Protein AF-0000000067840355 (afdb_homodimer)

Radius of gyration: 23.89 Å; Cα contacts (8 Å, |Δi|>4): 878; chains: 2; bounding box: 64×88×55 Å

Foldseek 3Di:
DDPPDDDDDPPPPPPPLQCQLCVLVVLCVVVVHDLCRLCVQLVHDSVVSVCSNRSVFFAQPSSLLSSQVSSPHASLVRFDPPFDDDPVPPQNFDDPSRWTWHAHPPGKIWTWGGHDDDDQKTKIKIKAAAPDKSPFWDADAFKKKKAWQAAWKWKDWANDIDIDGHGDMDMDGRRTTMMMHGNGHGMTIMTMMTGRRRD/DDPPDDDPDDPPLPPPLQCQLCVLVVLCVVVVHDLCRLCVQLVHDSVVSVCSNRSVFFAQPSSLLSSQVSSPHASLVRQDPPFDDDPVPAQNFDDPSRWTWHAHPPGKIWTWGGHDDDDQKTKIKIKAAAPDKSPFWDADAWKKKKAWQAAWKWKDWANDIDIDGHGDMDMDGRRTTMMMHGNGHGMTIMTMMTGRRRD

Solvent-accessible surface area (backbone atoms only — not comparable to full-atom values): 20788 Å² total; per-residue (Å²): 136,83,79,76,82,74,79,78,80,72,76,74,78,65,73,75,81,69,51,49,16,48,49,51,45,52,50,38,52,74,71,69,46,50,63,61,54,51,13,61,64,30,75,49,50,45,67,59,52,50,37,28,38,68,51,73,52,52,47,45,59,52,53,44,49,29,45,22,53,60,69,72,46,36,51,59,72,55,39,51,74,80,57,78,70,55,78,89,31,61,78,30,43,29,50,58,90,52,50,34,48,42,69,30,41,83,67,28,35,39,25,47,31,39,55,78,87,84,52,62,59,35,37,30,47,34,38,30,36,53,68,30,60,43,74,58,66,44,62,45,72,44,35,36,34,36,37,28,73,34,44,32,37,36,41,35,48,64,93,41,76,46,82,40,44,54,54,19,18,29,32,48,58,27,63,43,41,30,35,40,33,12,80,38,89,48,55,17,31,32,46,34,37,32,34,49,57,60,73,136,82,78,76,82,76,76,81,78,74,72,77,77,64,73,77,81,68,52,47,15,48,48,50,44,52,51,38,52,74,70,70,46,50,64,62,54,50,14,60,65,32,74,49,50,44,66,60,51,50,37,27,39,67,50,72,50,51,46,47,60,53,54,44,50,28,44,22,53,61,70,74,48,38,49,58,73,54,39,51,73,80,57,80,70,57,76,89,31,61,75,30,44,28,48,57,92,51,51,32,49,42,68,31,41,83,66,26,34,41,25,47,34,38,52,79,85,85,49,60,60,35,36,30,45,33,38,30,36,52,67,31,58,44,74,59,65,44,62,43,72,44,35,36,35,35,36,28,73,34,42,31,37,37,41,34,49,66,92,43,77,45,82,42,44,53,54,19,20,30,34,48,57,28,63,42,40,30,36,42,32,12,81,38,89,46,55,16,32,30,46,34,35,31,35,50,56,62,74

Sequence (398 aa):
MSQPPQPPASEPGGAAPQFLGTRIRGLRKRRGMTLAELAAHSELTAGYISQLERNLSYPSIPALFNIARSLGVTIQWFFASEATTAPEDQGYVVRRNSRLSVHYEDGIVDQLLTPQPNRQLEMLHSRFPPGTYSQQSYSHDGEEAGYLLSGTFELWVGERYFQLSEGDSFSFSSQEPHRYGNPGEVDAVVIWVITPPTFMSQPPQPPASEPGGAAPQFLGTRIRGLRKRRGMTLAELAAHSELTAGYISQLERNLSYPSIPALFNIARSLGVTIQWFFASEATTAPEDQGYVVRRNSRLSVHYEDGIVDQLLTPQPNRQLEMLHSRFPPGTYSQQSYSHDGEEAGYLLSGTFELWVGERYFQLSEGDSFSFSSQEPHRYGNPGEVDAVVIWVITPPTF

Secondary structure (DSSP, 8-state):
-----------TT---GGGHHHHHHHHHHHTT--HHHHHHHTTS-HHHHHHHHTTSSPPPHHHHHHHHHHTT--GGGGS-TT----GGGTTTEE-GGG--EEE-GGG-EEEE-S-SSS-S-EEEEEEE-TT-B--S-B--SSEEEEEEEESEEEEEETTEEEEEETT-EEEEETTS-EEEE--SSS-EEEEEEEES---/---PPPPP---TT---GGGHHHHHHHHHHHTT--HHHHHHHHTS-HHHHHHHHTTSSPPPHHHHHHHHHHTT--GGGGS-TT----GGGTTTEE-GGG--EEE-GGG-EEEE-S-SSS-S-EEEEEEE-TT-B--S-B--SSEEEEEEEESEEEEEETTEEEEEETT-EEEEETTS-EEEE--SSS-EEEEEEEES---

pLDDT: mean 88.17, std 17.14, range [30.42, 98.88]

Nearest PDB structures (foldseek):
  5fq0-assembly1_A  TM=8.922E-01  e=3.929E-08  Halomonas sp.
  6o2d-assembly1_B  TM=9.179E-01  e=2.632E-07  Schizosaccharomyces pombe
  2dct-assembly1_A  TM=8.473E-01  e=4.696E-08  Thermus thermophilus HB8
  7x85-assembly2_C  TM=8.274E-01  e=5.612E-08  Gallus gallus
  7zvm-assembly1_A-2  TM=7.715E-01  e=2.965E-07  Thermococcus barophilus

Structure (mmCIF, N/CA/C/O backbone):
data_AF-0000000067840355-model_v1
#
loop_
_entity.id
_entity.type
_entity.pdbx_description
1 polymer 'Transcriptional regulator, Cro/CI family'
#
loop_
_atom_site.group_PDB
_atom_site.id
_atom_site.type_symbol
_atom_site.label_atom_id
_atom_site.label_alt_id
_atom_site.label_comp_id
_atom_site.label_asym_id
_atom_site.label_entity_id
_atom_site.label_seq_id
_atom_site.pdbx_PDB_ins_code
_atom_site.Cartn_x
_atom_site.Cartn_y
_atom_site.Cartn_z
_atom_site.occupancy
_atom_site.B_iso_or_equiv
_atom_site.auth_seq_id
_atom_site.auth_comp_id
_atom_site.auth_asym_id
_atom_site.auth_atom_id
_atom_site.pdbx_PDB_model_num
ATOM 1 N N . MET A 1 1 ? 45.594 -21.812 -30.688 1 31.19 1 MET A N 1
ATOM 2 C CA . MET A 1 1 ? 44.594 -22.672 -30.094 1 31.19 1 MET A CA 1
ATOM 3 C C . MET A 1 1 ? 43.625 -21.875 -29.234 1 31.19 1 MET A C 1
ATOM 5 O O . MET A 1 1 ? 44 -21.359 -28.188 1 31.19 1 MET A O 1
ATOM 9 N N . SER A 1 2 ? 42.656 -21.062 -29.781 1 36.5 2 SER A N 1
ATOM 10 C CA . SER A 1 2 ? 41.812 -19.969 -29.328 1 36.5 2 SER A CA 1
ATOM 11 C C . SER A 1 2 ? 40.781 -20.438 -28.297 1 36.5 2 SER A C 1
ATOM 13 O O . SER A 1 2 ? 40.031 -21.406 -28.547 1 36.5 2 SER A O 1
ATOM 15 N N . GLN A 1 3 ? 41.125 -20.203 -26.922 1 40.56 3 GLN A N 1
ATOM 16 C CA . GLN A 1 3 ? 40.312 -20.672 -25.781 1 40.56 3 GLN A CA 1
ATOM 17 C C . GLN A 1 3 ? 38.844 -20.266 -25.938 1 40.56 3 GLN A C 1
ATOM 19 O O . GLN A 1 3 ? 38.562 -19.109 -26.281 1 40.56 3 GLN A O 1
ATOM 24 N N . PRO A 1 4 ? 37.906 -21.219 -26.109 1 46.41 4 PRO A N 1
ATOM 25 C CA . PRO A 1 4 ? 36.5 -20.922 -26.328 1 46.41 4 PRO A CA 1
ATOM 26 C C . PRO A 1 4 ? 35.906 -20.031 -25.234 1 46.41 4 PRO A C 1
ATOM 28 O O . PRO A 1 4 ? 36.406 -20.031 -24.109 1 46.41 4 PRO A O 1
ATOM 31 N N . PRO A 1 5 ? 35.188 -18.938 -25.531 1 40.06 5 PRO A N 1
ATOM 32 C CA . PRO A 1 5 ? 34.688 -17.938 -24.609 1 40.06 5 PRO A CA 1
ATOM 33 C C . PRO A 1 5 ? 33.844 -18.547 -23.484 1 40.06 5 PRO A C 1
ATOM 35 O O . PRO A 1 5 ? 33.188 -19.578 -23.688 1 40.06 5 PRO A O 1
ATOM 38 N N . GLN A 1 6 ? 34.281 -18.453 -22.188 1 39.03 6 GLN A N 1
ATOM 39 C CA . GLN A 1 6 ? 33.625 -18.953 -20.984 1 39.03 6 GLN A CA 1
ATOM 40 C C . GLN A 1 6 ? 32.188 -18.438 -20.875 1 39.03 6 GLN A C 1
ATOM 42 O O . GLN A 1 6 ? 31.922 -17.297 -21.234 1 39.03 6 GLN A O 1
ATOM 47 N N . PRO A 1 7 ? 31.203 -19.375 -20.828 1 39.72 7 PRO A N 1
ATOM 48 C CA . PRO A 1 7 ? 29.812 -18.938 -20.781 1 39.72 7 PRO A CA 1
ATOM 49 C C . PRO A 1 7 ? 29.562 -17.875 -19.703 1 39.72 7 PRO A C 1
ATOM 51 O O . PRO A 1 7 ? 30.297 -17.828 -18.703 1 39.72 7 PRO A O 1
ATOM 54 N N . PRO A 1 8 ? 28.984 -16.734 -19.984 1 31.3 8 PRO A N 1
ATOM 55 C CA . PRO A 1 8 ? 28.766 -15.609 -19.078 1 31.3 8 PRO A CA 1
ATOM 56 C C . PRO A 1 8 ? 28.25 -16.047 -17.703 1 31.3 8 PRO A C 1
ATOM 58 O O . PRO A 1 8 ? 27.656 -17.109 -17.578 1 31.3 8 PRO A O 1
ATOM 61 N N . ALA A 1 9 ? 28.781 -15.453 -16.656 1 35.91 9 ALA A N 1
ATOM 62 C CA . ALA A 1 9 ? 28.516 -15.508 -15.211 1 35.91 9 ALA A CA 1
ATOM 63 C C . ALA A 1 9 ? 27.031 -15.461 -14.922 1 35.91 9 ALA A C 1
ATOM 65 O O . ALA A 1 9 ? 26.328 -14.523 -15.328 1 35.91 9 ALA A O 1
ATOM 66 N N . SER A 1 10 ? 26.219 -16.562 -14.875 1 34.31 10 SER A N 1
ATOM 67 C CA . SER A 1 10 ? 24.859 -16.625 -14.344 1 34.31 10 SER A CA 1
ATOM 68 C C . SER A 1 10 ? 24.719 -15.742 -13.102 1 34.31 10 SER A C 1
ATOM 70 O O . SER A 1 10 ? 25.531 -15.812 -12.188 1 34.31 10 SER A O 1
ATOM 72 N N . GLU A 1 11 ? 24.203 -14.57 -13.219 1 34.91 11 GLU A N 1
ATOM 73 C CA . GLU A 1 11 ? 24.047 -13.742 -12.031 1 34.91 11 GLU A CA 1
ATOM 74 C C . GLU A 1 11 ? 23.484 -14.547 -10.867 1 34.91 11 GLU A C 1
ATOM 76 O O . GLU A 1 11 ? 22.516 -15.297 -11.039 1 34.91 11 GLU A O 1
ATOM 81 N N . PRO A 1 12 ? 24.219 -14.875 -9.828 1 37.44 12 PRO A N 1
ATOM 82 C CA . PRO A 1 12 ? 23.984 -15.734 -8.672 1 37.44 12 PRO A CA 1
ATOM 83 C C . PRO A 1 12 ? 22.594 -15.523 -8.055 1 37.44 12 PRO A C 1
ATOM 85 O O . PRO A 1 12 ? 22.109 -16.375 -7.301 1 37.44 12 PRO A O 1
ATOM 88 N N . GLY A 1 13 ? 22.328 -14.312 -7.848 1 37.97 13 GLY A N 1
ATOM 89 C CA . GLY A 1 13 ? 21.375 -14.172 -6.766 1 37.97 13 GLY A CA 1
ATOM 90 C C . GLY A 1 13 ? 20.016 -14.781 -7.082 1 37.97 13 GLY A C 1
ATOM 91 O O . GLY A 1 13 ? 19.016 -14.453 -6.445 1 37.97 13 GLY A O 1
ATOM 92 N N . GLY A 1 14 ? 19.75 -15.172 -8.32 1 39.78 14 GLY A N 1
ATOM 93 C CA . GLY A 1 14 ? 18.406 -15.648 -8.594 1 39.78 14 GLY A CA 1
ATOM 94 C C . GLY A 1 14 ? 17.984 -16.797 -7.691 1 39.78 14 GLY A C 1
ATOM 95 O O . GLY A 1 14 ? 18.531 -17.891 -7.777 1 39.78 14 GLY A O 1
ATOM 96 N N . ALA A 1 15 ? 17.703 -16.547 -6.457 1 43.62 15 ALA A N 1
ATOM 97 C CA . ALA A 1 15 ? 17.094 -17.594 -5.641 1 43.62 15 ALA A CA 1
ATOM 98 C C . ALA A 1 15 ? 16.234 -18.516 -6.492 1 43.62 15 ALA A C 1
ATOM 100 O O . ALA A 1 15 ? 15.469 -18.062 -7.344 1 43.62 15 ALA A O 1
ATOM 101 N N . ALA A 1 16 ? 16.438 -19.781 -6.703 1 46.5 16 ALA A N 1
ATOM 102 C CA . ALA A 1 16 ? 15.883 -20.891 -7.48 1 46.5 16 ALA A CA 1
ATOM 103 C C . ALA A 1 16 ? 14.359 -20.922 -7.371 1 46.5 16 ALA A C 1
ATOM 105 O O . ALA A 1 16 ? 13.82 -21.016 -6.266 1 46.5 16 ALA A O 1
ATOM 106 N N . PRO A 1 17 ? 13.453 -20.344 -8.234 1 51.31 17 PRO A N 1
ATOM 107 C CA . PRO A 1 17 ? 12 -20.469 -8.438 1 51.31 17 PRO A CA 1
ATOM 108 C C . PRO A 1 17 ? 11.461 -21.828 -7.988 1 51.31 17 PRO A C 1
ATOM 110 O O . PRO A 1 17 ? 10.25 -21.969 -7.789 1 51.31 17 PRO A O 1
ATOM 113 N N . GLN A 1 18 ? 12.328 -22.828 -7.82 1 56.91 18 GLN A N 1
ATOM 114 C CA . GLN A 1 18 ? 12 -24.25 -7.961 1 56.91 18 GLN A CA 1
ATOM 115 C C . GLN A 1 18 ? 11.312 -24.781 -6.707 1 56.91 18 GLN A C 1
ATOM 117 O O . GLN A 1 18 ? 10.969 -25.953 -6.637 1 56.91 18 GLN A O 1
ATOM 122 N N . PHE A 1 19 ? 10.688 -23.75 -5.859 1 81.25 19 PHE A N 1
ATOM 123 C CA . PHE A 1 19 ? 10.25 -24.344 -4.598 1 81.25 19 PHE A CA 1
ATOM 124 C C . PHE A 1 19 ? 8.734 -24.297 -4.469 1 81.25 19 PHE A C 1
ATOM 126 O O . PHE A 1 19 ? 8.156 -24.969 -3.611 1 81.25 19 PHE A O 1
ATOM 133 N N . LEU A 1 20 ? 8.008 -23.719 -5.473 1 90.44 20 LEU A N 1
ATOM 134 C CA . LEU A 1 20 ? 6.562 -23.578 -5.316 1 90.44 20 LEU A CA 1
ATOM 135 C C . LEU A 1 20 ? 5.871 -24.938 -5.426 1 90.44 20 LEU A C 1
ATOM 137 O O . LEU A 1 20 ? 5.039 -25.281 -4.586 1 90.44 20 LEU A O 1
ATOM 141 N N . GLY A 1 21 ? 6.262 -25.641 -6.457 1 93.81 21 GLY A N 1
ATOM 142 C CA . GLY A 1 21 ? 5.672 -26.953 -6.664 1 93.81 21 GLY A CA 1
ATOM 143 C C . GLY A 1 21 ? 5.914 -27.906 -5.512 1 93.81 21 GLY A C 1
ATOM 144 O O . GLY A 1 21 ? 5.008 -28.625 -5.094 1 93.81 21 GLY A O 1
ATOM 145 N N . THR A 1 22 ? 7.121 -27.844 -5.02 1 92.88 22 THR A N 1
ATOM 146 C CA . THR A 1 22 ? 7.492 -28.703 -3.9 1 92.88 22 THR A CA 1
ATOM 147 C C . THR A 1 22 ? 6.664 -28.359 -2.662 1 92.88 22 THR A C 1
ATOM 149 O O . THR A 1 22 ? 6.238 -29.25 -1.928 1 92.88 22 THR A O 1
ATOM 152 N N . ARG A 1 23 ? 6.391 -27.156 -2.504 1 92.25 23 ARG A N 1
ATOM 153 C CA . ARG A 1 23 ? 5.609 -26.734 -1.353 1 92.25 23 ARG A CA 1
ATOM 154 C C . ARG A 1 23 ? 4.145 -27.125 -1.502 1 92.25 23 ARG A C 1
ATOM 156 O O . ARG A 1 23 ? 3.5 -27.531 -0.529 1 92.25 23 ARG A O 1
ATOM 163 N N . ILE A 1 24 ? 3.693 -27.016 -2.664 1 95.19 24 ILE A N 1
ATOM 164 C CA . ILE A 1 24 ? 2.322 -27.438 -2.924 1 95.19 24 ILE A CA 1
ATOM 165 C C . ILE A 1 24 ? 2.182 -28.922 -2.637 1 95.19 24 ILE A C 1
ATOM 167 O O . ILE A 1 24 ? 1.268 -29.344 -1.921 1 95.19 24 ILE A O 1
ATOM 171 N N . ARG A 1 25 ? 3.109 -29.672 -3.168 1 96.31 25 ARG A N 1
ATOM 172 C CA . ARG A 1 25 ? 3.098 -31.109 -2.963 1 96.31 25 ARG A CA 1
ATOM 173 C C . ARG A 1 25 ? 3.182 -31.453 -1.479 1 96.31 25 ARG A C 1
ATOM 175 O O . ARG A 1 25 ? 2.424 -32.281 -0.986 1 96.31 25 ARG A O 1
ATOM 182 N N . GLY A 1 26 ? 4.121 -30.797 -0.88 1 95.19 26 GLY A N 1
ATOM 183 C CA . GLY A 1 26 ? 4.289 -31.047 0.543 1 95.19 26 GLY A CA 1
ATOM 184 C C . GLY A 1 26 ? 3.035 -30.766 1.349 1 95.19 26 GLY A C 1
ATOM 185 O O . GLY A 1 26 ? 2.652 -31.562 2.207 1 95.19 26 GLY A O 1
ATOM 186 N N . LEU A 1 27 ? 2.414 -29.734 1.116 1 94.69 27 LEU A N 1
ATOM 187 C CA . LEU A 1 27 ? 1.205 -29.359 1.843 1 94.69 27 LEU A CA 1
ATOM 188 C C . LEU A 1 27 ? 0.058 -30.312 1.51 1 94.69 27 LEU A C 1
ATOM 190 O O . LEU A 1 27 ? -0.696 -30.719 2.398 1 94.69 27 LEU A O 1
ATOM 194 N N . ARG A 1 28 ? -0.11 -30.578 0.212 1 97.56 28 ARG A N 1
ATOM 195 C CA . ARG A 1 28 ? -1.142 -31.531 -0.189 1 97.56 28 ARG A CA 1
ATOM 196 C C . ARG A 1 28 ? -0.998 -32.844 0.567 1 97.56 28 ARG A C 1
ATOM 198 O O . ARG A 1 28 ? -1.976 -33.375 1.104 1 97.56 28 ARG A O 1
ATOM 205 N N . LYS A 1 29 ? 0.191 -33.344 0.67 1 98 29 LYS A N 1
ATOM 206 C CA . LYS A 1 29 ? 0.461 -34.594 1.352 1 98 29 LYS A CA 1
ATOM 207 C C . LYS A 1 29 ? 0.196 -34.5 2.85 1 98 29 LYS A C 1
ATOM 209 O O . LYS A 1 29 ? -0.362 -35.406 3.459 1 98 29 LYS A O 1
ATOM 214 N N . ARG A 1 30 ? 0.584 -33.469 3.387 1 96.75 30 ARG A N 1
ATOM 215 C CA . ARG A 1 30 ? 0.359 -33.25 4.812 1 96.75 30 ARG A CA 1
ATOM 216 C C . ARG A 1 30 ? -1.132 -33.219 5.133 1 96.75 30 ARG A C 1
ATOM 218 O O . ARG A 1 30 ? -1.541 -33.625 6.227 1 96.75 30 ARG A O 1
ATOM 225 N N . ARG A 1 31 ? -1.886 -32.781 4.215 1 96.44 31 ARG A N 1
ATOM 226 C CA . ARG A 1 31 ? -3.33 -32.719 4.41 1 96.44 31 ARG A CA 1
ATOM 227 C C . ARG A 1 31 ? -4.004 -34.031 4.055 1 96.44 31 ARG A C 1
ATOM 229 O O . ARG A 1 31 ? -5.234 -34.125 4.078 1 96.44 31 ARG A O 1
ATOM 236 N N . GLY A 1 32 ? -3.232 -34.969 3.514 1 97.38 32 GLY A N 1
ATOM 237 C CA . GLY A 1 32 ? -3.746 -36.281 3.174 1 97.38 32 GLY A CA 1
ATOM 238 C C . GLY A 1 32 ? -4.539 -36.312 1.881 1 97.38 32 GLY A C 1
ATOM 239 O O . GLY A 1 32 ? -5.391 -37.188 1.68 1 97.38 32 GLY A O 1
ATOM 240 N N . MET A 1 33 ? -4.305 -35.406 1.096 1 97.81 33 MET A N 1
ATOM 241 C CA . MET A 1 33 ? -5.062 -35.312 -0.149 1 97.81 33 MET A CA 1
ATOM 242 C C . MET A 1 33 ? -4.324 -36 -1.291 1 97.81 33 MET A C 1
ATOM 244 O O . MET A 1 33 ? -3.1 -35.875 -1.397 1 97.81 33 MET A O 1
ATOM 248 N N . THR A 1 34 ? -5.051 -36.656 -2.146 1 98.06 34 THR A N 1
ATOM 249 C CA . THR A 1 34 ? -4.504 -37.125 -3.408 1 98.06 34 THR A CA 1
ATOM 250 C C . THR A 1 34 ? -4.438 -36 -4.438 1 98.06 34 THR A C 1
ATOM 252 O O . THR A 1 34 ? -5.02 -34.938 -4.234 1 98.06 34 THR A O 1
ATOM 255 N N . LEU A 1 35 ? -3.729 -36.281 -5.496 1 97.94 35 LEU A N 1
ATOM 256 C CA . LEU A 1 35 ? -3.682 -35.344 -6.598 1 97.94 35 LEU A CA 1
ATOM 257 C C . LEU A 1 35 ? -5.082 -35.062 -7.141 1 97.94 35 LEU A C 1
ATOM 259 O O . LEU A 1 35 ? -5.43 -33.906 -7.418 1 97.94 35 LEU A O 1
ATOM 263 N N . ALA A 1 36 ? -5.871 -36.094 -7.27 1 97.94 36 ALA A N 1
ATOM 264 C CA . ALA A 1 36 ? -7.227 -36 -7.809 1 97.94 36 ALA A CA 1
ATOM 265 C C . ALA A 1 36 ? -8.117 -35.156 -6.898 1 97.94 36 ALA A C 1
ATOM 267 O O . ALA A 1 36 ? -8.922 -34.375 -7.379 1 97.94 36 ALA A O 1
ATOM 268 N N . GLU A 1 37 ? -7.992 -35.312 -5.648 1 98.12 37 GLU A N 1
ATOM 269 C CA . GLU A 1 37 ? -8.781 -34.562 -4.688 1 98.12 37 GLU A CA 1
ATOM 270 C C . GLU A 1 37 ? -8.445 -33.062 -4.746 1 98.12 37 GLU A C 1
ATOM 272 O O . GLU A 1 37 ? -9.336 -32.219 -4.766 1 98.12 37 GLU A O 1
ATOM 277 N N . LEU A 1 38 ? -7.148 -32.75 -4.727 1 98.38 38 LEU A N 1
ATOM 278 C CA . LEU A 1 38 ? -6.75 -31.344 -4.824 1 98.38 38 LEU A CA 1
ATOM 279 C C . LEU A 1 38 ? -7.23 -30.719 -6.133 1 98.38 38 LEU A C 1
ATOM 281 O O . LEU A 1 38 ? -7.68 -29.578 -6.16 1 98.38 38 LEU A O 1
ATOM 285 N N . ALA A 1 39 ? -7.102 -31.469 -7.203 1 98.25 39 ALA A N 1
ATOM 286 C CA . ALA A 1 39 ? -7.566 -31 -8.508 1 98.25 39 ALA A CA 1
ATOM 287 C C . ALA A 1 39 ? -9.055 -30.656 -8.469 1 98.25 39 ALA A C 1
ATOM 289 O O . ALA A 1 39 ? -9.461 -29.578 -8.93 1 98.25 39 ALA A O 1
ATOM 290 N N . ALA A 1 40 ? -9.82 -31.484 -7.902 1 97.88 40 ALA A N 1
ATOM 291 C CA . ALA A 1 40 ? -11.258 -31.281 -7.809 1 97.88 40 ALA A CA 1
ATOM 292 C C . ALA A 1 40 ? -11.586 -30.062 -6.957 1 97.88 40 ALA A C 1
ATOM 294 O O . ALA A 1 40 ? -12.383 -29.219 -7.363 1 97.88 40 ALA A O 1
ATOM 295 N N . HIS A 1 41 ? -10.938 -29.906 -5.809 1 97.06 41 HIS A N 1
ATOM 296 C CA . HIS A 1 41 ? -11.203 -28.828 -4.875 1 97.06 41 HIS A CA 1
ATOM 297 C C . HIS A 1 41 ? -10.773 -27.484 -5.457 1 97.06 41 HIS A C 1
ATOM 299 O O . HIS A 1 41 ? -11.352 -26.438 -5.129 1 97.06 41 HIS A O 1
ATOM 305 N N . SER A 1 42 ? -9.758 -27.5 -6.254 1 96.81 42 SER A N 1
ATOM 306 C CA . SER A 1 42 ? -9.203 -26.266 -6.789 1 96.81 42 SER A CA 1
ATOM 307 C C . SER A 1 42 ? -9.773 -25.953 -8.164 1 96.81 42 SER A C 1
ATOM 309 O O . SER A 1 42 ? -9.375 -24.969 -8.805 1 96.81 42 SER A O 1
ATOM 311 N N . GLU A 1 43 ? -10.625 -26.828 -8.688 1 96.06 43 GLU A N 1
ATOM 312 C CA . GLU A 1 43 ? -11.242 -26.672 -10.008 1 96.06 43 GLU A CA 1
ATOM 313 C C . GLU A 1 43 ? -10.188 -26.625 -11.102 1 96.06 43 GLU A C 1
ATOM 315 O O . GLU A 1 43 ? -10.219 -25.75 -11.969 1 96.06 43 GLU A O 1
ATOM 320 N N . LEU A 1 44 ? -9.234 -27.562 -10.969 1 97.38 44 LEU A N 1
ATOM 321 C CA . LEU A 1 44 ? -8.156 -27.75 -11.938 1 97.38 44 LEU A CA 1
ATOM 322 C C . LEU A 1 44 ? -8.023 -29.219 -12.328 1 97.38 44 LEU A C 1
ATOM 324 O O . LEU A 1 44 ? -8.703 -30.078 -11.758 1 97.38 44 LEU A O 1
ATOM 328 N N . THR A 1 45 ? -7.207 -29.5 -13.273 1 97.5 45 THR A N 1
ATOM 329 C CA . THR A 1 45 ? -6.984 -30.891 -13.664 1 97.5 45 THR A CA 1
ATOM 330 C C . THR A 1 45 ? -5.824 -31.5 -12.875 1 97.5 45 THR A C 1
ATOM 332 O O . THR A 1 45 ? -4.887 -30.781 -12.508 1 97.5 45 THR A O 1
ATOM 335 N N . ALA A 1 46 ? -5.945 -32.812 -12.688 1 97.81 46 ALA A N 1
ATOM 336 C CA . ALA A 1 46 ? -4.867 -33.531 -11.992 1 97.81 46 ALA A CA 1
ATOM 337 C C . ALA A 1 46 ? -3.551 -33.375 -12.758 1 97.81 46 ALA A C 1
ATOM 339 O O . ALA A 1 46 ? -2.48 -33.281 -12.148 1 97.81 46 ALA A O 1
ATOM 340 N N . GLY A 1 47 ? -3.65 -33.406 -14.023 1 97.56 47 GLY A N 1
ATOM 341 C CA . GLY A 1 47 ? -2.461 -33.25 -14.836 1 97.56 47 GLY A CA 1
ATOM 342 C C . GLY A 1 47 ? -1.773 -31.906 -14.625 1 97.56 47 GLY A C 1
ATOM 343 O O . GLY A 1 47 ? -0.547 -31.844 -14.523 1 97.56 47 GLY A O 1
ATOM 344 N N . TYR A 1 48 ? -2.559 -30.922 -14.641 1 96.81 48 TYR A N 1
ATOM 345 C CA . TYR A 1 48 ? -2.039 -29.578 -14.398 1 96.81 48 TYR A CA 1
ATOM 346 C C . TYR A 1 48 ? -1.361 -29.484 -13.039 1 96.81 48 TYR A C 1
ATOM 348 O O . TYR A 1 48 ? -0.24 -28.984 -12.93 1 96.81 48 TYR A O 1
ATOM 356 N N . ILE A 1 49 ? -1.984 -29.969 -11.961 1 97.69 49 ILE A N 1
ATOM 357 C CA . ILE A 1 49 ? -1.433 -29.938 -10.609 1 97.69 49 ILE A CA 1
ATOM 358 C C . ILE A 1 49 ? -0.146 -30.75 -10.555 1 97.69 49 ILE A C 1
ATOM 360 O O . ILE A 1 49 ? 0.827 -30.359 -9.914 1 97.69 49 ILE A O 1
ATOM 364 N N . SER A 1 50 ? -0.144 -31.844 -11.203 1 97.31 50 SER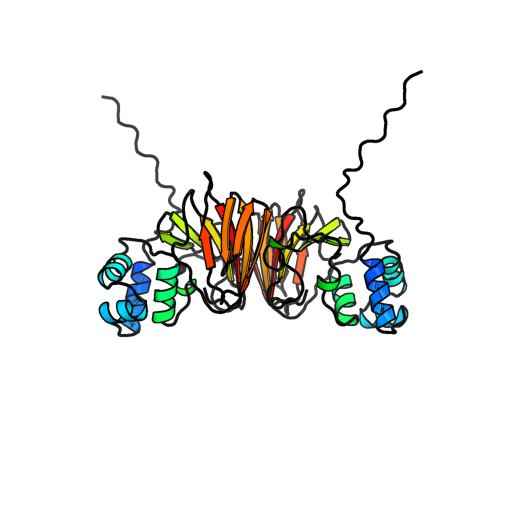 A N 1
ATOM 365 C CA . SER A 1 50 ? 1.047 -32.688 -11.25 1 97.31 50 SER A CA 1
ATOM 366 C C . SER A 1 50 ? 2.234 -31.938 -11.844 1 97.31 50 SER A C 1
ATOM 368 O O . SER A 1 50 ? 3.346 -32 -11.312 1 97.31 50 SER A O 1
ATOM 370 N N . GLN A 1 51 ? 2.006 -31.281 -12.938 1 96.75 51 GLN A N 1
ATOM 371 C CA . GLN A 1 51 ? 3.061 -30.5 -13.562 1 96.75 51 GLN A CA 1
ATOM 372 C C . GLN A 1 51 ? 3.584 -29.422 -12.609 1 96.75 51 GLN A C 1
ATOM 374 O O . GLN A 1 51 ? 4.793 -29.188 -12.531 1 96.75 51 GLN A O 1
ATOM 379 N N . LEU A 1 52 ? 2.674 -28.781 -11.938 1 96.44 52 LEU A N 1
ATOM 380 C CA . LEU A 1 52 ? 3.051 -27.75 -10.969 1 96.44 52 LEU A CA 1
ATOM 381 C C . LEU A 1 52 ? 3.91 -28.344 -9.852 1 96.44 52 LEU A C 1
ATOM 383 O O . LEU A 1 52 ? 4.973 -27.797 -9.531 1 96.44 52 LEU A O 1
ATOM 387 N N . GLU A 1 53 ? 3.457 -29.484 -9.328 1 96.56 53 GLU A N 1
ATOM 388 C CA . GLU A 1 53 ? 4.141 -30.094 -8.195 1 96.56 53 GLU A CA 1
ATOM 389 C C . GLU A 1 53 ? 5.531 -30.594 -8.586 1 96.56 53 GLU A C 1
ATOM 391 O O . GLU A 1 53 ? 6.398 -30.766 -7.727 1 96.56 53 GLU A O 1
ATOM 396 N N . ARG A 1 54 ? 5.73 -30.812 -9.805 1 95.38 54 ARG A N 1
ATOM 397 C CA . ARG A 1 54 ? 7.023 -31.266 -10.312 1 95.38 54 ARG A CA 1
ATOM 398 C C . ARG A 1 54 ? 7.871 -30.094 -10.789 1 95.38 54 ARG A C 1
ATOM 400 O O . ARG A 1 54 ? 8.938 -30.281 -11.375 1 95.38 54 ARG A O 1
ATOM 407 N N . ASN A 1 55 ? 7.383 -28.922 -10.578 1 94.19 55 ASN A N 1
ATOM 408 C CA . ASN A 1 55 ? 8.062 -27.672 -10.922 1 94.19 55 ASN A CA 1
ATOM 409 C C . ASN A 1 55 ? 8.328 -27.578 -12.422 1 94.19 55 ASN A C 1
ATOM 411 O O . ASN A 1 55 ? 9.375 -27.078 -12.836 1 94.19 55 ASN A O 1
ATOM 415 N N . LEU A 1 56 ? 7.438 -28.047 -13.188 1 94.38 56 LEU A N 1
ATOM 416 C CA . LEU A 1 56 ? 7.574 -28.031 -14.641 1 94.38 56 LEU A CA 1
ATOM 417 C C . LEU A 1 56 ? 6.863 -26.812 -15.227 1 94.38 56 LEU A C 1
ATOM 419 O O . LEU A 1 56 ? 7.031 -26.5 -16.406 1 94.38 56 LEU A O 1
ATOM 423 N N . SER A 1 57 ? 6.031 -26.172 -14.445 1 94 57 SER A N 1
ATOM 424 C CA . SER A 1 57 ? 5.328 -24.953 -14.859 1 94 57 SER A CA 1
ATOM 425 C C . SER A 1 57 ? 5.027 -24.047 -13.672 1 94 57 SER A C 1
ATOM 427 O O . SER A 1 57 ? 5.152 -24.484 -12.516 1 94 57 SER A O 1
ATOM 429 N N . TYR A 1 58 ? 4.727 -22.844 -14.008 1 94.25 58 TYR A N 1
ATOM 430 C CA . TYR A 1 58 ? 4.215 -21.922 -13 1 94.25 58 TYR A CA 1
ATOM 431 C C . TYR A 1 58 ? 2.705 -21.75 -13.125 1 94.25 58 TYR A C 1
ATOM 433 O O . TYR A 1 58 ? 2.16 -21.797 -14.234 1 94.25 58 TYR A O 1
ATOM 441 N N . PRO A 1 59 ? 2.086 -21.547 -11.977 1 95.94 59 PRO A N 1
ATOM 442 C CA . PRO A 1 59 ? 0.632 -21.375 -12.031 1 95.94 59 PRO A CA 1
ATOM 443 C C . PRO A 1 59 ? 0.215 -19.969 -12.477 1 95.94 59 PRO A C 1
ATOM 445 O O . PRO A 1 59 ? 0.987 -19.016 -12.328 1 95.94 59 PRO A O 1
ATOM 448 N N . SER A 1 60 ? -1.039 -19.922 -13.039 1 95.38 60 SER A N 1
ATOM 449 C CA . SER A 1 60 ? -1.682 -18.609 -13.117 1 95.38 60 SER A CA 1
ATOM 450 C C . SER A 1 60 ? -2.055 -18.094 -11.734 1 95.38 60 SER A C 1
ATOM 452 O O . SER A 1 60 ? -2.078 -18.859 -10.766 1 95.38 60 SER A O 1
ATOM 454 N N . ILE A 1 61 ? -2.35 -16.844 -11.641 1 94.31 61 ILE A N 1
ATOM 455 C CA . ILE A 1 61 ? -2.699 -16.234 -10.359 1 94.31 61 ILE A CA 1
ATOM 456 C C . ILE A 1 61 ? -3.975 -16.875 -9.82 1 94.31 61 ILE A C 1
ATOM 458 O O . ILE A 1 61 ? -3.994 -17.391 -8.695 1 94.31 61 ILE A O 1
ATOM 462 N N . PRO A 1 62 ? -5.066 -17 -10.617 1 94.69 62 PRO A N 1
ATOM 463 C CA . PRO A 1 62 ? -6.273 -17.641 -10.086 1 94.69 62 PRO A CA 1
ATOM 464 C C . PRO A 1 62 ? -6.043 -19.094 -9.695 1 94.69 62 PRO A C 1
ATOM 466 O O . PRO A 1 62 ? -6.621 -19.578 -8.719 1 94.69 62 PRO A O 1
ATOM 469 N N . ALA A 1 63 ? -5.207 -19.781 -10.414 1 95.25 63 ALA A N 1
ATOM 470 C CA . ALA A 1 63 ? -4.922 -21.188 -10.086 1 95.25 63 ALA A CA 1
ATOM 471 C C . ALA A 1 63 ? -4.262 -21.297 -8.719 1 95.25 63 ALA A C 1
ATOM 473 O O . A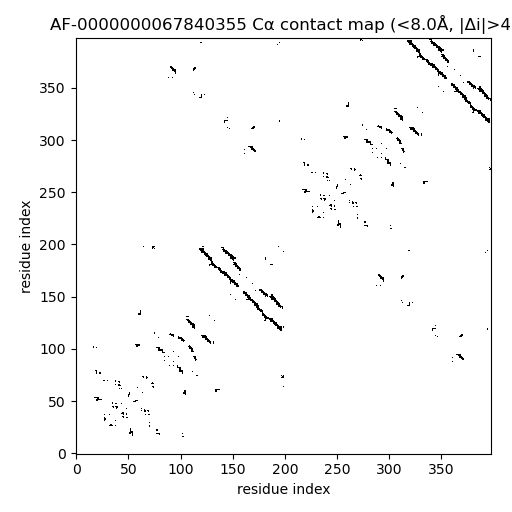LA A 1 63 ? -4.641 -22.156 -7.906 1 95.25 63 ALA A O 1
ATOM 474 N N . LEU A 1 64 ? -3.254 -20.469 -8.523 1 94.88 64 LEU A N 1
ATOM 475 C CA . LEU A 1 64 ? -2.582 -20.531 -7.227 1 94.88 64 LEU A CA 1
ATOM 476 C C . LEU A 1 64 ? -3.533 -20.141 -6.102 1 94.88 64 LEU A C 1
ATOM 478 O O . LEU A 1 64 ? -3.467 -20.703 -5.004 1 94.88 64 LEU A O 1
ATOM 482 N N . PHE A 1 65 ? -4.379 -19.203 -6.355 1 93.62 65 PHE A N 1
ATOM 483 C CA . PHE A 1 65 ? -5.391 -18.828 -5.379 1 93.62 65 PHE A CA 1
ATOM 484 C C . PHE A 1 65 ? -6.273 -20.031 -5.031 1 93.62 65 PHE A C 1
ATOM 486 O O . PHE A 1 65 ? -6.512 -20.312 -3.854 1 93.62 65 PHE A O 1
ATOM 493 N N . ASN A 1 66 ? -6.746 -20.688 -6.012 1 94.5 66 ASN A N 1
ATOM 494 C CA . ASN A 1 66 ? -7.621 -21.844 -5.805 1 94.5 66 ASN A CA 1
ATOM 495 C C . ASN A 1 66 ? -6.902 -22.969 -5.066 1 94.5 66 ASN A C 1
ATOM 497 O O . ASN A 1 66 ? -7.48 -23.609 -4.191 1 94.5 66 ASN A O 1
ATOM 501 N N . ILE A 1 67 ? -5.672 -23.125 -5.461 1 96.25 67 ILE A N 1
ATOM 502 C CA . ILE A 1 67 ? -4.871 -24.156 -4.805 1 96.25 67 ILE A CA 1
ATOM 503 C C . ILE A 1 67 ? -4.68 -23.797 -3.332 1 96.25 67 ILE A C 1
ATOM 505 O O . ILE A 1 67 ? -4.895 -24.641 -2.449 1 96.25 67 ILE A O 1
ATOM 509 N N . ALA A 1 68 ? -4.281 -22.609 -3.08 1 94.19 68 ALA A N 1
ATOM 510 C CA . ALA A 1 68 ? -4.066 -22.141 -1.71 1 94.19 68 ALA A CA 1
ATOM 511 C C . ALA A 1 68 ? -5.332 -22.297 -0.874 1 94.19 68 ALA A C 1
ATOM 513 O O . ALA A 1 68 ? -5.293 -22.859 0.226 1 94.19 68 ALA A O 1
ATOM 514 N N . ARG A 1 69 ? -6.441 -21.844 -1.38 1 93.19 69 ARG A N 1
ATOM 515 C CA . ARG A 1 69 ? -7.727 -21.953 -0.695 1 93.19 69 ARG A CA 1
ATOM 516 C C . ARG A 1 69 ? -8.078 -23.406 -0.402 1 93.19 69 ARG A C 1
ATOM 518 O O . ARG A 1 69 ? -8.523 -23.734 0.699 1 93.19 69 ARG A O 1
ATOM 525 N N . SER A 1 70 ? -7.867 -24.266 -1.349 1 96.19 70 SER A N 1
ATOM 526 C CA . SER A 1 70 ? -8.18 -25.688 -1.214 1 96.19 70 SER A CA 1
ATOM 527 C C . SER A 1 70 ? -7.312 -26.344 -0.15 1 96.19 70 SER A C 1
ATOM 529 O O . SER A 1 70 ? -7.73 -27.312 0.486 1 96.19 70 SER A O 1
ATOM 531 N N . LEU A 1 71 ? -6.148 -25.781 -0.011 1 96.25 71 LEU A N 1
ATOM 532 C CA . LEU A 1 71 ? -5.219 -26.359 0.958 1 96.25 71 LEU A CA 1
ATOM 533 C C . LEU A 1 71 ? -5.344 -25.656 2.307 1 96.25 71 LEU A C 1
ATOM 535 O O . LEU A 1 71 ? -4.613 -25.969 3.248 1 96.25 71 LEU A O 1
ATOM 539 N N . GLY A 1 72 ? -6.148 -24.672 2.424 1 92.75 72 GLY A N 1
ATOM 540 C CA . GLY A 1 72 ? -6.445 -24.016 3.682 1 92.75 72 GLY A CA 1
ATOM 541 C C . GLY A 1 72 ? -5.406 -22.969 4.066 1 92.75 72 GLY A C 1
ATOM 542 O O . GLY A 1 72 ? -5.16 -22.75 5.254 1 92.75 72 GLY A O 1
ATOM 543 N N . VAL A 1 73 ? -4.727 -22.469 3.084 1 90.81 73 VAL A N 1
ATOM 544 C CA . VAL A 1 73 ? -3.719 -21.438 3.33 1 90.81 73 VAL A CA 1
ATOM 545 C C . VAL A 1 73 ? -3.938 -20.266 2.383 1 90.81 73 VAL A C 1
ATOM 547 O O . VAL A 1 73 ? -4.902 -20.25 1.617 1 90.81 73 VAL A O 1
ATOM 550 N N . THR A 1 74 ? -3.111 -19.266 2.541 1 87.81 74 THR A N 1
ATOM 551 C CA . THR A 1 74 ? -3.082 -18.141 1.611 1 87.81 74 THR A CA 1
ATOM 552 C C . THR A 1 74 ? -1.855 -18.219 0.708 1 87.81 74 THR A C 1
ATOM 554 O O . THR A 1 74 ? -0.966 -19.031 0.928 1 87.81 74 THR A O 1
ATOM 557 N N . ILE A 1 75 ? -1.852 -17.406 -0.287 1 89 75 ILE A N 1
ATOM 558 C CA . ILE A 1 75 ? -0.739 -17.391 -1.229 1 89 75 ILE A CA 1
ATOM 559 C C . ILE A 1 75 ? 0.55 -17.016 -0.5 1 89 75 ILE A C 1
ATOM 561 O O . ILE A 1 75 ? 1.642 -17.422 -0.915 1 89 75 ILE A O 1
ATOM 565 N N . GLN A 1 76 ? 0.414 -16.312 0.553 1 85.12 76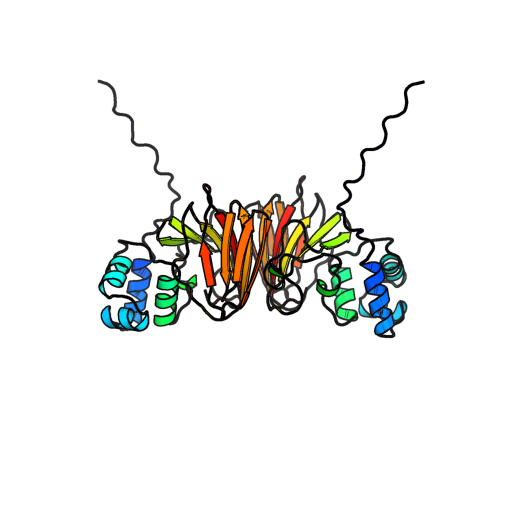 GLN A N 1
ATOM 566 C CA . GLN A 1 76 ? 1.588 -15.883 1.308 1 85.12 76 GLN A CA 1
ATOM 567 C C . GLN A 1 76 ? 2.416 -17.078 1.76 1 85.12 76 GLN A C 1
ATOM 569 O O . GLN A 1 76 ? 3.639 -16.984 1.88 1 85.12 76 GLN A O 1
ATOM 574 N N . TRP A 1 77 ? 1.754 -18.188 2.018 1 84.62 77 TRP A N 1
ATOM 575 C CA . TRP A 1 77 ? 2.418 -19.406 2.467 1 84.62 77 TRP A CA 1
ATOM 576 C C . TRP A 1 77 ? 3.432 -19.875 1.433 1 84.62 77 TRP A C 1
ATOM 578 O O . TRP A 1 77 ? 4.383 -20.594 1.77 1 84.62 77 TRP A O 1
ATOM 588 N N . PHE A 1 78 ? 3.254 -19.484 0.249 1 87.44 78 PHE A N 1
ATOM 589 C CA . PHE A 1 78 ? 4.062 -20.031 -0.829 1 87.44 78 PHE A CA 1
ATOM 590 C C . PHE A 1 78 ? 5.262 -19.141 -1.122 1 87.44 78 PHE A C 1
ATOM 592 O O . PHE A 1 78 ? 6.102 -19.469 -1.961 1 87.44 78 PHE A O 1
ATOM 599 N N . PHE A 1 79 ? 5.324 -18 -0.464 1 84.44 79 PHE A N 1
ATOM 600 C CA . PHE A 1 79 ? 6.523 -17.188 -0.595 1 84.44 79 PHE A CA 1
ATOM 601 C C . PHE A 1 79 ? 7.719 -17.875 0.048 1 84.44 79 PHE A C 1
ATOM 603 O O . PHE A 1 79 ? 7.609 -18.438 1.145 1 84.44 79 PHE A O 1
ATOM 610 N N . ALA A 1 80 ? 8.734 -18.219 -0.71 1 66.38 80 ALA A N 1
ATOM 611 C CA . ALA A 1 80 ? 9.898 -19.031 -0.367 1 66.38 80 ALA A CA 1
ATOM 612 C C . ALA A 1 80 ? 10.68 -18.422 0.791 1 66.38 80 ALA A C 1
ATOM 614 O O . ALA A 1 80 ? 10.898 -17.203 0.826 1 66.38 80 ALA A O 1
ATOM 615 N N . SER A 1 81 ? 10.82 -19.062 1.973 1 62.62 81 SER A N 1
ATOM 616 C CA . SER A 1 81 ? 11.43 -18.578 3.211 1 62.62 81 SER A CA 1
ATOM 617 C C . SER A 1 81 ? 12.945 -18.703 3.158 1 62.62 81 SER A C 1
ATOM 619 O O . SER A 1 81 ? 13.633 -18.297 4.102 1 62.62 81 SER A O 1
ATOM 621 N N . GLU A 1 82 ? 13.602 -18.797 2.047 1 58.28 82 GLU A N 1
ATOM 622 C CA . GLU A 1 82 ? 15.023 -18.969 2.316 1 58.28 82 GLU A CA 1
ATOM 623 C C . GLU A 1 82 ? 15.711 -17.641 2.555 1 58.28 82 GLU A C 1
ATOM 625 O O . GLU A 1 82 ? 16.922 -17.578 2.797 1 58.28 82 GLU A O 1
ATOM 630 N N . ALA A 1 83 ? 14.898 -16.609 2.525 1 60.28 83 ALA A N 1
ATOM 631 C CA . ALA A 1 83 ? 15.648 -15.359 2.635 1 60.28 83 ALA A CA 1
ATOM 632 C C . ALA A 1 83 ? 16.125 -15.125 4.07 1 60.28 83 ALA A C 1
ATOM 634 O O . ALA A 1 83 ? 15.406 -15.445 5.023 1 60.28 83 ALA A O 1
ATOM 635 N N . THR A 1 84 ? 17.406 -14.883 4.188 1 72.31 84 THR A N 1
ATOM 636 C CA . THR A 1 84 ? 18 -14.516 5.469 1 72.31 84 THR A CA 1
ATOM 637 C C . THR A 1 84 ? 17.656 -13.07 5.824 1 72.31 84 THR A C 1
ATOM 639 O O . THR A 1 84 ? 17.984 -12.141 5.082 1 72.31 84 THR A O 1
ATOM 642 N N . THR A 1 85 ? 16.766 -12.875 6.676 1 81.75 85 THR A N 1
ATOM 643 C CA . THR A 1 85 ? 16.469 -11.547 7.199 1 81.75 85 THR A CA 1
ATOM 644 C C . THR A 1 85 ? 17.375 -11.211 8.383 1 81.75 85 THR A C 1
ATOM 646 O O . THR A 1 85 ? 17.484 -12 9.32 1 81.75 85 THR A O 1
ATOM 649 N N . ALA A 1 86 ? 18.062 -10.062 8.219 1 87.5 86 ALA A N 1
ATOM 650 C CA . ALA A 1 86 ? 18.859 -9.609 9.352 1 87.5 86 ALA A CA 1
ATOM 651 C C . ALA A 1 86 ? 18 -9.484 10.609 1 87.5 86 ALA A C 1
ATOM 653 O O . ALA A 1 86 ? 16.875 -9.008 10.547 1 87.5 86 ALA A O 1
ATOM 654 N N . PRO A 1 87 ? 18.531 -9.922 11.727 1 88.44 87 PRO A N 1
ATOM 655 C CA . PRO A 1 87 ? 17.75 -9.859 12.969 1 88.44 87 PRO A CA 1
ATOM 656 C C . PRO A 1 87 ? 17.188 -8.469 13.25 1 88.44 87 PRO A C 1
ATOM 658 O O . PRO A 1 87 ? 16.078 -8.336 13.766 1 88.44 87 PRO A O 1
ATOM 661 N N . GLU A 1 88 ? 17.906 -7.449 12.914 1 91 88 GLU A N 1
ATOM 662 C CA . GLU A 1 88 ? 17.484 -6.078 13.195 1 91 88 GLU A CA 1
ATOM 663 C C . GLU A 1 88 ? 16.281 -5.68 12.352 1 91 88 GLU A C 1
ATOM 665 O O . GLU A 1 88 ? 15.531 -4.785 12.727 1 91 88 GLU A O 1
ATOM 670 N N . ASP A 1 89 ? 16.078 -6.332 11.25 1 93.44 89 ASP A N 1
ATOM 671 C CA . ASP A 1 89 ? 15 -6.012 10.328 1 93.44 89 ASP A CA 1
ATOM 672 C C . ASP A 1 89 ? 13.766 -6.871 10.602 1 93.44 89 ASP A C 1
ATOM 674 O O . ASP A 1 89 ? 12.68 -6.586 10.094 1 93.44 89 ASP A O 1
ATOM 678 N N . GLN A 1 90 ? 13.93 -7.875 11.445 1 90 90 GLN A N 1
ATOM 679 C CA . GLN A 1 90 ? 12.914 -8.914 11.609 1 90 90 GLN A CA 1
ATOM 680 C C . GLN A 1 90 ? 11.609 -8.32 12.117 1 90 90 GLN A C 1
ATOM 682 O O . GLN A 1 90 ? 11.586 -7.621 13.133 1 90 90 GLN A O 1
ATOM 687 N N . GLY A 1 91 ? 10.586 -8.602 11.328 1 91.25 91 GLY A N 1
ATOM 688 C CA . GLY A 1 91 ? 9.242 -8.211 11.75 1 91.25 91 GLY A CA 1
ATOM 689 C C . GLY A 1 91 ? 8.875 -6.801 11.336 1 91.25 91 GLY A C 1
ATOM 690 O O . GLY A 1 91 ? 7.738 -6.371 11.539 1 91.25 91 GLY A O 1
ATOM 691 N N . TYR A 1 92 ? 9.859 -6.066 10.703 1 94.94 92 TYR A N 1
ATOM 692 C CA . TYR A 1 92 ? 9.578 -4.652 10.477 1 94.94 92 TYR A CA 1
ATOM 693 C C . TYR A 1 92 ? 9.945 -4.25 9.055 1 94.94 92 TYR A C 1
ATOM 695 O O . TYR A 1 92 ? 9.172 -3.553 8.383 1 94.94 92 TYR A O 1
ATOM 703 N N . VAL A 1 93 ? 11.148 -4.676 8.648 1 96.5 93 VAL A N 1
ATOM 704 C CA . VAL A 1 93 ? 11.688 -4.145 7.402 1 96.5 93 VAL A CA 1
ATOM 705 C C . VAL A 1 93 ? 11.93 -5.285 6.414 1 96.5 93 VAL A C 1
ATOM 707 O O . VAL A 1 93 ? 12.414 -6.355 6.793 1 96.5 93 VAL A O 1
ATOM 710 N N . VAL A 1 94 ? 11.586 -5.094 5.219 1 95.56 94 VAL A N 1
ATOM 711 C CA . VAL A 1 94 ? 11.992 -5.941 4.102 1 95.56 94 VAL A CA 1
ATOM 712 C C . VAL A 1 94 ? 12.914 -5.156 3.174 1 95.56 94 VAL A C 1
ATOM 714 O O . VAL A 1 94 ? 12.492 -4.188 2.539 1 95.56 94 VAL A O 1
ATOM 717 N N . ARG A 1 95 ? 14.141 -5.605 3.113 1 96.69 95 ARG A N 1
ATOM 718 C CA . ARG A 1 95 ? 15.125 -4.934 2.273 1 96.69 95 ARG A CA 1
ATOM 719 C C . ARG A 1 95 ? 14.914 -5.277 0.802 1 96.69 95 ARG A C 1
ATOM 721 O O . ARG A 1 95 ? 14.586 -6.414 0.466 1 96.69 95 ARG A O 1
ATOM 728 N N . ARG A 1 96 ? 15.234 -4.363 -0.058 1 96.25 96 ARG A N 1
ATOM 729 C CA . ARG A 1 96 ? 15.023 -4.496 -1.496 1 96.25 96 ARG A CA 1
ATOM 730 C C . ARG A 1 96 ? 15.633 -5.789 -2.021 1 96.25 96 ARG A C 1
ATOM 732 O O . ARG A 1 96 ? 15.016 -6.492 -2.822 1 96.25 96 ARG A O 1
ATOM 739 N N . ASN A 1 97 ? 16.75 -6.141 -1.56 1 93.06 97 ASN A N 1
ATOM 740 C CA . ASN A 1 97 ? 17.5 -7.254 -2.133 1 93.06 97 ASN A CA 1
ATOM 741 C C . ASN A 1 97 ? 17.234 -8.555 -1.385 1 93.06 97 ASN A C 1
ATOM 743 O O . ASN A 1 97 ? 17.875 -9.578 -1.646 1 93.06 97 ASN A O 1
ATOM 747 N N . SER A 1 98 ? 16.234 -8.586 -0.449 1 90.5 98 SER A N 1
ATOM 748 C CA . SER A 1 98 ? 15.953 -9.781 0.347 1 90.5 98 SER A CA 1
ATOM 749 C C . SER A 1 98 ? 14.484 -10.164 0.277 1 90.5 98 SER A C 1
ATOM 751 O O . SER A 1 98 ? 13.977 -10.852 1.162 1 90.5 98 SER A O 1
ATOM 753 N N . ARG A 1 99 ? 13.812 -9.734 -0.761 1 92.44 99 ARG A N 1
ATOM 754 C CA . ARG A 1 99 ? 12.383 -10 -0.866 1 92.44 99 ARG A CA 1
ATOM 755 C C . ARG A 1 99 ? 12.117 -11.445 -1.264 1 92.44 99 ARG A C 1
ATOM 757 O O . ARG A 1 99 ? 12.797 -11.984 -2.137 1 92.44 99 ARG A O 1
ATOM 764 N N . LEU A 1 100 ? 11.172 -11.969 -0.578 1 90.44 100 LEU A N 1
ATOM 765 C CA . LEU A 1 100 ? 10.688 -13.273 -1.023 1 90.44 100 LEU A CA 1
ATOM 766 C C . LEU A 1 100 ? 9.781 -13.125 -2.246 1 90.44 100 LEU A C 1
ATOM 768 O O . LEU A 1 100 ? 9.055 -12.133 -2.371 1 90.44 100 LEU A O 1
ATOM 772 N N . SER A 1 101 ? 9.805 -14.125 -3.129 1 92.75 101 SER A N 1
ATOM 773 C CA . SER A 1 101 ? 9.07 -13.977 -4.383 1 92.75 101 SER A CA 1
ATOM 774 C C . SER A 1 101 ? 8.234 -15.219 -4.688 1 92.75 101 SER A C 1
ATOM 776 O O . SER A 1 101 ? 8.578 -16.328 -4.254 1 92.75 101 SER A O 1
ATOM 778 N N . VAL A 1 102 ? 7.211 -15 -5.383 1 92.75 102 VAL A N 1
ATOM 779 C CA . VAL A 1 102 ? 6.418 -16.031 -6.039 1 92.75 102 VAL A CA 1
ATOM 780 C C . VAL A 1 102 ? 6.336 -15.742 -7.535 1 92.75 102 VAL A C 1
ATOM 782 O O . VAL A 1 102 ? 6.094 -14.609 -7.945 1 92.75 102 VAL A O 1
ATOM 785 N N . HIS A 1 103 ? 6.543 -16.797 -8.305 1 94.38 103 HIS A N 1
ATOM 786 C CA . HIS A 1 103 ? 6.508 -16.688 -9.758 1 94.38 103 HIS A CA 1
ATOM 787 C C . HIS A 1 103 ? 5.238 -17.297 -10.328 1 94.38 103 HIS A C 1
ATOM 789 O O . HIS A 1 103 ? 4.805 -18.375 -9.883 1 94.38 103 HIS A O 1
ATOM 795 N N . TYR A 1 104 ? 4.703 -16.609 -11.289 1 95.38 104 TYR A N 1
ATOM 796 C CA . TYR A 1 104 ? 3.514 -17.094 -11.992 1 95.38 104 TYR A CA 1
ATOM 797 C C . TYR A 1 104 ? 3.818 -17.344 -13.461 1 95.38 104 TYR A C 1
ATOM 799 O O . TYR A 1 104 ? 4.938 -17.125 -13.922 1 95.38 104 TYR A O 1
ATOM 807 N N . GLU A 1 105 ? 2.797 -17.906 -14.117 1 94.38 105 GLU A N 1
ATOM 808 C CA . GLU A 1 105 ? 2.928 -18.109 -15.555 1 94.38 105 GLU A CA 1
ATOM 809 C C . GLU A 1 105 ? 3.176 -16.781 -16.281 1 94.38 105 GLU A C 1
ATOM 811 O O . GLU A 1 105 ? 2.93 -15.711 -15.727 1 94.38 105 GLU A O 1
ATOM 816 N N . ASP A 1 106 ? 3.764 -16.859 -17.469 1 95.44 106 ASP A N 1
ATOM 817 C CA . ASP A 1 106 ? 3.996 -15.758 -18.391 1 95.44 106 ASP A CA 1
ATOM 818 C C . ASP A 1 106 ? 4.969 -14.734 -17.797 1 95.44 106 ASP A C 1
ATOM 820 O O . ASP A 1 106 ? 4.992 -13.578 -18.219 1 95.44 106 ASP A O 1
ATOM 824 N N . GLY A 1 107 ? 5.648 -15.07 -16.734 1 96.31 107 GLY A N 1
ATOM 825 C CA . GLY A 1 107 ? 6.73 -14.25 -16.219 1 96.31 107 GLY A CA 1
ATOM 826 C C . GLY A 1 107 ? 6.273 -13.258 -15.164 1 96.31 107 GLY A C 1
ATOM 827 O O . GLY A 1 107 ? 7.047 -12.398 -14.734 1 96.31 107 GLY A O 1
ATOM 828 N N . ILE A 1 108 ? 5.016 -13.328 -14.742 1 97.5 108 ILE A N 1
ATOM 829 C CA . ILE A 1 108 ? 4.523 -12.469 -13.664 1 97.5 108 ILE A CA 1
ATOM 830 C C . ILE A 1 108 ? 5.207 -12.844 -12.359 1 97.5 108 ILE A C 1
ATOM 832 O O . ILE A 1 108 ? 5.375 -14.031 -12.047 1 97.5 108 ILE A O 1
ATOM 836 N N . VAL A 1 109 ? 5.648 -11.828 -11.594 1 96.62 109 VAL A N 1
ATOM 837 C CA . VAL A 1 109 ? 6.352 -12.07 -10.336 1 96.62 109 VAL A CA 1
ATOM 838 C C . VAL A 1 109 ? 5.789 -11.172 -9.242 1 96.62 109 VAL A C 1
ATOM 840 O O . VAL A 1 109 ? 5.617 -9.969 -9.445 1 96.62 109 VAL A O 1
ATOM 843 N N . ASP A 1 110 ? 5.473 -11.82 -8.109 1 95.38 110 ASP A N 1
ATOM 844 C CA . ASP A 1 110 ? 5.168 -11.07 -6.895 1 95.38 110 ASP A CA 1
ATOM 845 C C . ASP A 1 110 ? 6.324 -11.156 -5.898 1 95.38 110 ASP A C 1
ATOM 847 O O . ASP A 1 110 ? 6.855 -12.242 -5.648 1 95.38 110 ASP A O 1
ATOM 851 N N . GLN A 1 111 ? 6.691 -10.016 -5.375 1 95 111 GLN A N 1
ATOM 852 C CA . GLN A 1 111 ? 7.656 -9.961 -4.281 1 95 111 GLN A CA 1
ATOM 853 C C . GLN A 1 111 ? 7.027 -9.359 -3.025 1 95 111 GLN A C 1
ATOM 855 O O . GLN A 1 111 ? 6.336 -8.344 -3.096 1 95 111 GLN A O 1
ATOM 860 N N . LEU A 1 112 ? 7.258 -10.008 -1.967 1 93.62 112 LEU A N 1
ATOM 861 C CA . LEU A 1 112 ? 6.66 -9.586 -0.708 1 93.62 112 LEU A CA 1
ATOM 862 C C . LEU A 1 112 ? 7.363 -8.344 -0.162 1 93.62 112 LEU A C 1
ATOM 864 O O . LEU A 1 112 ? 8.594 -8.312 -0.083 1 93.62 112 LEU A O 1
ATOM 868 N N . LEU A 1 113 ? 6.539 -7.367 0.263 1 95.25 113 LEU A N 1
ATOM 869 C CA . LEU A 1 113 ? 7.078 -6.129 0.811 1 95.25 113 LEU A CA 1
ATOM 870 C C . LEU A 1 113 ? 6.82 -6.039 2.311 1 95.25 113 LEU A C 1
ATOM 872 O O . LEU A 1 113 ? 7.309 -5.121 2.975 1 95.25 113 LEU A O 1
ATOM 876 N N . THR A 1 114 ? 5.988 -6.855 2.832 1 93.88 114 THR A N 1
ATOM 877 C CA . THR A 1 114 ? 5.734 -6.926 4.266 1 93.88 114 THR A CA 1
ATOM 878 C C . THR A 1 114 ? 6.293 -8.219 4.852 1 93.88 114 THR A C 1
ATOM 880 O O . THR A 1 114 ? 6.309 -9.25 4.18 1 93.88 114 THR A O 1
ATOM 883 N N . PRO A 1 115 ? 6.75 -8.023 6.102 1 87.88 115 PRO A N 1
ATOM 884 C CA . PRO A 1 115 ? 7.234 -9.266 6.703 1 87.88 115 PRO A CA 1
ATOM 885 C C . PRO A 1 115 ? 6.125 -10.289 6.926 1 87.88 115 PRO A C 1
ATOM 887 O O . PRO A 1 115 ? 4.945 -9.93 6.941 1 87.88 115 PRO A O 1
ATOM 890 N N . GLN A 1 116 ? 6.426 -11.555 6.746 1 67.94 116 GLN A N 1
ATOM 891 C CA . GLN A 1 116 ? 5.461 -12.648 6.82 1 67.94 116 GLN A CA 1
ATOM 892 C C . GLN A 1 116 ? 4.59 -12.531 8.07 1 67.94 116 GLN A C 1
ATOM 894 O O . GLN A 1 116 ? 4.809 -11.648 8.906 1 67.94 116 GLN A O 1
ATOM 899 N N . PRO A 1 117 ? 3.938 -13.492 8.703 1 60.88 117 PRO A N 1
ATOM 900 C CA . PRO A 1 117 ? 2.602 -14.062 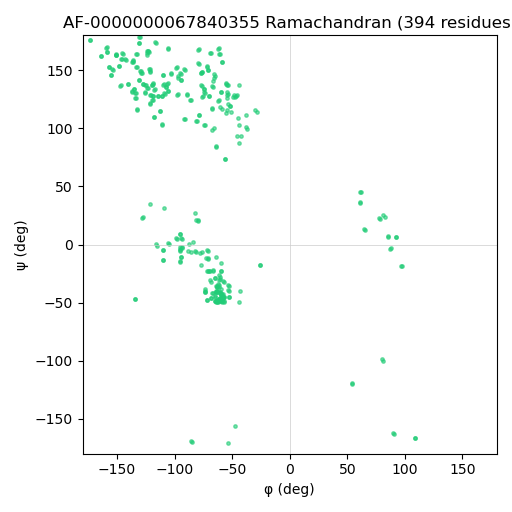8.867 1 60.88 117 PRO A CA 1
ATOM 901 C C . PRO A 1 117 ? 1.678 -13.18 9.703 1 60.88 117 PRO A C 1
ATOM 903 O O . PRO A 1 117 ? 0.459 -13.195 9.508 1 60.88 117 PRO A O 1
ATOM 906 N N . ASN A 1 118 ? 2.039 -12.172 10.391 1 60.84 118 ASN A N 1
ATOM 907 C CA . ASN A 1 118 ? 0.966 -11.984 11.359 1 60.84 118 ASN A CA 1
ATOM 908 C C . ASN A 1 118 ? 0.336 -10.594 11.234 1 60.84 118 ASN A C 1
ATOM 910 O O . ASN A 1 118 ? -0.318 -10.117 12.164 1 60.84 118 ASN A O 1
ATOM 914 N N . ARG A 1 119 ? 0.289 -10.109 9.906 1 76.62 119 ARG A N 1
ATOM 915 C CA . ARG A 1 119 ? -0.27 -8.758 9.992 1 76.62 119 ARG A CA 1
ATOM 916 C C . ARG A 1 119 ? -1.502 -8.625 9.102 1 76.62 119 ARG A C 1
ATOM 918 O O . ARG A 1 119 ? -1.829 -9.531 8.344 1 76.62 119 ARG A O 1
ATOM 925 N N . GLN A 1 120 ? -2.244 -7.559 9.359 1 84.5 120 GLN A N 1
ATOM 926 C CA . GLN A 1 120 ? -3.508 -7.305 8.68 1 84.5 120 GLN A CA 1
ATOM 927 C C . GLN A 1 120 ? -3.273 -6.754 7.277 1 84.5 120 GLN A C 1
ATOM 929 O O . GLN A 1 120 ? -4.215 -6.617 6.492 1 84.5 120 GLN A O 1
ATOM 934 N N . LEU A 1 121 ? -2.061 -6.48 7 1 89.25 121 LEU A N 1
ATOM 935 C CA . LEU A 1 121 ? -1.719 -5.844 5.73 1 89.25 121 LEU A CA 1
ATOM 936 C C . LEU A 1 121 ? -0.665 -6.652 4.984 1 89.25 121 LEU A C 1
ATOM 938 O O . LEU A 1 121 ? 0.313 -7.109 5.582 1 89.25 121 LEU A O 1
ATOM 942 N N . GLU A 1 122 ? -0.987 -6.852 3.768 1 91.75 122 GLU A N 1
ATOM 943 C CA . GLU A 1 122 ? -0.008 -7.438 2.857 1 91.75 122 GLU A CA 1
ATOM 944 C C . GLU A 1 122 ? 0.308 -6.492 1.701 1 91.75 122 GLU A C 1
ATOM 946 O O . GLU A 1 122 ? -0.601 -5.977 1.047 1 91.75 122 GLU A O 1
ATOM 951 N N . MET A 1 123 ? 1.584 -6.25 1.511 1 95.12 123 MET A N 1
ATOM 952 C CA . MET A 1 123 ? 2.041 -5.422 0.396 1 95.12 123 MET A CA 1
ATOM 953 C C . MET A 1 123 ? 2.947 -6.219 -0.536 1 95.12 123 MET A C 1
ATOM 955 O O . MET A 1 123 ? 3.814 -6.969 -0.077 1 95.12 123 MET A O 1
ATOM 959 N N . LEU A 1 124 ? 2.734 -5.996 -1.82 1 96.25 124 LEU A N 1
ATOM 960 C CA . LEU A 1 124 ? 3.504 -6.715 -2.83 1 96.25 124 LEU A CA 1
ATOM 961 C C . LEU A 1 124 ? 4.078 -5.754 -3.865 1 96.25 124 LEU A C 1
ATOM 963 O O . LEU A 1 124 ? 3.438 -4.758 -4.215 1 96.25 124 LEU A O 1
ATOM 967 N N . HIS A 1 125 ? 5.266 -6.043 -4.27 1 97.94 125 HIS A N 1
ATOM 968 C CA . HIS A 1 125 ? 5.82 -5.535 -5.52 1 97.94 125 HIS A CA 1
ATOM 969 C C . HIS A 1 125 ? 5.547 -6.496 -6.672 1 97.94 125 HIS A C 1
ATOM 971 O O . HIS A 1 125 ? 6.156 -7.562 -6.754 1 97.94 125 HIS A O 1
ATOM 977 N N . SER A 1 126 ? 4.617 -6.109 -7.586 1 98.19 126 SER A N 1
ATOM 978 C CA . SER A 1 126 ? 4.164 -7.004 -8.641 1 98.19 126 SER A CA 1
ATOM 979 C C . SER A 1 126 ? 4.648 -6.535 -10.008 1 98.19 126 SER A C 1
ATOM 981 O O . SER A 1 126 ? 4.398 -5.395 -10.406 1 98.19 126 SER A O 1
ATOM 983 N N . ARG A 1 127 ? 5.254 -7.406 -10.695 1 98.75 127 ARG A N 1
ATOM 984 C CA . ARG A 1 127 ? 5.746 -7.098 -12.031 1 98.75 127 ARG A CA 1
ATOM 985 C C . ARG A 1 127 ? 5.008 -7.91 -13.086 1 98.75 127 ARG A C 1
ATOM 987 O O . ARG A 1 127 ? 4.965 -9.141 -13.016 1 98.75 127 ARG A O 1
ATOM 994 N N . PHE A 1 128 ? 4.5 -7.223 -14.078 1 98.75 128 PHE A N 1
ATOM 995 C CA . PHE A 1 128 ? 3.779 -7.82 -15.195 1 98.75 128 PHE A CA 1
ATOM 996 C C . PHE A 1 128 ? 4.5 -7.543 -16.516 1 98.75 128 PHE A C 1
ATOM 998 O O . PHE A 1 128 ? 4.484 -6.41 -17 1 98.75 128 PHE A O 1
ATOM 1005 N N . PRO A 1 129 ? 5.109 -8.555 -17.156 1 98.75 129 PRO A N 1
ATOM 1006 C CA . PRO A 1 129 ? 5.727 -8.344 -18.453 1 98.75 129 PRO A CA 1
ATOM 1007 C C . PRO A 1 129 ? 4.723 -7.902 -19.516 1 98.75 129 PRO A C 1
ATOM 1009 O O . PRO A 1 129 ? 3.512 -8.039 -19.328 1 98.75 129 PRO A O 1
ATOM 1012 N N . PRO A 1 130 ? 5.246 -7.359 -20.641 1 98.69 130 PRO A N 1
ATOM 1013 C CA . PRO A 1 130 ? 4.359 -6.938 -21.719 1 98.69 130 PRO A CA 1
ATOM 1014 C C . PRO A 1 130 ? 3.42 -8.047 -22.172 1 98.69 130 PRO A C 1
ATOM 1016 O O . PRO A 1 130 ? 3.854 -9.188 -22.375 1 98.69 130 PRO A O 1
ATOM 1019 N N . GLY A 1 131 ? 2.129 -7.73 -22.234 1 97.94 131 GLY A N 1
ATOM 1020 C CA . GLY A 1 131 ? 1.142 -8.625 -22.812 1 97.94 131 GLY A CA 1
ATOM 1021 C C . GLY A 1 131 ? 0.61 -9.648 -21.828 1 97.94 131 GLY A C 1
ATOM 1022 O O . GLY A 1 131 ? -0.18 -10.523 -22.188 1 97.94 131 GLY A O 1
ATOM 1023 N N . THR A 1 132 ? 0.967 -9.555 -20.562 1 97.75 132 THR A N 1
ATOM 1024 C CA . THR A 1 132 ? 0.533 -10.562 -19.609 1 97.75 132 THR A CA 1
ATOM 1025 C C . THR A 1 132 ? -0.741 -10.125 -18.891 1 97.75 132 THR A C 1
ATOM 1027 O O . THR A 1 132 ? -0.941 -8.93 -18.656 1 97.75 132 THR A O 1
ATOM 1030 N N . TYR A 1 133 ? -1.544 -11.094 -18.578 1 96.81 133 TYR A N 1
ATOM 1031 C CA . TYR A 1 133 ? -2.793 -10.883 -17.859 1 96.81 133 TYR A CA 1
ATOM 1032 C C . TYR A 1 133 ? -2.973 -11.93 -16.766 1 96.81 133 TYR A C 1
ATOM 1034 O O . TYR A 1 133 ? -2.33 -12.984 -16.797 1 96.81 133 TYR A O 1
ATOM 1042 N N . SER A 1 134 ? -3.805 -11.625 -15.75 1 91.94 134 SER A N 1
ATOM 1043 C CA . SER A 1 134 ? -4.109 -12.578 -14.688 1 91.94 134 SER A CA 1
ATOM 1044 C C . SER A 1 134 ? -4.984 -13.711 -15.203 1 91.94 134 SER A C 1
ATOM 1046 O O . SER A 1 134 ? -5.172 -14.719 -14.508 1 91.94 134 SER A O 1
ATOM 1048 N N . GLN A 1 135 ? -5.441 -13.641 -16.469 1 84.88 135 GLN A N 1
ATOM 1049 C CA . GLN A 1 135 ? -6.273 -14.633 -17.141 1 84.88 135 GLN A CA 1
ATOM 1050 C C . GLN A 1 135 ? -7.742 -14.469 -16.766 1 84.88 135 GLN A C 1
ATOM 1052 O O . GLN A 1 135 ? -8.367 -13.461 -17.094 1 84.88 135 GLN A O 1
ATOM 1057 N N . GLN A 1 136 ? -8.234 -15.305 -15.828 1 86.38 136 GLN A N 1
ATOM 1058 C CA . GLN A 1 136 ? -9.664 -15.25 -15.516 1 86.38 136 GLN A CA 1
ATOM 1059 C C . GLN A 1 136 ? -9.922 -14.398 -14.273 1 86.38 136 GLN A C 1
ATOM 1061 O O . GLN A 1 136 ? -9.062 -14.281 -13.406 1 86.38 136 GLN A O 1
ATOM 1066 N N . SER A 1 137 ? -11.117 -13.867 -14.312 1 90.25 137 SER A N 1
ATOM 1067 C CA . SER A 1 137 ? -11.523 -13.125 -13.117 1 90.25 137 SER A CA 1
ATOM 1068 C C . SER A 1 137 ? -11.656 -14.055 -11.914 1 90.25 137 SER A C 1
ATOM 1070 O O . SER A 1 137 ? -12.023 -15.219 -12.062 1 90.25 137 SER A O 1
ATOM 1072 N N . TYR A 1 138 ? -11.328 -13.492 -10.797 1 87.62 138 TYR A N 1
ATOM 1073 C CA . TYR A 1 138 ? -11.469 -14.203 -9.523 1 87.62 138 TYR A CA 1
ATOM 1074 C C . TYR A 1 138 ? -11.852 -13.242 -8.406 1 87.62 138 TYR A C 1
ATOM 1076 O O . TYR A 1 138 ? -11.898 -12.031 -8.609 1 87.62 138 TYR A O 1
ATOM 1084 N N . SER A 1 139 ? -12.289 -13.789 -7.355 1 88.88 139 SER A N 1
ATOM 1085 C CA . SER A 1 139 ? -12.656 -13 -6.188 1 88.88 139 SER A CA 1
ATOM 1086 C C . SER A 1 139 ? -12.148 -13.648 -4.902 1 88.88 139 SER A C 1
ATOM 1088 O O . SER A 1 139 ? -11.828 -14.836 -4.883 1 88.88 139 SER A O 1
ATOM 1090 N N . HIS A 1 140 ? -11.992 -12.906 -3.904 1 86.94 140 HIS A N 1
ATOM 1091 C CA . HIS A 1 140 ? -11.609 -13.352 -2.57 1 86.94 140 HIS A CA 1
ATOM 1092 C C . HIS A 1 140 ? -12 -12.32 -1.514 1 86.94 140 HIS A C 1
ATOM 1094 O O . HIS A 1 140 ? -12.461 -11.227 -1.847 1 86.94 140 HIS A O 1
ATOM 1100 N N . ASP A 1 141 ? -11.898 -12.664 -0.355 1 86.31 141 ASP A N 1
ATOM 1101 C CA . ASP A 1 141 ? -12.266 -11.742 0.713 1 86.31 141 ASP A CA 1
ATOM 1102 C C . ASP A 1 141 ? -11.258 -10.609 0.832 1 86.31 141 ASP A C 1
ATOM 1104 O O . ASP A 1 141 ? -10.078 -10.781 0.518 1 86.31 141 ASP A O 1
ATOM 1108 N N . GLY A 1 142 ? -11.883 -9.5 1.285 1 89.56 142 GLY A N 1
ATOM 1109 C CA . GLY A 1 142 ? -11.008 -8.391 1.621 1 89.56 142 GLY A CA 1
ATOM 1110 C C . GLY A 1 142 ? -11.102 -7.234 0.641 1 89.56 142 GLY A C 1
ATOM 1111 O O . GLY A 1 142 ? -12.102 -7.094 -0.066 1 89.56 142 GLY A O 1
ATOM 1112 N N . GLU A 1 143 ? -10.102 -6.359 0.783 1 92.81 143 GLU A N 1
ATOM 1113 C CA . GLU A 1 143 ? -9.961 -5.188 -0.079 1 92.81 143 GLU A CA 1
ATOM 1114 C C . GLU A 1 143 ? -8.562 -5.098 -0.667 1 92.81 143 GLU A C 1
ATOM 1116 O O . GLU A 1 143 ? -7.586 -5.508 -0.031 1 92.81 143 GLU A O 1
ATOM 1121 N N . GLU A 1 144 ? -8.547 -4.562 -1.853 1 94.62 144 GLU A N 1
ATOM 1122 C CA . GLU A 1 144 ? -7.262 -4.402 -2.525 1 94.62 144 GLU A CA 1
ATOM 1123 C C . GLU A 1 144 ? -7.086 -2.979 -3.047 1 94.62 144 GLU A C 1
ATOM 1125 O O . GLU A 1 144 ? -8.07 -2.297 -3.35 1 94.62 144 GLU A O 1
ATOM 1130 N N . ALA A 1 145 ? -5.875 -2.588 -3.062 1 96.25 145 ALA A N 1
ATOM 1131 C CA . ALA A 1 145 ? -5.469 -1.326 -3.674 1 96.25 145 ALA A CA 1
ATOM 1132 C C . ALA A 1 145 ? -4.125 -1.469 -4.383 1 96.25 145 ALA A C 1
ATOM 1134 O O . ALA A 1 145 ? -3.367 -2.402 -4.109 1 96.25 145 ALA A O 1
ATOM 1135 N N . GLY A 1 146 ? -3.881 -0.553 -5.309 1 97.94 146 GLY A N 1
ATOM 1136 C CA . GLY A 1 146 ? -2.621 -0.607 -6.035 1 97.94 146 GLY A CA 1
ATOM 1137 C C . GLY A 1 146 ? -2.176 0.746 -6.555 1 97.94 146 GLY A C 1
ATOM 1138 O O . GLY A 1 146 ? -3 1.636 -6.773 1 97.94 146 GLY A O 1
ATOM 1139 N N . TYR A 1 147 ? -0.942 0.936 -6.668 1 98.75 147 TYR A N 1
ATOM 1140 C CA . TYR A 1 147 ? -0.266 2.088 -7.258 1 98.75 147 TYR A CA 1
ATOM 1141 C C . TYR A 1 147 ? 0.631 1.662 -8.414 1 98.75 147 TYR A C 1
ATOM 1143 O O . TYR A 1 147 ? 1.517 0.821 -8.242 1 98.75 147 TYR A O 1
ATOM 1151 N N . LEU A 1 148 ? 0.353 2.244 -9.617 1 98.88 148 LEU A N 1
ATOM 1152 C CA . LEU A 1 148 ? 1.145 1.868 -10.781 1 98.88 148 LEU A CA 1
ATOM 1153 C C . LEU A 1 148 ? 2.471 2.619 -10.805 1 98.88 148 LEU A C 1
ATOM 1155 O O . LEU A 1 148 ? 2.506 3.818 -11.094 1 98.88 148 LEU A O 1
ATOM 1159 N N . LEU A 1 149 ? 3.52 1.914 -10.508 1 98.56 149 LEU A N 1
ATOM 1160 C CA . LEU A 1 149 ? 4.859 2.48 -10.414 1 98.56 149 LEU A CA 1
ATOM 1161 C C . LEU A 1 149 ? 5.41 2.805 -11.797 1 98.56 149 LEU A C 1
ATOM 1163 O O . LEU A 1 149 ? 6.086 3.82 -11.984 1 98.56 149 LEU A O 1
ATOM 1167 N N . SER A 1 150 ? 5.16 1.912 -12.719 1 98.38 150 SER A N 1
ATOM 1168 C CA . SER A 1 150 ? 5.633 2.088 -14.094 1 98.38 150 SER A CA 1
ATOM 1169 C C . SER A 1 150 ? 4.797 1.271 -15.07 1 98.38 150 SER A C 1
ATOM 1171 O O . SER A 1 150 ? 4.176 0.277 -14.688 1 98.38 150 SER A O 1
ATOM 1173 N N . GLY A 1 151 ? 4.75 1.766 -16.328 1 98.5 151 GLY A N 1
ATOM 1174 C CA . GLY A 1 151 ? 4.07 1.053 -17.406 1 98.5 151 GLY A CA 1
ATOM 1175 C C . GLY A 1 151 ? 2.605 1.431 -17.531 1 98.5 151 GLY A C 1
ATOM 1176 O O . GLY A 1 151 ? 2.213 2.543 -17.172 1 98.5 151 GLY A O 1
ATOM 1177 N N . THR A 1 152 ? 1.895 0.567 -18.219 1 98.62 152 THR A N 1
ATOM 1178 C CA . THR A 1 152 ? 0.454 0.696 -18.422 1 98.62 152 THR A CA 1
ATOM 1179 C C . THR A 1 152 ? -0.273 -0.541 -17.891 1 98.62 152 THR A C 1
ATOM 1181 O O . THR A 1 152 ? 0.304 -1.629 -17.844 1 98.62 152 THR A O 1
ATOM 1184 N N . PHE A 1 153 ? -1.488 -0.297 -17.484 1 98.69 153 PHE A N 1
ATOM 1185 C CA . PHE A 1 153 ? -2.193 -1.368 -16.797 1 98.69 153 PHE A CA 1
ATOM 1186 C C . PHE A 1 153 ? -3.689 -1.311 -17.094 1 98.69 153 PHE A C 1
ATOM 1188 O O . PHE A 1 153 ? -4.27 -0.226 -17.156 1 98.69 153 PHE A O 1
ATOM 1195 N N . GLU A 1 154 ? -4.262 -2.439 -17.328 1 98.69 154 GLU A N 1
ATOM 1196 C CA . GLU A 1 154 ? -5.711 -2.574 -17.469 1 98.69 154 GLU A CA 1
ATOM 1197 C C . GLU A 1 154 ? -6.309 -3.316 -16.281 1 98.69 154 GLU A C 1
ATOM 1199 O O . GLU A 1 154 ? -5.742 -4.301 -15.805 1 98.69 154 GLU A O 1
ATOM 1204 N N . LEU A 1 155 ? -7.41 -2.805 -15.828 1 98.44 155 LEU A N 1
ATOM 1205 C CA . LEU A 1 155 ? -8.094 -3.379 -14.672 1 98.44 155 LEU A CA 1
ATOM 1206 C C . LEU A 1 155 ? -9.586 -3.525 -14.945 1 98.44 155 LEU A C 1
ATOM 1208 O O . LEU A 1 155 ? -10.234 -2.586 -15.414 1 98.44 155 LEU A O 1
ATOM 1212 N N . TRP A 1 156 ? -10.055 -4.691 -14.758 1 98 156 TRP A N 1
ATOM 1213 C CA . TRP A 1 156 ? -11.484 -4.965 -14.75 1 98 156 TRP A CA 1
ATOM 1214 C C . TRP A 1 156 ? -11.969 -5.293 -13.336 1 98 156 TRP A C 1
ATOM 1216 O O . TRP A 1 156 ? -11.383 -6.145 -12.664 1 98 156 TRP A O 1
ATOM 1226 N N . VAL A 1 157 ? -13.016 -4.641 -12.914 1 97 157 VAL A N 1
ATOM 1227 C CA . VAL A 1 157 ? -13.695 -4.934 -11.656 1 97 157 VAL A CA 1
ATOM 1228 C C . VAL A 1 157 ? -15.203 -5.004 -11.883 1 97 157 VAL A C 1
ATOM 1230 O O . VAL A 1 157 ? -15.844 -3.984 -12.148 1 97 157 VAL A O 1
ATOM 1233 N N . GLY A 1 158 ? -15.734 -6.203 -11.648 1 96 158 GLY A N 1
ATOM 1234 C CA . GLY A 1 158 ? -17.109 -6.367 -12.086 1 96 158 GLY A CA 1
ATOM 1235 C C . GLY A 1 158 ? -17.312 -6.012 -13.547 1 96 158 GLY A C 1
ATOM 1236 O O . GLY A 1 158 ? -16.656 -6.57 -14.422 1 96 158 GLY A O 1
ATOM 1237 N N . GLU A 1 159 ? -18.172 -5.035 -13.766 1 94.44 159 GLU A N 1
ATOM 1238 C CA . GLU A 1 159 ? -18.469 -4.633 -15.133 1 94.44 159 GLU A CA 1
ATOM 1239 C C . GLU A 1 159 ? -17.656 -3.4 -15.539 1 94.44 159 GLU A C 1
ATOM 1241 O O . GLU A 1 159 ? -17.812 -2.891 -16.656 1 94.44 159 GLU A O 1
ATOM 1246 N N . ARG A 1 160 ? -16.812 -2.99 -14.695 1 95.75 160 ARG A N 1
ATOM 1247 C CA . ARG A 1 160 ? -16.062 -1.765 -14.945 1 95.75 160 ARG A CA 1
ATOM 1248 C C . ARG A 1 160 ? -14.688 -2.072 -15.539 1 95.75 160 ARG A C 1
ATOM 1250 O O . ARG A 1 160 ? -14.086 -3.104 -15.227 1 95.75 160 ARG A O 1
ATOM 1257 N N . TYR A 1 161 ? -14.352 -1.167 -16.391 1 97.5 161 TYR A N 1
ATOM 1258 C CA . TYR A 1 161 ? -13.055 -1.26 -17.062 1 97.5 161 TYR A CA 1
ATOM 1259 C C . TYR A 1 161 ? -12.258 0.029 -16.875 1 97.5 161 TYR A C 1
ATOM 1261 O O . TYR A 1 161 ? -12.797 1.125 -17.062 1 97.5 161 TYR A O 1
ATOM 1269 N N . PHE A 1 162 ? -10.914 -0.075 -16.578 1 98.31 162 PHE A N 1
ATOM 1270 C CA . PHE A 1 162 ? -10.055 1.084 -16.359 1 98.31 162 PHE A CA 1
ATOM 1271 C C . PHE A 1 162 ? -8.719 0.903 -17.062 1 98.31 162 PHE A C 1
ATOM 1273 O O . PHE A 1 162 ? -8.102 -0.161 -16.984 1 98.31 162 PHE A O 1
ATOM 1280 N N . GLN A 1 163 ? -8.328 1.871 -17.766 1 98.38 163 GLN A N 1
ATOM 1281 C CA . GLN A 1 163 ? -6.953 1.979 -18.234 1 98.38 163 GLN A CA 1
ATOM 1282 C C . GLN A 1 163 ? -6.125 2.883 -17.328 1 98.38 163 GLN A C 1
ATOM 1284 O O . GLN A 1 163 ? -6.492 4.035 -17.094 1 98.38 163 GLN A O 1
ATOM 1289 N N . LEU A 1 164 ? -4.996 2.369 -16.922 1 98.56 164 LEU A N 1
ATOM 1290 C CA . LEU A 1 164 ? -4.188 3.104 -15.961 1 98.56 164 LEU A CA 1
ATOM 1291 C C . LEU A 1 164 ? -2.797 3.387 -16.531 1 98.56 164 LEU A C 1
ATOM 1293 O O . LEU A 1 164 ? -2.254 2.58 -17.281 1 98.56 164 LEU A O 1
ATOM 1297 N N . SER A 1 165 ? -2.277 4.465 -16.109 1 98.44 165 SER A N 1
ATOM 1298 C CA . SER A 1 165 ? -0.915 4.859 -16.438 1 98.44 165 SER A CA 1
ATOM 1299 C C . SER A 1 165 ? -0.083 5.102 -15.18 1 98.44 165 SER A C 1
ATOM 1301 O O . SER A 1 165 ? -0.624 5.164 -14.078 1 98.44 165 SER A O 1
ATOM 1303 N N . GLU A 1 166 ? 1.226 5.184 -15.438 1 98.44 166 GLU A N 1
ATOM 1304 C CA . GLU A 1 166 ? 2.154 5.41 -14.328 1 98.44 166 GLU A CA 1
ATOM 1305 C C . GLU A 1 166 ? 1.658 6.523 -13.414 1 98.44 166 GLU A C 1
ATOM 1307 O O . GLU A 1 166 ? 1.294 7.605 -13.883 1 98.44 166 GLU A O 1
ATOM 1312 N N . GLY A 1 167 ? 1.609 6.219 -12.141 1 98.38 167 GLY A N 1
ATOM 1313 C CA . GLY A 1 167 ? 1.197 7.207 -11.156 1 98.38 167 GLY A CA 1
ATOM 1314 C C . GLY A 1 167 ? -0.267 7.098 -10.773 1 98.38 167 GLY A C 1
ATOM 1315 O O . GLY A 1 167 ? -0.694 7.652 -9.758 1 98.38 167 GLY A O 1
ATOM 1316 N N . ASP A 1 168 ? -1.076 6.422 -11.602 1 98.5 168 ASP A N 1
ATOM 1317 C CA . ASP A 1 168 ? -2.463 6.156 -11.234 1 98.5 168 ASP A CA 1
ATOM 1318 C C . ASP A 1 168 ? -2.545 5.098 -10.133 1 98.5 168 ASP A C 1
ATOM 1320 O O . ASP A 1 168 ? -1.633 4.281 -9.984 1 98.5 168 ASP A O 1
ATOM 1324 N N . SER A 1 169 ? -3.602 5.152 -9.352 1 98.31 169 SER A N 1
ATOM 1325 C CA . SER A 1 169 ? -3.861 4.156 -8.32 1 98.31 169 SER A CA 1
ATOM 1326 C C . SER A 1 169 ? -5.312 3.682 -8.359 1 98.31 169 SER A C 1
ATOM 1328 O O . SER A 1 169 ? -6.145 4.277 -9.047 1 98.31 169 SER A O 1
ATOM 1330 N N . PHE A 1 170 ? -5.57 2.578 -7.723 1 97.5 170 PHE A N 1
ATOM 1331 C CA . PHE A 1 170 ? -6.906 1.988 -7.727 1 97.5 170 PHE A CA 1
ATOM 1332 C C . PHE A 1 170 ? -7.195 1.302 -6.398 1 97.5 170 PHE A C 1
ATOM 1334 O O . PHE A 1 170 ? -6.277 0.991 -5.637 1 97.5 170 PHE A O 1
ATOM 1341 N N . SER A 1 171 ? -8.398 1.096 -6.09 1 96.69 171 SER A N 1
ATOM 1342 C CA . SER A 1 171 ? -8.867 0.331 -4.938 1 96.69 171 SER A CA 1
ATOM 1343 C C . SER A 1 171 ? -10.258 -0.235 -5.176 1 96.69 171 SER A C 1
ATOM 1345 O O . SER A 1 171 ? -11.086 0.395 -5.836 1 96.69 171 SER A O 1
ATOM 1347 N N . PHE A 1 172 ? -10.531 -1.414 -4.645 1 95.38 172 PHE A N 1
ATOM 1348 C CA . PHE A 1 172 ? -11.836 -2.047 -4.812 1 95.38 172 PHE A CA 1
ATOM 1349 C C . PHE A 1 172 ? -12.023 -3.178 -3.805 1 95.38 172 PHE A C 1
ATOM 1351 O O . PHE A 1 172 ? -11.055 -3.613 -3.17 1 95.38 172 PHE A O 1
ATOM 1358 N N . SER A 1 173 ? -13.234 -3.576 -3.617 1 93.81 173 SER A N 1
ATOM 1359 C CA . SER A 1 173 ? -13.516 -4.785 -2.852 1 93.81 173 SER A CA 1
ATOM 1360 C C . SER A 1 173 ? -13.086 -6.035 -3.609 1 93.81 173 SER A C 1
ATOM 1362 O O . SER A 1 173 ? -13.484 -6.246 -4.754 1 93.81 173 SER A O 1
ATOM 1364 N N . SER A 1 174 ? -12.336 -6.848 -2.967 1 91.94 174 SER A N 1
ATOM 1365 C CA . SER A 1 174 ? -11.828 -8.047 -3.625 1 91.94 174 SER A CA 1
ATOM 1366 C C . SER A 1 174 ? -12.945 -9.055 -3.863 1 91.94 174 SER A C 1
ATOM 1368 O O . SER A 1 174 ? -12.758 -10.055 -4.57 1 91.94 174 SER A O 1
ATOM 1370 N N . GLN A 1 175 ? -14.062 -8.805 -3.246 1 92.56 175 GLN A N 1
ATOM 1371 C CA . GLN A 1 175 ? -15.203 -9.688 -3.467 1 92.56 175 GLN A CA 1
ATOM 1372 C C . GLN A 1 175 ? -15.781 -9.5 -4.863 1 92.56 175 GLN A C 1
ATOM 1374 O O . GLN A 1 175 ? -16.5 -10.367 -5.367 1 92.56 175 GLN A O 1
ATOM 1379 N N . GLU A 1 176 ? -15.531 -8.391 -5.398 1 94.62 176 GLU A N 1
ATOM 1380 C CA . GLU A 1 176 ? -15.906 -8.203 -6.801 1 94.62 176 GLU A CA 1
ATOM 1381 C C . GLU A 1 176 ? -14.953 -8.953 -7.727 1 94.62 176 GLU A C 1
ATOM 1383 O O . GLU A 1 176 ? -13.734 -8.859 -7.586 1 94.62 176 GLU A O 1
ATOM 1388 N N . PRO A 1 177 ? -15.586 -9.711 -8.664 1 96.19 177 PRO A N 1
ATOM 1389 C CA . PRO A 1 177 ? -14.68 -10.328 -9.633 1 96.19 177 PRO A CA 1
ATOM 1390 C C . PRO A 1 177 ? -13.766 -9.305 -10.312 1 96.19 177 PRO A C 1
ATOM 1392 O O . PRO A 1 177 ? -14.219 -8.227 -10.688 1 96.19 177 PRO A O 1
ATOM 1395 N N . HIS A 1 178 ? -12.492 -9.664 -10.461 1 97.19 178 HIS A N 1
ATOM 1396 C CA . HIS A 1 178 ? -11.547 -8.711 -11.047 1 97.19 178 HIS A CA 1
ATOM 1397 C C . HIS A 1 178 ? -10.461 -9.43 -11.836 1 97.19 178 HIS A C 1
ATOM 1399 O O . HIS A 1 178 ? -10.188 -10.609 -11.594 1 97.19 178 HIS A O 1
ATOM 1405 N N . ARG A 1 179 ? -9.93 -8.789 -12.758 1 96.94 179 ARG A N 1
ATOM 1406 C CA . ARG A 1 179 ? -8.781 -9.219 -13.555 1 96.94 179 ARG A CA 1
ATOM 1407 C C . ARG A 1 179 ? -7.977 -8.016 -14.047 1 96.94 179 ARG A C 1
ATOM 1409 O O . ARG A 1 179 ? -8.477 -6.887 -14.055 1 96.94 179 ARG A O 1
ATOM 1416 N N . TYR A 1 180 ? -6.801 -8.266 -14.445 1 98.31 180 TYR A N 1
ATOM 1417 C CA . TYR A 1 180 ? -5.906 -7.18 -14.828 1 98.31 180 TYR A CA 1
ATOM 1418 C C . TYR A 1 180 ? -4.793 -7.684 -15.742 1 98.31 180 TYR A C 1
ATOM 1420 O O . TYR A 1 180 ? -4.582 -8.891 -15.859 1 98.31 180 TYR A O 1
ATOM 1428 N N . GLY A 1 181 ? -4.156 -6.762 -16.344 1 98.12 181 GLY A N 1
ATOM 1429 C CA . GLY A 1 181 ? -3.039 -7.109 -17.203 1 98.12 181 GLY A CA 1
ATOM 1430 C C . GLY A 1 181 ? -2.289 -5.898 -17.734 1 98.12 181 GLY A C 1
ATOM 1431 O O . GLY A 1 181 ? -2.639 -4.762 -17.406 1 98.12 181 GLY A O 1
ATOM 1432 N N . ASN A 1 182 ? -1.202 -6.18 -18.453 1 98.75 182 ASN A N 1
ATOM 1433 C CA . ASN A 1 182 ? -0.311 -5.191 -19.047 1 98.75 182 ASN A CA 1
ATOM 1434 C C . ASN A 1 182 ? -0.42 -5.191 -20.578 1 98.75 182 ASN A C 1
ATOM 1436 O O . ASN A 1 182 ? 0.177 -6.035 -21.25 1 98.75 182 ASN A O 1
ATOM 1440 N N . PRO A 1 183 ? -1.114 -4.195 -21.062 1 98.25 183 PRO A N 1
ATOM 1441 C CA . PRO A 1 183 ? -1.233 -4.133 -22.531 1 98.25 183 PRO A CA 1
ATOM 1442 C C . PRO A 1 183 ? -0.018 -3.49 -23.188 1 98.25 183 PRO A C 1
ATOM 1444 O O . PRO A 1 183 ? 0.044 -3.402 -24.422 1 98.25 183 PRO A O 1
ATOM 1447 N N . GLY A 1 184 ? 0.927 -2.975 -22.438 1 98.19 184 GLY A N 1
ATOM 1448 C CA . GLY A 1 184 ? 2.008 -2.148 -22.953 1 98.19 184 GLY A CA 1
ATOM 1449 C C . GLY A 1 184 ? 3.189 -2.957 -23.453 1 98.19 184 GLY A C 1
ATOM 1450 O O . GLY A 1 184 ? 3.098 -4.176 -23.609 1 98.19 184 GLY A O 1
ATOM 1451 N N . GLU A 1 185 ? 4.324 -2.234 -23.734 1 98.19 185 GLU A N 1
ATOM 1452 C CA . GLU A 1 185 ? 5.504 -2.848 -24.344 1 98.19 185 GLU A CA 1
ATOM 1453 C C . GLU A 1 185 ? 6.652 -2.934 -23.344 1 98.19 185 GLU A C 1
ATOM 1455 O O . GLU A 1 185 ? 7.719 -3.469 -23.656 1 98.19 185 GLU A O 1
ATOM 1460 N N . VAL A 1 186 ? 6.414 -2.373 -22.203 1 98.56 186 VAL A N 1
ATOM 1461 C CA . VAL A 1 186 ? 7.395 -2.463 -21.125 1 98.56 186 VAL A CA 1
ATOM 1462 C C . VAL A 1 186 ? 6.754 -3.084 -19.891 1 98.56 186 VAL A C 1
ATOM 1464 O O . VAL A 1 186 ? 5.527 -3.191 -19.812 1 98.56 186 VAL A O 1
ATOM 1467 N N . ASP A 1 187 ? 7.531 -3.484 -18.938 1 98.81 187 ASP A N 1
ATOM 1468 C CA . ASP A 1 187 ? 6.996 -4.055 -17.719 1 98.81 187 ASP A CA 1
ATOM 1469 C C . ASP A 1 187 ? 6.082 -3.064 -17 1 98.81 187 ASP A C 1
ATOM 1471 O O . ASP A 1 187 ? 6.406 -1.879 -16.891 1 98.81 187 ASP A O 1
ATOM 1475 N N . ALA A 1 188 ? 4.902 -3.555 -16.625 1 98.88 188 ALA A N 1
ATOM 1476 C CA . ALA A 1 188 ? 4.105 -2.828 -15.641 1 98.88 188 ALA A CA 1
ATOM 1477 C C . ALA A 1 188 ? 4.453 -3.264 -14.219 1 98.88 188 ALA A C 1
ATOM 1479 O O . ALA A 1 188 ? 4.531 -4.461 -13.938 1 98.88 188 ALA A O 1
ATOM 1480 N N . VAL A 1 189 ? 4.727 -2.324 -13.352 1 98.88 189 VAL A N 1
ATOM 1481 C CA . VAL A 1 189 ? 5.051 -2.617 -11.961 1 98.88 189 VAL A CA 1
ATOM 1482 C C . VAL A 1 189 ? 4.027 -1.957 -11.039 1 98.88 189 VAL A C 1
ATOM 1484 O O . VAL A 1 189 ? 3.762 -0.758 -11.156 1 98.88 189 VAL A O 1
ATOM 1487 N N . VAL A 1 190 ? 3.426 -2.781 -10.211 1 98.81 190 VAL A N 1
ATOM 1488 C CA . VAL A 1 190 ? 2.371 -2.316 -9.312 1 98.81 190 VAL A CA 1
ATOM 1489 C C . VAL A 1 190 ? 2.768 -2.584 -7.863 1 98.81 190 VAL A C 1
ATOM 1491 O O . VAL A 1 190 ? 3.227 -3.68 -7.531 1 98.81 190 VAL A O 1
ATOM 1494 N N . ILE A 1 191 ? 2.705 -1.572 -6.984 1 98.69 191 ILE A N 1
ATOM 1495 C CA . ILE A 1 191 ? 2.646 -1.826 -5.547 1 98.69 191 ILE A CA 1
ATOM 1496 C C . ILE A 1 191 ? 1.227 -2.229 -5.152 1 98.69 191 ILE A C 1
ATOM 1498 O O . ILE A 1 191 ? 0.299 -1.421 -5.238 1 98.69 191 ILE A O 1
ATOM 1502 N N . TRP A 1 192 ? 1.07 -3.418 -4.777 1 97.31 192 TRP A N 1
ATOM 1503 C CA . TRP A 1 192 ? -0.235 -4.012 -4.512 1 97.31 192 TRP A CA 1
ATOM 1504 C C . TRP A 1 192 ? -0.45 -4.207 -3.014 1 97.31 192 TRP A C 1
ATOM 1506 O O . TRP A 1 192 ? 0.458 -4.645 -2.303 1 97.31 192 TRP A O 1
ATOM 1516 N N . VAL A 1 193 ? -1.628 -3.842 -2.549 1 95.69 193 VAL A N 1
ATOM 1517 C CA . VAL A 1 193 ? -1.94 -3.918 -1.125 1 95.69 193 VAL A CA 1
ATOM 1518 C C . VAL A 1 193 ? -3.236 -4.699 -0.92 1 95.69 193 VAL A C 1
ATOM 1520 O O . VAL A 1 193 ? -4.211 -4.5 -1.651 1 95.69 193 VAL A O 1
ATOM 1523 N N . ILE A 1 194 ? -3.219 -5.543 0.086 1 93.06 194 ILE A N 1
ATOM 1524 C CA . ILE A 1 194 ? -4.375 -6.383 0.381 1 93.06 194 ILE A CA 1
ATOM 1525 C C . ILE A 1 194 ? -4.645 -6.383 1.884 1 93.06 194 ILE A C 1
ATOM 1527 O O . ILE A 1 194 ? -3.715 -6.504 2.686 1 93.06 194 ILE A O 1
ATOM 1531 N N . THR A 1 195 ? -5.855 -6.211 2.305 1 90.5 195 THR A N 1
ATOM 1532 C CA . THR A 1 195 ? -6.246 -6.359 3.701 1 90.5 195 THR A CA 1
ATOM 1533 C C . THR A 1 195 ? -7.605 -7.043 3.812 1 90.5 195 THR A C 1
ATOM 1535 O O . THR A 1 195 ? -8.555 -6.672 3.113 1 90.5 195 THR A O 1
ATOM 1538 N N . PRO A 1 196 ? -7.836 -8.023 4.793 1 86.62 196 PRO A N 1
ATOM 1539 C CA . PRO A 1 196 ? -6.742 -8.758 5.438 1 86.62 196 PRO A CA 1
ATOM 1540 C C . PRO A 1 196 ? -5.922 -9.586 4.445 1 86.62 196 PRO A C 1
ATOM 1542 O O . PRO A 1 196 ? -6.297 -9.695 3.275 1 86.62 196 PRO A O 1
ATOM 1545 N N . PRO A 1 197 ? -4.816 -10.062 4.945 1 75.69 197 PRO A N 1
ATOM 1546 C CA . PRO A 1 197 ? -3.977 -10.836 4.031 1 75.69 197 PRO A CA 1
ATOM 1547 C C . PRO A 1 197 ? -4.652 -12.117 3.551 1 75.69 197 PRO A C 1
ATOM 1549 O O . PRO A 1 197 ? -4.715 -13.102 4.293 1 75.69 197 PRO A O 1
ATOM 1552 N N . THR A 1 198 ? -5.43 -12.062 2.57 1 67.69 198 THR A N 1
ATOM 1553 C CA . THR A 1 198 ? -6.152 -13.219 2.061 1 67.69 198 THR A CA 1
ATOM 1554 C C . THR A 1 198 ? -5.535 -13.711 0.753 1 67.69 198 THR A C 1
ATOM 1556 O O . THR A 1 198 ? -6.047 -14.641 0.133 1 67.69 198 THR A O 1
ATOM 1559 N N . PHE A 1 199 ? -4.5 -12.945 0.478 1 65.56 199 PHE A N 1
ATOM 1560 C CA . PHE A 1 199 ? -3.736 -13.414 -0.672 1 65.56 199 PHE A CA 1
ATOM 1561 C C . PHE A 1 199 ? -2.588 -14.305 -0.228 1 65.56 199 PHE A C 1
ATOM 1563 O O . PHE A 1 199 ? -1.931 -14.031 0.779 1 65.56 199 PHE A O 1
ATOM 1570 N N . MET B 1 1 ? 16.375 50.969 -22.062 1 30.42 1 MET B N 1
ATOM 1571 C CA . MET B 1 1 ? 15.648 50.812 -20.812 1 30.42 1 MET B CA 1
ATOM 1572 C C . MET B 1 1 ? 15.133 49.375 -20.656 1 30.42 1 MET B C 1
ATOM 1574 O O . MET B 1 1 ? 14.227 48.969 -21.375 1 30.42 1 MET B O 1
ATOM 1578 N N . SER B 1 2 ? 15.984 48.344 -20.391 1 37.47 2 SER B N 1
ATOM 1579 C CA . SER B 1 2 ? 15.922 46.875 -20.484 1 37.47 2 SER B CA 1
ATOM 1580 C C . SER B 1 2 ? 14.914 46.312 -19.5 1 37.47 2 SER B C 1
ATOM 1582 O O . SER B 1 2 ? 14.977 46.594 -18.297 1 37.47 2 SER B O 1
ATOM 1584 N N . GLN B 1 3 ? 13.617 45.938 -20 1 39.81 3 GLN B N 1
ATOM 1585 C CA . GLN B 1 3 ? 12.477 45.5 -19.219 1 39.81 3 GLN B CA 1
ATOM 1586 C C . GLN B 1 3 ? 12.844 44.312 -18.344 1 39.81 3 GLN B C 1
ATOM 1588 O O . GLN B 1 3 ? 13.492 43.375 -18.797 1 39.81 3 GLN B O 1
ATOM 1593 N N . PRO B 1 4 ? 12.859 44.438 -17 1 45.56 4 PRO B N 1
ATOM 1594 C CA . PRO B 1 4 ? 13.266 43.375 -16.078 1 45.56 4 PRO B CA 1
ATOM 1595 C C . PRO B 1 4 ? 12.484 42.062 -16.297 1 45.56 4 PRO B C 1
ATOM 1597 O O . PRO B 1 4 ? 11.344 42.125 -16.781 1 45.56 4 PRO B O 1
ATOM 1600 N N . PRO B 1 5 ? 13.102 40.906 -16.5 1 39.94 5 PRO B N 1
ATOM 1601 C CA . PRO B 1 5 ? 12.453 39.625 -16.859 1 39.94 5 PRO B CA 1
ATOM 1602 C C . PRO B 1 5 ? 11.312 39.25 -15.922 1 39.94 5 PRO B C 1
ATOM 1604 O O . PRO B 1 5 ? 11.336 39.625 -14.742 1 39.94 5 PRO B O 1
ATOM 1607 N N . GLN B 1 6 ? 10 39.094 -16.375 1 38.28 6 GLN B N 1
ATOM 1608 C CA . GLN B 1 6 ? 8.781 38.719 -15.664 1 38.28 6 GLN B CA 1
ATOM 1609 C C . GLN B 1 6 ? 8.977 37.438 -14.883 1 38.28 6 GLN B C 1
ATOM 1611 O O . GLN B 1 6 ? 9.625 36.5 -15.367 1 38.28 6 GLN B O 1
ATOM 1616 N N . PRO B 1 7 ? 8.828 37.438 -13.555 1 40.78 7 PRO B N 1
ATOM 1617 C CA . PRO B 1 7 ? 8.992 36.219 -12.758 1 40.78 7 PRO B CA 1
ATOM 1618 C C . PRO B 1 7 ? 8.211 35.031 -13.328 1 40.78 7 PRO B C 1
ATOM 1620 O O . PRO B 1 7 ? 7.207 35.219 -14.008 1 40.78 7 PRO B O 1
ATOM 1623 N N . PRO B 1 8 ? 8.82 33.875 -13.539 1 32.41 8 PRO B N 1
ATOM 1624 C CA . PRO B 1 8 ? 8.148 32.719 -14.18 1 32.41 8 PRO B CA 1
ATOM 1625 C C . PRO B 1 8 ? 6.777 32.438 -13.586 1 32.41 8 PRO B C 1
ATOM 1627 O O . PRO B 1 8 ? 6.527 32.75 -12.414 1 32.41 8 PRO B O 1
ATOM 1630 N N . ALA B 1 9 ? 5.688 32.344 -14.305 1 33.97 9 ALA B N 1
ATOM 1631 C CA . ALA B 1 9 ? 4.285 32 -14.094 1 33.97 9 ALA B CA 1
ATOM 1632 C C . ALA B 1 9 ? 4.156 30.766 -13.195 1 33.97 9 ALA B C 1
ATOM 1634 O O . ALA B 1 9 ? 4.855 29.781 -13.391 1 33.97 9 ALA B O 1
ATOM 1635 N N . SER B 1 10 ? 3.824 30.875 -11.898 1 35.81 10 SER B N 1
ATOM 1636 C CA . SER B 1 10 ? 3.451 29.797 -10.992 1 35.81 10 SER B CA 1
ATOM 1637 C C . SER B 1 10 ? 2.594 28.75 -11.695 1 35.81 10 SER B C 1
ATOM 1639 O O . SER B 1 10 ? 1.673 29.094 -12.445 1 35.81 10 SER B O 1
ATOM 1641 N N . GLU B 1 11 ? 3.104 27.688 -12.078 1 35.41 11 GLU B N 1
ATOM 1642 C CA . GLU B 1 11 ? 2.287 26.656 -12.688 1 35.41 11 GLU B CA 1
ATOM 1643 C C . GLU B 1 11 ? 0.921 26.547 -12.008 1 35.41 11 GLU B C 1
ATOM 1645 O O . GLU B 1 11 ? 0.826 26.594 -10.781 1 35.41 11 GLU B O 1
ATOM 1650 N N . PRO B 1 12 ? -0.197 26.891 -12.609 1 37.31 12 PRO B N 1
ATOM 1651 C CA . PRO B 1 12 ? -1.593 26.969 -12.172 1 37.31 12 PRO B CA 1
ATOM 1652 C C . PRO B 1 12 ? -2.012 25.766 -11.328 1 37.31 12 PRO B C 1
ATOM 1654 O O . PRO B 1 12 ? -3.129 25.734 -10.805 1 37.31 12 PRO B O 1
ATOM 1657 N N . GLY B 1 13 ? -1.552 24.672 -11.758 1 38 13 GLY B N 1
ATOM 1658 C CA . GLY B 1 13 ? -2.34 23.578 -11.219 1 38 13 GLY B CA 1
ATOM 1659 C C . GLY B 1 13 ? -2.328 23.516 -9.703 1 38 13 GLY B C 1
ATOM 1660 O O . GLY B 1 13 ? -2.672 22.5 -9.117 1 38 13 GLY B O 1
ATOM 1661 N N . GLY B 1 14 ? -1.402 24.203 -9.062 1 39.84 14 GLY B N 1
ATOM 1662 C CA . GLY B 1 14 ? -1.293 24.031 -7.621 1 39.84 14 GLY B CA 1
ATOM 1663 C C . GLY B 1 14 ? -2.586 24.328 -6.883 1 39.84 14 GLY B C 1
ATOM 1664 O O . GLY B 1 14 ? -3.043 25.469 -6.855 1 39.84 14 GLY B O 1
ATOM 1665 N N . ALA B 1 15 ? -3.555 23.469 -6.969 1 43.47 15 ALA B N 1
ATOM 1666 C CA . ALA B 1 15 ? -4.719 23.625 -6.098 1 43.47 15 ALA B CA 1
ATOM 1667 C C . ALA B 1 15 ? -4.34 24.312 -4.793 1 43.47 15 ALA B C 1
ATOM 1669 O O . ALA B 1 15 ? -3.311 24 -4.191 1 43.47 15 ALA B O 1
ATOM 1670 N N . ALA B 1 16 ? -4.75 25.484 -4.422 1 46.22 16 ALA B N 1
ATOM 1671 C CA . ALA B 1 16 ? -4.559 26.422 -3.311 1 46.22 16 ALA B CA 1
ATOM 1672 C C . ALA B 1 16 ? -4.566 25.688 -1.973 1 46.22 16 ALA B C 1
ATOM 1674 O O . ALA B 1 16 ? -5.535 25 -1.642 1 46.22 16 ALA B O 1
ATOM 1675 N N . PRO B 1 17 ? -3.465 25.203 -1.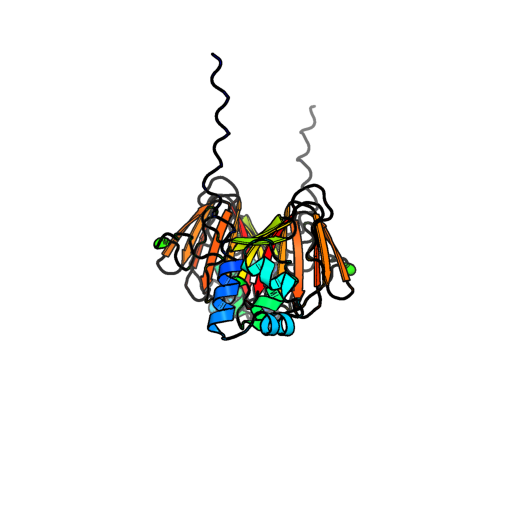29 1 51.28 17 PRO B N 1
ATOM 1676 C CA . PRO B 1 17 ? -3.221 24.703 0.065 1 51.28 17 PRO B CA 1
ATOM 1677 C C . PRO B 1 17 ? -4.211 25.266 1.086 1 51.28 17 PRO B C 1
ATOM 1679 O O . PRO B 1 17 ? -4.359 24.703 2.174 1 51.28 17 PRO B O 1
ATOM 1682 N N . GLN B 1 18 ? -4.91 26.359 0.757 1 56.84 18 GLN B N 1
ATOM 1683 C CA . GLN B 1 18 ? -5.418 27.344 1.705 1 56.84 18 GLN B CA 1
ATOM 1684 C C . GLN B 1 18 ? -6.699 26.859 2.371 1 56.84 18 GLN B C 1
ATOM 1686 O O . GLN B 1 18 ? -7.281 27.562 3.203 1 56.84 18 GLN B O 1
ATOM 1691 N N . PHE B 1 19 ? -6.91 25.391 2.326 1 81.12 19 PHE B N 1
ATOM 1692 C CA . PHE B 1 19 ? -8.258 25.094 2.793 1 81.12 19 PHE B CA 1
ATOM 1693 C C . PHE B 1 19 ? -8.203 24.266 4.078 1 81.12 19 PHE B C 1
ATOM 1695 O O . PHE B 1 19 ? -9.219 24.109 4.762 1 81.12 19 PHE B O 1
ATOM 1702 N N . LEU B 1 20 ? -6.98 23.938 4.605 1 90.5 20 LEU B N 1
ATOM 1703 C CA . LEU B 1 20 ? -6.926 23.078 5.785 1 90.5 20 LEU B CA 1
ATOM 1704 C C . LEU B 1 20 ? -7.406 23.828 7.023 1 90.5 20 LEU B C 1
ATOM 1706 O O . LEU B 1 20 ? -8.234 23.328 7.781 1 90.5 20 LEU B O 1
ATOM 1710 N N . GLY B 1 21 ? -6.855 25.016 7.152 1 94 21 GLY B N 1
ATOM 1711 C CA . GLY B 1 21 ? -7.234 25.828 8.297 1 94 21 GLY B CA 1
ATOM 1712 C C . GLY B 1 21 ? -8.719 26.141 8.344 1 94 21 GLY B C 1
ATOM 1713 O O . GLY B 1 21 ? -9.344 26.078 9.406 1 94 21 GLY B O 1
ATOM 1714 N N . THR B 1 22 ? -9.242 26.438 7.191 1 93 22 THR B N 1
ATOM 1715 C CA . THR B 1 22 ? -10.664 26.75 7.086 1 93 22 THR B CA 1
ATOM 1716 C C . THR B 1 22 ? -11.508 25.547 7.469 1 93 22 THR B C 1
ATOM 1718 O O . THR B 1 22 ? -12.539 25.688 8.133 1 93 22 THR B O 1
ATOM 1721 N N . ARG B 1 23 ? -11.062 24.438 7.148 1 92.31 23 ARG B N 1
ATOM 1722 C CA . ARG B 1 23 ? -11.797 23.219 7.461 1 92.31 23 ARG B CA 1
ATOM 1723 C C . ARG B 1 23 ? -11.711 22.906 8.953 1 92.31 23 ARG B C 1
ATOM 1725 O O . ARG B 1 23 ? -12.695 22.453 9.547 1 92.31 23 ARG B O 1
ATOM 1732 N N . ILE B 1 24 ? -10.594 23.125 9.461 1 95.25 24 ILE B N 1
ATOM 1733 C CA . ILE B 1 24 ? -10.438 22.922 10.898 1 95.25 24 ILE B CA 1
ATOM 1734 C C . ILE B 1 24 ? -11.383 23.844 11.656 1 95.25 24 ILE B C 1
ATOM 1736 O O . ILE B 1 24 ? -12.125 23.406 12.539 1 95.25 24 ILE B O 1
ATOM 1740 N N . ARG B 1 25 ? -11.359 25.094 11.258 1 96.31 25 ARG B N 1
ATOM 1741 C CA . ARG B 1 25 ? -12.219 26.094 11.891 1 96.31 25 ARG B CA 1
ATOM 1742 C C . ARG B 1 25 ? -13.695 25.719 11.75 1 96.31 25 ARG B C 1
ATOM 1744 O O . ARG B 1 25 ? -14.445 25.766 12.719 1 96.31 25 ARG B O 1
ATOM 1751 N N . GLY B 1 26 ? -14 25.391 10.539 1 95.25 26 GLY B N 1
ATOM 1752 C CA . GLY B 1 26 ? -15.375 25 10.281 1 95.25 26 GLY B CA 1
ATOM 1753 C C . GLY B 1 26 ? -15.836 23.844 11.133 1 95.25 26 GLY B C 1
ATOM 1754 O O . GLY B 1 26 ? -16.922 23.875 11.703 1 95.25 26 GLY B O 1
ATOM 1755 N N . LEU B 1 27 ? -15.086 22.875 11.25 1 94.75 27 LEU B N 1
ATOM 1756 C CA . LEU B 1 27 ? -15.438 21.688 12.031 1 94.75 27 LEU B CA 1
ATOM 1757 C C . LEU B 1 27 ? -15.492 22.016 13.516 1 94.75 27 LEU B C 1
ATOM 1759 O O . LEU B 1 27 ? -16.391 21.562 14.227 1 94.75 27 LEU B O 1
ATOM 1763 N N . ARG B 1 28 ? -14.469 22.734 13.992 1 97.62 28 ARG B N 1
ATOM 1764 C CA . ARG B 1 28 ? -14.469 23.141 15.391 1 97.62 28 ARG B CA 1
ATOM 1765 C C . ARG B 1 28 ? -15.766 23.859 15.75 1 97.62 28 ARG B C 1
ATOM 1767 O O . ARG B 1 28 ? -16.391 23.562 16.766 1 97.62 28 ARG B O 1
ATOM 1774 N N . LYS B 1 29 ? -16.188 24.75 14.906 1 98 29 LYS B N 1
ATOM 1775 C CA . LYS B 1 29 ? -17.406 25.516 15.141 1 98 29 LYS B CA 1
ATOM 1776 C C . LYS B 1 29 ? -18.641 24.625 15.086 1 98 29 LYS B C 1
ATOM 1778 O O . LYS B 1 29 ? -19.562 24.781 15.898 1 98 29 LYS B O 1
ATOM 1783 N N . ARG B 1 30 ? -18.672 23.797 14.203 1 96.81 30 ARG B N 1
ATOM 1784 C CA . ARG B 1 30 ? -19.797 22.875 14.078 1 96.81 30 ARG B CA 1
ATOM 1785 C C . ARG B 1 30 ? -19.938 22 15.328 1 96.81 30 ARG B C 1
ATOM 1787 O O . ARG B 1 30 ? -21.047 21.625 15.703 1 96.81 30 ARG B O 1
ATOM 1794 N N . ARG B 1 31 ? -18.859 21.75 15.945 1 96.5 31 ARG B N 1
ATOM 1795 C CA . ARG B 1 31 ? -18.859 20.906 17.141 1 96.5 31 ARG B CA 1
ATOM 1796 C C . ARG B 1 31 ? -19.094 21.75 18.391 1 96.5 31 ARG B C 1
ATOM 1798 O O . ARG B 1 31 ? -19.047 21.25 19.516 1 96.5 31 ARG B O 1
ATOM 1805 N N . GLY B 1 32 ? -19.141 23.078 18.219 1 97.38 32 GLY B N 1
ATOM 1806 C CA . GLY B 1 32 ? -19.422 24 19.328 1 97.38 32 GLY B CA 1
ATOM 1807 C C . GLY B 1 32 ? -18.219 24.219 20.219 1 97.38 32 GLY B C 1
ATOM 1808 O O . GLY B 1 32 ? -18.375 24.562 21.391 1 97.38 32 GLY B O 1
ATOM 1809 N N . MET B 1 33 ? -17.109 24 19.734 1 97.81 33 MET B N 1
ATOM 1810 C CA . MET B 1 33 ? -15.906 24.141 20.547 1 97.81 33 MET B CA 1
ATOM 1811 C C . MET B 1 33 ? -15.297 25.516 20.375 1 97.81 33 MET B C 1
ATOM 1813 O O . MET B 1 33 ? -15.266 26.062 19.266 1 97.81 33 MET B O 1
ATOM 1817 N N . THR B 1 34 ? -14.797 26.078 21.438 1 98.06 34 THR B N 1
ATOM 1818 C CA . THR B 1 34 ? -13.969 27.266 21.359 1 98.06 34 THR B CA 1
ATOM 1819 C C . THR B 1 34 ? -12.539 26.922 20.953 1 98.06 34 THR B C 1
ATOM 1821 O O . THR B 1 34 ? -12.164 25.75 20.953 1 98.06 34 THR B O 1
ATOM 1824 N N . LEU B 1 35 ? -11.812 27.938 20.625 1 97.94 35 LEU B N 1
ATOM 1825 C CA . LEU B 1 35 ? -10.398 27.75 20.312 1 97.94 35 LEU B CA 1
ATOM 1826 C C . LEU B 1 35 ? -9.672 27.125 21.5 1 97.94 35 LEU B C 1
ATOM 1828 O O . LEU B 1 35 ? -8.852 26.219 21.328 1 97.94 35 LEU B O 1
ATOM 1832 N N . ALA B 1 36 ? -9.969 27.609 22.672 1 97.94 36 ALA B N 1
ATOM 1833 C CA . ALA B 1 36 ? -9.328 27.141 23.906 1 97.94 36 ALA B CA 1
ATOM 1834 C C . ALA B 1 36 ? -9.648 25.672 24.172 1 97.94 36 ALA B C 1
ATOM 1836 O O . ALA B 1 36 ? -8.773 24.922 24.594 1 97.94 36 ALA B O 1
ATOM 1837 N N . GLU B 1 37 ? -10.828 25.281 23.953 1 98.19 37 GLU B N 1
ATOM 1838 C CA . GLU B 1 37 ? -11.242 23.891 24.156 1 98.19 37 GLU B CA 1
ATOM 1839 C C . GLU B 1 37 ? -10.523 22.953 23.188 1 98.19 37 GLU B C 1
ATOM 1841 O O . GLU B 1 37 ? -10.023 21.906 23.594 1 98.19 37 GLU B O 1
ATOM 1846 N N . LEU B 1 38 ? -10.5 23.297 21.906 1 98.38 38 LEU B N 1
ATOM 1847 C CA . LEU B 1 38 ? -9.789 22.469 20.938 1 98.38 38 LEU B CA 1
ATOM 1848 C C . LEU B 1 38 ? -8.312 22.359 21.281 1 98.38 38 LEU B C 1
ATOM 1850 O O . LEU B 1 38 ? -7.707 21.297 21.156 1 98.38 38 LEU B O 1
ATOM 1854 N N . ALA B 1 39 ? -7.727 23.484 21.656 1 98.25 39 ALA B N 1
ATOM 1855 C CA . ALA B 1 39 ? -6.324 23.5 22.047 1 98.25 39 ALA B CA 1
ATOM 1856 C C . ALA B 1 39 ? -6.059 22.531 23.188 1 98.25 39 ALA B C 1
ATOM 1858 O O . ALA B 1 39 ? -5.113 21.734 23.141 1 98.25 39 ALA B O 1
ATOM 1859 N N . ALA B 1 40 ? -6.891 22.547 24.156 1 97.81 40 ALA B N 1
ATOM 1860 C CA . ALA B 1 40 ? -6.746 21.672 25.312 1 97.81 40 ALA B CA 1
ATOM 1861 C C . ALA B 1 40 ? -6.891 20.203 24.922 1 97.81 40 ALA B C 1
ATOM 1863 O O . ALA B 1 40 ? -6.062 19.375 25.297 1 97.81 40 ALA B O 1
ATOM 1864 N N . HIS B 1 41 ? -7.875 19.875 24.094 1 97.06 41 HIS B N 1
ATOM 1865 C CA . HIS B 1 41 ? -8.156 18.5 23.703 1 97.06 41 HIS B CA 1
ATOM 1866 C C . HIS B 1 41 ? -7.051 17.953 22.797 1 97.06 41 HIS B C 1
ATOM 1868 O O . HIS B 1 41 ? -6.797 16.75 22.781 1 97.06 41 HIS B O 1
ATOM 1874 N N . SER B 1 42 ? -6.457 18.797 22.047 1 96.88 42 SER B N 1
ATOM 1875 C CA . SER B 1 42 ? -5.457 18.375 21.078 1 96.88 42 SER B CA 1
ATOM 1876 C C . SER B 1 42 ? -4.047 18.484 21.641 1 96.88 42 SER B C 1
ATOM 1878 O O . SER B 1 42 ? -3.068 18.219 20.938 1 96.88 42 SER B O 1
ATOM 1880 N N . GLU B 1 43 ? -3.928 19 22.859 1 96.06 43 GLU B N 1
ATOM 1881 C CA . GLU B 1 43 ? -2.645 19.188 23.531 1 96.06 43 GLU B CA 1
ATOM 1882 C C . GLU B 1 43 ? -1.753 20.156 22.75 1 96.06 43 GLU B C 1
ATOM 1884 O O . GLU B 1 43 ? -0.578 19.875 22.516 1 96.06 43 GLU B O 1
ATOM 1889 N N . LEU B 1 44 ? -2.393 21.25 22.328 1 97.38 44 LEU B N 1
ATOM 1890 C CA . LEU B 1 44 ? -1.733 22.328 21.609 1 97.38 44 LEU B CA 1
ATOM 1891 C C . LEU B 1 44 ? -2.098 23.688 22.234 1 97.38 44 LEU B C 1
ATOM 1893 O O . LEU B 1 44 ? -2.928 23.75 23.141 1 97.38 44 LEU B O 1
ATOM 1897 N N . THR B 1 45 ? -1.479 24.719 21.781 1 97.44 45 THR B N 1
ATOM 1898 C CA . THR B 1 45 ? -1.816 26.047 22.281 1 97.44 45 THR B CA 1
ATOM 1899 C C . THR B 1 45 ? -2.893 26.688 21.406 1 97.44 45 THR B C 1
ATOM 1901 O O . THR B 1 45 ? -2.971 26.422 20.203 1 97.44 45 THR B O 1
ATOM 1904 N N . ALA B 1 46 ? -3.676 27.562 22.078 1 97.81 46 ALA B N 1
ATOM 1905 C CA . ALA B 1 46 ? -4.711 28.281 21.344 1 97.81 46 ALA B CA 1
ATOM 1906 C C . ALA B 1 46 ? -4.102 29.141 20.25 1 97.81 46 ALA B C 1
ATOM 1908 O O . ALA B 1 46 ? -4.688 29.297 19.172 1 97.81 46 ALA B O 1
ATOM 1909 N N . GLY B 1 47 ? -2.994 29.688 20.531 1 97.5 47 GLY B N 1
ATOM 1910 C CA . GLY B 1 47 ? -2.305 30.484 19.531 1 97.5 47 GLY B CA 1
ATOM 1911 C C . GLY B 1 47 ? -1.922 29.703 18.297 1 97.5 47 GLY B C 1
ATOM 1912 O O . GLY B 1 47 ? -2.098 30.188 17.172 1 97.5 47 GLY B O 1
ATOM 1913 N N . TYR B 1 48 ? -1.372 28.578 18.531 1 96.75 48 TYR B N 1
ATOM 1914 C CA . TYR B 1 48 ? -0.997 27.703 17.438 1 96.75 48 TYR B CA 1
ATOM 1915 C C . TYR B 1 48 ? -2.213 27.328 16.594 1 96.75 48 TYR B C 1
ATOM 1917 O O . TYR B 1 48 ? -2.18 27.438 15.367 1 96.75 48 TYR B O 1
ATOM 1925 N N . ILE B 1 49 ? -3.326 26.922 17.188 1 97.69 49 ILE B N 1
ATOM 1926 C CA . ILE B 1 49 ? -4.547 26.531 16.484 1 97.69 49 ILE B CA 1
ATOM 1927 C C . ILE B 1 49 ? -5.098 27.734 15.719 1 97.69 49 ILE B C 1
ATOM 1929 O O . ILE B 1 49 ? -5.562 27.594 14.586 1 97.69 49 ILE B O 1
ATOM 1933 N N . SER B 1 50 ? -5.051 28.875 16.312 1 97.31 50 SER B N 1
ATOM 1934 C CA . SER B 1 50 ? -5.52 30.078 15.656 1 97.31 50 SER B CA 1
ATOM 1935 C C . SER B 1 50 ? -4.754 30.344 14.359 1 97.31 50 SER B C 1
ATOM 1937 O O . SER B 1 50 ? -5.355 30.672 13.336 1 97.31 50 SER B O 1
ATOM 1939 N N . GLN B 1 51 ? -3.465 30.234 14.43 1 96.75 51 GLN B N 1
ATOM 1940 C CA . GLN B 1 51 ? -2.641 30.422 13.242 1 96.75 51 GLN B CA 1
ATOM 1941 C C . GLN B 1 51 ? -3.021 29.422 12.156 1 96.75 51 GLN B C 1
ATOM 1943 O O . GLN B 1 51 ? -3.096 29.781 10.977 1 96.75 51 GLN B O 1
ATOM 1948 N N . LEU B 1 52 ? -3.215 28.188 12.555 1 96.44 52 LEU B N 1
ATOM 1949 C CA . LEU B 1 52 ? -3.613 27.156 11.609 1 96.44 52 LEU B CA 1
ATOM 1950 C C . LEU B 1 52 ? -4.945 27.5 10.953 1 96.44 52 LEU B C 1
ATOM 1952 O O . LEU B 1 52 ? -5.074 27.438 9.727 1 96.44 52 LEU B O 1
ATOM 1956 N N . GLU B 1 53 ? -5.906 27.922 11.797 1 96.56 53 GLU B N 1
ATOM 1957 C CA . GLU B 1 53 ? -7.254 28.188 11.305 1 96.56 53 GLU B CA 1
ATOM 1958 C C . GLU B 1 53 ? -7.273 29.391 10.359 1 96.56 53 GLU B C 1
ATOM 1960 O O . GLU B 1 53 ? -8.188 29.547 9.555 1 96.56 53 GLU B O 1
ATOM 1965 N N . ARG B 1 54 ? -6.336 30.219 10.469 1 95.44 54 ARG B N 1
ATOM 1966 C CA . ARG B 1 54 ? -6.227 31.406 9.617 1 95.44 54 ARG B CA 1
ATOM 1967 C C . ARG B 1 54 ? -5.336 31.125 8.414 1 95.44 54 ARG B C 1
ATOM 1969 O O . ARG B 1 54 ? -5.008 32.031 7.652 1 95.44 54 ARG B O 1
ATOM 1976 N N . ASN B 1 55 ? -4.91 29.906 8.281 1 94.25 55 ASN B N 1
ATOM 1977 C CA . ASN B 1 55 ? -4.082 29.438 7.172 1 94.25 55 ASN B CA 1
ATOM 1978 C C . ASN B 1 55 ? -2.746 30.172 7.125 1 94.25 55 ASN B C 1
ATOM 1980 O O . ASN B 1 55 ? -2.242 30.484 6.043 1 94.25 55 ASN B O 1
ATOM 1984 N N . LEU B 1 56 ? -2.221 30.469 8.234 1 94.38 56 LEU B N 1
ATOM 1985 C CA . LEU B 1 56 ? -0.947 31.172 8.32 1 94.38 56 LEU B CA 1
ATOM 1986 C C . LEU B 1 56 ? 0.209 30.203 8.484 1 94.38 56 LEU B C 1
ATOM 1988 O O . LEU B 1 56 ? 1.375 30.578 8.375 1 94.38 56 LEU B O 1
ATOM 1992 N N . SER B 1 57 ? -0.094 28.953 8.812 1 94 57 SER B N 1
ATOM 1993 C CA . SER B 1 57 ? 0.907 27.891 8.945 1 94 57 SER B CA 1
ATOM 1994 C C . SER B 1 57 ? 0.313 26.531 8.625 1 94 57 SER B C 1
ATOM 1996 O O . SER B 1 57 ? -0.907 26.375 8.523 1 94 57 SER B O 1
ATOM 1998 N N . TYR B 1 58 ? 1.208 25.625 8.398 1 94.31 58 TYR B N 1
ATOM 1999 C CA . TYR B 1 58 ? 0.812 24.234 8.266 1 94.31 58 TYR B CA 1
ATOM 2000 C C . TYR B 1 58 ? 1.138 23.453 9.539 1 94.31 58 TYR B C 1
ATOM 2002 O O . TYR B 1 58 ? 2.137 23.734 10.203 1 94.31 58 TYR B O 1
ATOM 2010 N N . PRO B 1 59 ? 0.298 22.484 9.797 1 95.94 59 PRO B N 1
ATOM 2011 C CA . PRO B 1 59 ? 0.556 21.688 11.008 1 95.94 59 PRO B CA 1
ATOM 2012 C C . PRO B 1 59 ? 1.64 20.641 10.805 1 95.94 59 PRO B C 1
ATOM 2014 O O . PRO B 1 59 ? 1.89 20.219 9.672 1 95.94 59 PRO B O 1
ATOM 2017 N N . SER B 1 60 ? 2.268 20.25 11.977 1 95.31 60 SER B N 1
ATOM 2018 C CA . SER B 1 60 ? 3.012 19 11.953 1 95.31 60 SER B CA 1
ATOM 2019 C C . SER B 1 60 ? 2.074 17.797 11.836 1 95.31 60 SER B C 1
ATOM 2021 O O . SER B 1 60 ? 0.868 17.922 12.062 1 95.31 60 SER B O 1
ATOM 2023 N N . ILE B 1 61 ? 2.611 16.672 11.508 1 94.38 61 ILE B N 1
ATOM 2024 C CA . ILE B 1 61 ? 1.805 15.469 11.344 1 94.38 61 ILE B CA 1
ATOM 2025 C C . ILE B 1 61 ? 1.145 15.109 12.672 1 94.38 61 ILE B C 1
ATOM 2027 O O . ILE B 1 61 ? -0.078 14.969 12.75 1 94.38 61 ILE B O 1
ATOM 2031 N N . PRO B 1 62 ? 1.879 15.047 13.805 1 94.69 62 PRO B N 1
ATOM 2032 C CA . PRO B 1 62 ? 1.225 14.727 15.078 1 94.69 62 PRO B CA 1
ATOM 2033 C C . PRO B 1 62 ? 0.172 15.758 15.477 1 94.69 62 PRO B C 1
ATOM 2035 O O . PRO B 1 62 ? -0.861 15.398 16.047 1 94.69 62 PRO B O 1
ATOM 2038 N N . ALA B 1 63 ? 0.404 17 15.172 1 95.25 63 ALA B N 1
ATOM 2039 C CA . ALA B 1 63 ? -0.566 18.047 15.508 1 95.25 63 ALA B CA 1
ATOM 2040 C C . ALA B 1 63 ? -1.884 17.812 14.766 1 95.25 63 ALA B C 1
ATOM 2042 O O . ALA B 1 63 ? -2.959 17.922 15.367 1 95.25 63 ALA B O 1
ATOM 2043 N N . LEU B 1 64 ? -1.758 17.578 13.477 1 94.81 64 LEU B N 1
ATOM 2044 C CA . LEU B 1 64 ? -2.982 17.344 12.719 1 94.81 64 LEU B CA 1
ATOM 2045 C C . LEU B 1 64 ? -3.699 16.094 13.203 1 94.81 64 LEU B C 1
ATOM 2047 O O . LEU B 1 64 ? -4.93 16.047 13.234 1 94.81 64 LEU B O 1
ATOM 2051 N N . PHE B 1 65 ? -2.955 15.102 13.562 1 93.62 65 PHE B N 1
ATOM 2052 C CA . PHE B 1 65 ? -3.545 13.898 14.133 1 93.62 65 PHE B CA 1
ATOM 2053 C C . PHE B 1 65 ? -4.332 14.227 15.398 1 93.62 65 PHE B C 1
ATOM 2055 O O . PHE B 1 65 ? -5.477 13.789 15.555 1 93.62 65 PHE B O 1
ATOM 2062 N N . ASN B 1 66 ? -3.742 14.953 16.266 1 94.5 66 ASN B N 1
ATOM 2063 C CA . ASN B 1 66 ? -4.387 15.312 17.516 1 94.5 66 ASN B CA 1
ATOM 2064 C C . ASN B 1 66 ? -5.629 16.172 17.281 1 94.5 66 ASN B C 1
ATOM 2066 O O . ASN B 1 66 ? -6.648 15.984 17.953 1 94.5 66 ASN B O 1
ATOM 2070 N N . ILE B 1 67 ? -5.473 17.062 16.344 1 96.31 67 ILE B N 1
ATOM 2071 C CA . ILE B 1 67 ? -6.605 17.906 16.016 1 96.31 67 ILE B CA 1
ATOM 2072 C C . ILE B 1 67 ? -7.746 17.062 15.453 1 96.31 67 ILE B C 1
ATOM 2074 O O . ILE B 1 67 ? -8.891 17.188 15.891 1 96.31 67 ILE B O 1
ATOM 2078 N N . ALA B 1 68 ? -7.434 16.234 14.523 1 94.25 68 ALA B N 1
ATOM 2079 C CA . ALA B 1 68 ? -8.438 15.375 13.914 1 94.25 68 ALA B CA 1
ATOM 2080 C C . ALA B 1 68 ? -9.133 14.516 14.969 1 94.25 68 ALA B C 1
ATOM 2082 O O . ALA B 1 68 ? -10.359 14.453 15.016 1 94.25 68 ALA B O 1
ATOM 2083 N N . ARG B 1 69 ? -8.383 13.883 15.812 1 93.25 69 ARG B N 1
ATOM 2084 C CA . ARG B 1 69 ? -8.914 13.039 16.875 1 93.25 69 ARG B CA 1
ATOM 2085 C C . ARG B 1 69 ? -9.828 13.844 17.797 1 93.25 69 ARG B C 1
ATOM 2087 O O . ARG B 1 69 ? -10.906 13.383 18.188 1 93.25 69 ARG B O 1
ATOM 2094 N N . SER B 1 70 ? -9.414 15.016 18.156 1 96.19 70 SER B N 1
ATOM 2095 C CA . SER B 1 70 ? -10.172 15.875 19.062 1 96.19 70 SER B CA 1
ATOM 2096 C C . SER B 1 70 ? -11.5 16.312 18.438 1 96.19 70 SER B C 1
ATOM 2098 O O . SER B 1 70 ? -12.477 16.562 19.141 1 96.19 70 SER B O 1
ATOM 2100 N N . LEU B 1 71 ? -11.453 16.375 17.141 1 96.25 71 LEU B N 1
ATOM 2101 C CA . LEU B 1 71 ? -12.656 16.797 16.438 1 96.25 71 LEU B CA 1
ATOM 2102 C C . LEU B 1 71 ? -13.5 15.594 16.016 1 96.25 71 LEU B C 1
ATOM 2104 O O . LEU B 1 71 ? -14.547 15.75 15.383 1 96.25 71 LEU B O 1
ATOM 2108 N N . GLY B 1 72 ? -13.078 14.422 16.266 1 92.81 72 GLY B N 1
ATOM 2109 C CA . GLY B 1 72 ? -13.836 13.203 16.031 1 92.81 72 GLY B CA 1
ATOM 2110 C C . GLY B 1 72 ? -13.789 12.734 14.586 1 92.81 72 GLY B C 1
ATOM 2111 O O . GLY B 1 72 ? -14.742 12.141 14.086 1 92.81 72 GLY B O 1
ATOM 2112 N N . VAL B 1 73 ? -12.742 13.117 13.914 1 90.94 73 VAL B N 1
ATOM 2113 C CA . VAL B 1 73 ? -12.57 12.703 12.531 1 90.94 73 VAL B CA 1
ATOM 2114 C C . VAL B 1 73 ? -11.164 12.141 12.328 1 90.94 73 VAL B C 1
ATOM 2116 O O . VAL B 1 73 ? -10.398 12.016 13.289 1 90.94 73 VAL B O 1
ATOM 2119 N N . THR B 1 74 ? -10.898 11.711 11.125 1 87.94 74 THR B N 1
ATOM 2120 C CA . THR B 1 74 ? -9.555 11.297 10.727 1 87.94 74 THR B CA 1
ATOM 2121 C C . THR B 1 74 ? -8.906 12.336 9.82 1 87.94 74 THR B C 1
ATOM 2123 O O . THR B 1 74 ? -9.57 13.273 9.375 1 87.94 74 THR B O 1
ATOM 2126 N N . ILE B 1 75 ? -7.656 12.195 9.609 1 89.06 75 ILE B N 1
ATOM 2127 C CA . ILE B 1 75 ? -6.922 13.125 8.766 1 89.06 75 ILE B CA 1
ATOM 2128 C C . ILE B 1 75 ? -7.504 13.117 7.352 1 89.06 75 ILE B C 1
ATOM 2130 O O . ILE B 1 75 ? -7.441 14.125 6.641 1 89.06 75 ILE B O 1
ATOM 2134 N N . GLN B 1 76 ? -8.062 12.031 6.988 1 85.38 76 GLN B N 1
ATOM 2135 C CA . GLN B 1 76 ? -8.633 11.914 5.652 1 85.38 76 GLN B CA 1
ATOM 2136 C C . GLN B 1 76 ? -9.68 13 5.398 1 85.38 76 GLN B C 1
ATOM 2138 O O . GLN B 1 76 ? -9.852 13.453 4.266 1 85.38 76 GLN B O 1
ATOM 2143 N N . TRP B 1 77 ? -10.367 13.398 6.434 1 84.75 77 TRP B N 1
ATOM 2144 C CA . TRP B 1 77 ? -11.406 14.422 6.336 1 84.75 77 TRP B CA 1
ATOM 2145 C C . TRP B 1 77 ? -10.82 15.734 5.82 1 84.75 77 TRP B C 1
ATOM 2147 O O . TRP B 1 77 ? -11.539 16.562 5.246 1 84.75 77 TRP B O 1
ATOM 2157 N N . PHE B 1 78 ? -9.578 15.906 5.973 1 87.38 78 PHE B N 1
ATOM 2158 C CA . PHE B 1 78 ? -8.977 17.203 5.68 1 87.38 78 PHE B CA 1
ATOM 2159 C C . PHE B 1 78 ? -8.414 17.219 4.266 1 87.38 78 PHE B C 1
ATOM 2161 O O . PHE B 1 78 ? -7.926 18.25 3.803 1 87.38 78 PHE B O 1
ATOM 2168 N N . PHE B 1 79 ? -8.461 16.078 3.6 1 84.44 79 PHE B N 1
ATOM 2169 C CA . PHE B 1 79 ? -8.07 16.094 2.193 1 84.44 79 PHE B CA 1
ATOM 2170 C C . PHE B 1 79 ? -9.07 16.891 1.361 1 84.44 79 PHE B C 1
ATOM 2172 O O . PHE B 1 79 ? -10.281 16.75 1.539 1 84.44 79 PHE B O 1
ATOM 2179 N N . ALA B 1 80 ? -8.648 17.969 0.749 1 66.62 80 ALA B N 1
ATOM 2180 C CA . ALA B 1 80 ? -9.445 18.984 0.058 1 66.62 80 ALA B CA 1
ATOM 2181 C C . ALA B 1 80 ? -10.227 18.375 -1.1 1 66.62 80 ALA B C 1
ATOM 2183 O O . ALA B 1 80 ? -9.688 17.547 -1.853 1 66.62 80 ALA B O 1
ATOM 2184 N N . SER B 1 81 ? -11.57 18.406 -1.13 1 62.91 81 SER B N 1
ATOM 2185 C CA . SER B 1 81 ? -12.477 17.781 -2.096 1 62.91 81 SER B CA 1
ATOM 2186 C C . SER B 1 81 ? -12.617 18.641 -3.348 1 62.91 81 SER B C 1
ATOM 2188 O O . SER B 1 81 ? -13.25 18.234 -4.32 1 62.91 81 SER B O 1
ATOM 2190 N N . GLU B 1 82 ? -11.734 19.422 -3.742 1 58.09 82 GLU B N 1
ATOM 2191 C CA . GLU B 1 82 ? -12.164 20.125 -4.949 1 58.09 82 GLU B CA 1
ATOM 2192 C C . GLU B 1 82 ? -11.828 19.328 -6.203 1 58.09 82 GLU B C 1
ATOM 2194 O O . GLU B 1 82 ? -12.148 19.734 -7.316 1 58.09 82 GLU B O 1
ATOM 2199 N N . ALA B 1 83 ? -11.242 18.172 -5.953 1 60.19 83 ALA B N 1
ATOM 2200 C CA . ALA B 1 83 ? -10.836 17.531 -7.199 1 60.19 83 ALA B CA 1
ATOM 2201 C C . ALA B 1 83 ? -12.039 16.922 -7.922 1 60.19 83 ALA B C 1
ATOM 2203 O O . ALA B 1 83 ? -12.953 16.406 -7.285 1 60.19 83 ALA B O 1
ATOM 2204 N N . THR B 1 84 ? -12.156 17.312 -9.18 1 72.38 84 THR B N 1
ATOM 2205 C CA . THR B 1 84 ? -13.164 16.719 -10.055 1 72.38 84 THR B CA 1
ATOM 2206 C C . THR B 1 84 ? -12.766 15.305 -10.453 1 72.38 84 THR B C 1
ATOM 2208 O O . THR B 1 84 ? -11.719 15.094 -11.07 1 72.38 84 THR B O 1
ATOM 2211 N N . THR B 1 85 ? -13.328 14.352 -9.891 1 82.19 85 THR B N 1
ATOM 2212 C CA . THR B 1 85 ? -13.141 12.969 -10.305 1 82.19 85 THR B CA 1
ATOM 2213 C C . THR B 1 85 ? -14.102 12.602 -11.43 1 82.19 85 THR B C 1
ATOM 2215 O O . THR B 1 85 ? -15.312 12.828 -11.32 1 82.19 85 THR B O 1
ATOM 2218 N N . ALA B 1 86 ? -13.492 12.133 -12.523 1 87.5 86 ALA B N 1
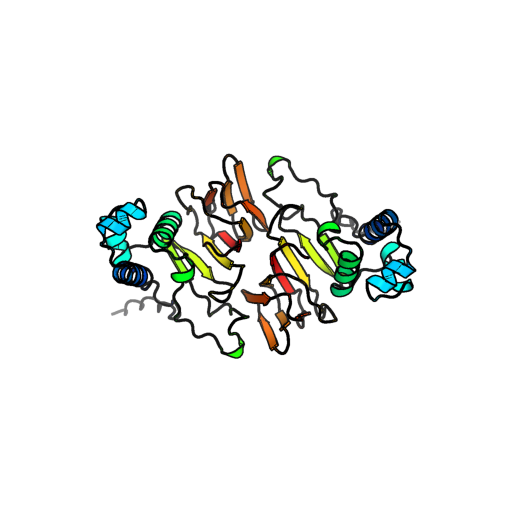ATOM 2219 C CA . ALA B 1 86 ? -14.352 11.656 -13.602 1 87.5 86 ALA B CA 1
ATOM 2220 C C . ALA B 1 86 ? -15.312 10.586 -13.102 1 87.5 86 ALA B C 1
ATOM 2222 O O . ALA B 1 86 ? -14.93 9.711 -12.312 1 87.5 86 ALA B O 1
ATOM 2223 N N . PRO B 1 87 ? -16.531 10.648 -13.539 1 88.81 87 PRO B N 1
ATOM 2224 C CA . PRO B 1 87 ? -17.531 9.68 -13.078 1 88.81 87 PRO B CA 1
ATOM 2225 C C . PRO B 1 87 ? -17.078 8.234 -13.266 1 88.81 87 PRO B C 1
ATOM 2227 O O . PRO B 1 87 ? -17.359 7.375 -12.43 1 88.81 87 PRO B O 1
ATOM 2230 N N . GLU B 1 88 ? -16.359 7.957 -14.297 1 91.31 88 GLU B N 1
ATOM 2231 C CA . GLU B 1 88 ? -15.93 6.598 -14.602 1 91.31 88 GLU B CA 1
ATOM 2232 C C . GLU B 1 88 ? -14.883 6.113 -13.594 1 91.31 88 GLU B C 1
ATOM 2234 O O . GLU B 1 88 ? -14.719 4.91 -13.398 1 91.31 88 GLU B O 1
ATOM 2239 N N . ASP B 1 89 ? -14.211 7.004 -12.961 1 93.56 89 ASP B N 1
ATOM 2240 C CA . ASP B 1 89 ? -13.148 6.672 -12.016 1 93.56 89 ASP B CA 1
ATOM 2241 C C . ASP B 1 89 ? -13.68 6.621 -10.586 1 93.56 89 ASP B C 1
ATOM 2243 O O . ASP B 1 89 ? -13 6.129 -9.688 1 93.56 89 ASP B O 1
ATOM 2247 N N . GLN B 1 90 ? -14.922 7.082 -10.398 1 90.25 90 GLN B N 1
ATOM 2248 C CA . GLN B 1 90 ? -15.453 7.316 -9.062 1 90.25 90 GLN B CA 1
ATOM 2249 C C . GLN B 1 90 ? -15.508 6.02 -8.258 1 90.25 90 GLN B C 1
ATOM 2251 O O . GLN B 1 90 ? -16.062 5.023 -8.711 1 90.25 90 GLN B O 1
ATOM 2256 N N . GLY B 1 91 ? -14.836 6.094 -7.113 1 91.5 91 GLY B N 1
ATOM 2257 C CA . GLY B 1 91 ? -14.906 4.984 -6.18 1 91.5 91 GLY B CA 1
ATOM 2258 C C . GLY B 1 91 ? -13.852 3.922 -6.434 1 91.5 91 GLY B C 1
ATOM 2259 O O . GLY B 1 91 ? -13.727 2.965 -5.668 1 91.5 91 GLY B O 1
ATOM 2260 N N . TYR B 1 92 ? -13.031 4.125 -7.535 1 95.06 92 TYR B N 1
ATOM 2261 C CA . TYR B 1 92 ? -12.148 3.025 -7.898 1 95.06 92 TYR B CA 1
ATOM 2262 C C . TYR B 1 92 ? -10.742 3.535 -8.188 1 95.06 92 TYR B C 1
ATOM 2264 O O . TYR B 1 92 ? -9.758 2.947 -7.734 1 95.06 92 TYR B O 1
ATOM 2272 N N . VAL B 1 93 ? -10.695 4.609 -8.992 1 96.56 93 VAL B N 1
ATOM 2273 C CA . VAL B 1 93 ? -9.398 5.031 -9.516 1 96.56 93 VAL B CA 1
ATOM 2274 C C . VAL B 1 93 ? -9.094 6.453 -9.055 1 96.56 93 VAL B C 1
ATOM 2276 O O . VAL B 1 93 ? -9.977 7.316 -9.047 1 96.56 93 VAL B O 1
ATOM 2279 N N . VAL B 1 94 ? -7.922 6.691 -8.656 1 95.56 94 VAL B N 1
ATOM 2280 C CA . VAL B 1 94 ? -7.379 8.031 -8.461 1 95.56 94 VAL B CA 1
ATOM 2281 C C . VAL B 1 94 ? -6.277 8.297 -9.484 1 95.56 94 VAL B C 1
ATOM 2283 O O . VAL B 1 94 ? -5.227 7.656 -9.461 1 95.56 94 VAL B O 1
ATOM 2286 N N . ARG B 1 95 ? -6.551 9.234 -10.328 1 96.69 95 ARG B N 1
ATOM 2287 C CA . ARG B 1 95 ? -5.59 9.578 -11.375 1 96.69 9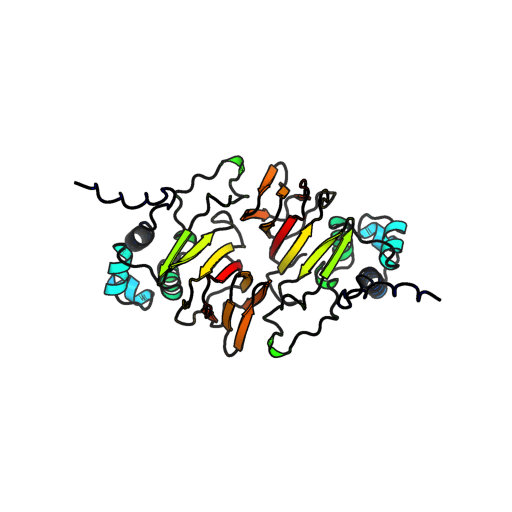5 ARG B CA 1
ATOM 2288 C C . ARG B 1 95 ? -4.438 10.398 -10.812 1 96.69 95 ARG B C 1
ATOM 2290 O O . ARG B 1 95 ? -4.645 11.258 -9.945 1 96.69 95 ARG B O 1
ATOM 2297 N N . ARG B 1 96 ? -3.275 10.25 -11.391 1 96.19 96 ARG B N 1
ATOM 2298 C CA . ARG B 1 96 ? -2.057 10.906 -10.922 1 96.19 96 ARG B CA 1
ATOM 2299 C C . ARG B 1 96 ? -2.262 12.414 -10.789 1 96.19 96 ARG B C 1
ATOM 2301 O O . ARG B 1 96 ? -1.827 13.016 -9.805 1 96.19 96 ARG B O 1
ATOM 2308 N N . ASN B 1 97 ? -2.941 12.992 -11.672 1 92.94 97 ASN B N 1
ATOM 2309 C CA . ASN B 1 97 ? -3.031 14.445 -11.734 1 92.94 97 ASN B CA 1
ATOM 2310 C C . ASN B 1 97 ? -4.273 14.969 -11.016 1 92.94 97 ASN B C 1
ATOM 2312 O O . ASN B 1 97 ? -4.578 16.156 -11.078 1 92.94 97 ASN B O 1
ATOM 2316 N N . SER B 1 98 ? -5.02 14.086 -10.273 1 90.5 98 SER B N 1
ATOM 2317 C CA . SER B 1 98 ? -6.25 14.5 -9.609 1 90.5 98 SER B CA 1
ATOM 2318 C C . SER B 1 98 ? -6.234 14.133 -8.133 1 90.5 98 SER B C 1
ATOM 2320 O O . SER B 1 98 ? -7.293 14.008 -7.504 1 90.5 98 SER B O 1
ATOM 2322 N N . ARG B 1 99 ? -5.062 13.977 -7.582 1 92.5 99 ARG B N 1
ATOM 2323 C CA . ARG B 1 99 ? -4.965 13.547 -6.191 1 92.5 99 ARG B CA 1
ATOM 2324 C C . ARG B 1 99 ? -5.273 14.703 -5.242 1 92.5 99 ARG B C 1
ATOM 2326 O O . ARG B 1 99 ? -4.82 15.828 -5.461 1 92.5 99 ARG B O 1
ATOM 2333 N N . LEU B 1 100 ? -6.027 14.344 -4.273 1 90.44 100 LEU B N 1
ATOM 2334 C CA . LEU B 1 100 ? -6.203 15.297 -3.186 1 90.44 100 LEU B CA 1
ATOM 2335 C C . LEU B 1 100 ? -4.98 15.32 -2.273 1 90.44 100 LEU B C 1
ATOM 2337 O O . LEU B 1 100 ? -4.344 14.281 -2.062 1 90.44 100 LEU B O 1
ATOM 2341 N N . SER B 1 101 ? -4.684 16.484 -1.696 1 92.75 101 SER B N 1
ATOM 2342 C CA . SER B 1 101 ? -3.447 16.594 -0.927 1 92.75 101 SER B CA 1
ATOM 2343 C C . SER B 1 101 ? -3.688 17.281 0.411 1 92.75 101 SER B C 1
ATOM 2345 O O . SER B 1 101 ? -4.617 18.078 0.545 1 92.75 101 SER B O 1
ATOM 2347 N N . VAL B 1 102 ? -2.885 16.953 1.317 1 92.75 102 VAL B N 1
ATOM 2348 C CA . VAL B 1 102 ? -2.723 17.656 2.582 1 92.75 102 VAL B CA 1
ATOM 2349 C C . VAL B 1 102 ? -1.266 18.078 2.756 1 92.75 102 VAL B C 1
ATOM 2351 O O . VAL B 1 102 ? -0.349 17.297 2.512 1 92.75 102 VAL B O 1
ATOM 2354 N N . HIS B 1 103 ? -1.101 19.312 3.166 1 94.38 103 HIS B N 1
ATOM 2355 C CA . HIS B 1 103 ? 0.231 19.875 3.365 1 94.38 103 HIS B CA 1
ATOM 2356 C C . HIS B 1 103 ? 0.556 20.016 4.852 1 94.38 103 HIS B C 1
ATOM 2358 O O . HIS B 1 103 ? -0.298 20.406 5.645 1 94.38 103 HIS B O 1
ATOM 2364 N N . TYR B 1 104 ? 1.77 19.672 5.145 1 95.31 104 TYR B N 1
ATOM 2365 C CA . TYR B 1 104 ? 2.268 19.781 6.508 1 95.31 104 TYR B CA 1
ATOM 2366 C C . TYR B 1 104 ? 3.408 20.797 6.59 1 95.31 104 TYR B C 1
ATOM 2368 O O . TYR B 1 104 ? 3.814 21.359 5.57 1 95.31 104 TYR B O 1
ATOM 2376 N N . GLU B 1 105 ? 3.809 21.031 7.836 1 94.31 105 GLU B N 1
ATOM 2377 C CA . GLU B 1 105 ? 4.965 21.906 8.039 1 94.31 105 GLU B CA 1
ATOM 2378 C C . GLU B 1 105 ? 6.199 21.344 7.332 1 94.31 105 GLU B C 1
ATOM 2380 O O . GLU B 1 105 ? 6.238 20.172 6.965 1 94.31 105 GLU B O 1
ATOM 2385 N N . ASP B 1 106 ? 7.156 22.219 7.031 1 95.38 106 ASP B N 1
ATOM 2386 C CA . ASP B 1 106 ? 8.469 21.906 6.469 1 95.38 106 ASP B CA 1
ATOM 2387 C C . ASP B 1 106 ? 8.344 21.328 5.062 1 95.38 106 ASP B C 1
ATOM 2389 O O . ASP B 1 106 ? 9.258 20.672 4.574 1 95.38 106 ASP B O 1
ATOM 2393 N N . GLY B 1 107 ? 7.195 21.422 4.465 1 96.31 107 GLY B N 1
ATOM 2394 C CA . GLY B 1 107 ? 7.027 21.078 3.064 1 96.31 107 GLY B CA 1
ATOM 2395 C C . GLY B 1 107 ? 6.605 19.625 2.852 1 96.31 107 GLY B C 1
ATOM 2396 O O . GLY B 1 107 ? 6.566 19.156 1.718 1 96.31 107 GLY B O 1
ATOM 2397 N N . ILE B 1 108 ? 6.316 18.906 3.92 1 97.56 108 ILE B N 1
ATOM 2398 C CA . ILE B 1 108 ? 5.82 17.531 3.799 1 97.56 108 ILE B CA 1
ATOM 2399 C C . ILE B 1 108 ? 4.43 17.547 3.168 1 97.56 108 ILE B C 1
ATOM 2401 O O . ILE B 1 108 ? 3.592 18.375 3.512 1 97.56 108 ILE B O 1
ATOM 2405 N N . VAL B 1 109 ? 4.203 16.625 2.207 1 96.62 109 VAL B N 1
ATOM 2406 C CA . VAL B 1 109 ? 2.922 16.562 1.511 1 96.62 109 VAL B CA 1
ATOM 2407 C C . VAL B 1 109 ? 2.436 15.125 1.426 1 96.62 109 VAL B C 1
ATOM 2409 O O . VAL B 1 109 ? 3.199 14.227 1.062 1 96.62 109 VAL B O 1
ATOM 2412 N N . ASP B 1 110 ? 1.173 14.953 1.826 1 95.38 110 ASP B N 1
ATOM 2413 C CA . ASP B 1 110 ? 0.482 13.695 1.565 1 95.38 110 ASP B CA 1
ATOM 2414 C C . ASP B 1 110 ? -0.538 13.852 0.44 1 95.38 110 ASP B C 1
ATOM 2416 O O . ASP B 1 110 ? -1.312 14.812 0.425 1 95.38 110 ASP B O 1
ATOM 2420 N N . GLN B 1 111 ? -0.485 12.922 -0.495 1 94.94 111 GLN B N 1
ATOM 2421 C CA . GLN B 1 111 ? -1.514 12.836 -1.526 1 94.94 111 GLN B CA 1
ATOM 2422 C C . GLN B 1 111 ? -2.275 11.516 -1.439 1 94.94 111 GLN B C 1
ATOM 2424 O O . GLN B 1 111 ? -1.672 10.453 -1.278 1 94.94 111 GLN B O 1
ATOM 2429 N N . LEU B 1 112 ? -3.533 11.641 -1.514 1 93.62 112 LEU B N 1
ATOM 2430 C CA . LEU B 1 112 ? -4.383 10.461 -1.377 1 93.62 112 LEU B CA 1
ATOM 2431 C C . LEU B 1 112 ? -4.336 9.609 -2.641 1 93.62 112 LEU B C 1
ATOM 2433 O O . LEU B 1 112 ? -4.492 10.125 -3.748 1 93.62 112 LEU B O 1
ATOM 2437 N N . LEU B 1 113 ? -4.18 8.289 -2.432 1 95.25 113 LEU B N 1
ATOM 2438 C CA . LEU B 1 113 ? -4.125 7.352 -3.551 1 95.25 113 LEU B CA 1
ATOM 2439 C C . LEU B 1 113 ? -5.375 6.48 -3.594 1 95.25 113 LEU B C 1
ATOM 2441 O O . LEU B 1 113 ? -5.57 5.715 -4.539 1 95.25 113 LEU B O 1
ATOM 2445 N N . THR B 1 114 ? -6.141 6.473 -2.576 1 93.88 114 THR B N 1
ATOM 2446 C CA . THR B 1 114 ? -7.41 5.754 -2.543 1 93.88 114 THR B CA 1
ATOM 2447 C C . THR B 1 114 ? -8.586 6.727 -2.543 1 93.88 114 THR B C 1
ATOM 2449 O O . THR B 1 114 ? -8.492 7.824 -1.985 1 93.88 114 THR B O 1
ATOM 2452 N N . PRO B 1 115 ? -9.633 6.211 -3.23 1 88 115 PRO B N 1
ATOM 2453 C CA . PRO B 1 115 ? -10.789 7.102 -3.188 1 88 115 PRO B CA 1
ATOM 2454 C C . PRO B 1 115 ? -11.383 7.23 -1.785 1 88 115 PRO B C 1
ATOM 2456 O O . PRO B 1 115 ? -11.148 6.375 -0.93 1 88 115 PRO B O 1
ATOM 2459 N N . GLN B 1 116 ? -11.797 8.406 -1.414 1 69.06 116 GLN B N 1
ATOM 2460 C CA . GLN B 1 116 ? -12.32 8.711 -0.087 1 69.06 116 GLN B CA 1
ATOM 2461 C C . GLN B 1 116 ? -13.453 7.762 0.289 1 69.06 116 GLN B C 1
ATOM 2463 O O . GLN B 1 116 ? -13.969 7.031 -0.561 1 69.06 116 GLN B O 1
ATOM 2468 N N . PRO B 1 117 ? -14.273 7.82 1.306 1 60.72 117 PRO B N 1
ATOM 2469 C CA . PRO B 1 117 ? -14.359 7.543 2.742 1 60.72 117 PRO B CA 1
ATOM 2470 C C . PRO B 1 117 ? -14.516 6.055 3.049 1 60.72 117 PRO B C 1
ATOM 2472 O O . PRO B 1 117 ? -14.102 5.594 4.113 1 60.72 117 PRO B O 1
ATOM 2475 N N . ASN B 1 118 ? -14.891 5.199 2.139 1 61.12 118 ASN B N 1
ATOM 2476 C CA . ASN B 1 118 ? -15.57 4.09 2.799 1 61.12 118 ASN B CA 1
ATOM 2477 C C . ASN B 1 118 ? -14.734 2.814 2.76 1 61.12 118 ASN B C 1
ATOM 2479 O O . ASN B 1 118 ? -15.258 1.716 2.955 1 61.12 118 ASN B O 1
ATOM 2483 N N . ARG B 1 119 ? -13.336 3.004 2.787 1 76.5 119 ARG B N 1
ATOM 2484 C CA . ARG B 1 119 ? -12.719 1.688 2.66 1 76.5 119 ARG B CA 1
ATOM 2485 C C . ARG B 1 119 ? -11.766 1.416 3.818 1 76.5 119 ARG B C 1
ATOM 2487 O O . ARG B 1 119 ? -11.484 2.307 4.625 1 76.5 119 ARG B O 1
ATOM 2494 N N . GLN B 1 120 ? -11.438 0.151 3.98 1 84.5 120 GLN B N 1
ATOM 2495 C CA . GLN B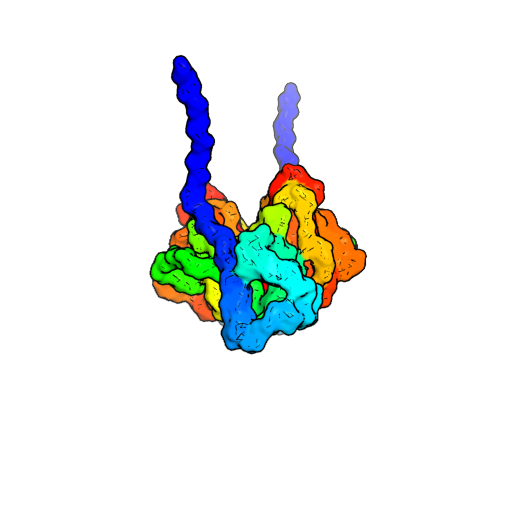 1 120 ? -10.609 -0.318 5.086 1 84.5 120 GLN B CA 1
ATOM 2496 C C . GLN B 1 120 ? -9.141 0.013 4.848 1 84.5 120 GLN B C 1
ATOM 2498 O O . GLN B 1 120 ? -8.305 -0.179 5.734 1 84.5 120 GLN B O 1
ATOM 2503 N N . LEU B 1 121 ? -8.891 0.501 3.703 1 89.25 121 LEU B N 1
ATOM 2504 C CA . LEU B 1 121 ? -7.508 0.751 3.307 1 89.25 121 LEU B CA 1
ATOM 2505 C C . LEU B 1 121 ? -7.324 2.195 2.855 1 89.25 121 LEU B C 1
ATOM 2507 O O . LEU B 1 121 ? -8.156 2.73 2.115 1 89.25 121 LEU B O 1
ATOM 2511 N N . GLU B 1 122 ? -6.316 2.76 3.418 1 91.81 122 GLU B N 1
ATOM 2512 C CA . GLU B 1 122 ? -5.883 4.078 2.959 1 91.81 122 GLU B CA 1
ATOM 2513 C C . GLU B 1 122 ? -4.457 4.035 2.424 1 91.81 122 GLU B C 1
ATOM 2515 O O . GLU B 1 122 ? -3.555 3.512 3.084 1 91.81 122 GLU B O 1
ATOM 2520 N N . MET B 1 123 ? -4.301 4.535 1.225 1 95.12 123 MET B N 1
ATOM 2521 C CA . MET B 1 123 ? -2.977 4.629 0.613 1 95.12 123 MET B CA 1
ATOM 2522 C C . MET B 1 123 ? -2.615 6.082 0.319 1 95.12 123 MET B C 1
ATOM 2524 O O . MET B 1 123 ? -3.449 6.844 -0.172 1 95.12 123 MET B O 1
ATOM 2528 N N . LEU B 1 124 ? -1.36 6.406 0.604 1 96.25 124 LEU B N 1
ATOM 2529 C CA . LEU B 1 124 ? -0.885 7.77 0.411 1 96.25 124 LEU B CA 1
ATOM 2530 C C . LEU B 1 124 ? 0.426 7.785 -0.369 1 96.25 124 LEU B C 1
ATOM 2532 O O . LEU B 1 124 ? 1.26 6.891 -0.206 1 96.25 124 LEU B O 1
ATOM 2536 N N . HIS B 1 125 ? 0.536 8.75 -1.21 1 97.88 125 HIS B N 1
ATOM 2537 C CA . HIS B 1 125 ? 1.82 9.195 -1.738 1 97.88 125 HIS B CA 1
ATOM 2538 C C . HIS B 1 125 ? 2.406 10.32 -0.887 1 97.88 125 HIS B C 1
ATOM 2540 O O . HIS B 1 125 ? 1.914 11.445 -0.916 1 97.88 125 HIS B O 1
ATOM 2546 N N . SER B 1 126 ? 3.471 10.008 -0.117 1 98.12 126 SER B N 1
ATOM 2547 C CA . SER B 1 126 ? 4.023 10.953 0.849 1 98.12 126 SER B CA 1
ATOM 2548 C C . SER B 1 126 ? 5.398 11.445 0.414 1 98.12 126 SER B C 1
ATOM 2550 O O . SER B 1 126 ? 6.305 10.648 0.175 1 98.12 126 SER B O 1
ATOM 2552 N N . ARG B 1 127 ? 5.531 12.695 0.392 1 98.75 127 ARG B N 1
ATOM 2553 C CA . ARG B 1 127 ? 6.809 13.305 0.023 1 98.75 127 ARG B CA 1
ATOM 2554 C C . ARG B 1 127 ? 7.422 14.055 1.204 1 98.75 127 ARG B C 1
ATOM 2556 O O . ARG B 1 127 ? 6.777 14.922 1.796 1 98.75 127 ARG B O 1
ATOM 2563 N N . PHE B 1 128 ? 8.648 13.742 1.486 1 98.69 128 PHE B N 1
ATOM 2564 C CA . PHE B 1 128 ? 9.422 14.367 2.559 1 98.69 128 PHE B CA 1
ATOM 2565 C C . PHE B 1 128 ? 10.633 15.094 2.002 1 98.69 128 PHE B C 1
ATOM 2567 O O . PHE B 1 128 ? 11.602 14.461 1.574 1 98.69 128 PHE B O 1
ATOM 2574 N N . PRO B 1 129 ? 10.664 16.438 2.018 1 98.69 129 PRO B N 1
ATOM 2575 C CA . PRO B 1 129 ? 11.852 17.172 1.577 1 98.69 129 PRO B CA 1
ATOM 2576 C C . PRO B 1 129 ? 13.086 16.844 2.422 1 98.69 129 PRO B C 1
ATOM 2578 O O . PRO B 1 129 ? 12.961 16.297 3.516 1 98.69 129 PRO B O 1
ATOM 2581 N N . PRO B 1 130 ? 14.273 17.203 1.883 1 98.69 130 PRO B N 1
ATOM 2582 C CA . PRO B 1 130 ? 15.508 16.953 2.631 1 98.69 130 PRO B CA 1
ATOM 2583 C C . PRO B 1 130 ? 15.477 17.562 4.035 1 98.69 130 PRO B C 1
ATOM 2585 O O . PRO B 1 130 ? 15.078 18.719 4.203 1 98.69 130 PRO B O 1
ATOM 2588 N N . GLY B 1 131 ? 15.797 16.734 5.027 1 97.88 131 GLY B N 1
ATOM 2589 C CA . GLY B 1 131 ? 15.977 17.203 6.391 1 97.88 131 GLY B CA 1
ATOM 2590 C C . GLY B 1 131 ? 14.68 17.281 7.172 1 97.88 131 GLY B C 1
ATOM 2591 O O . GLY B 1 131 ? 14.664 17.734 8.32 1 97.88 131 GLY B O 1
ATOM 2592 N N . THR B 1 132 ? 13.586 16.797 6.625 1 97.69 132 THR B N 1
ATOM 2593 C CA . THR B 1 132 ? 12.305 16.922 7.32 1 97.69 132 THR B CA 1
ATOM 2594 C C . THR B 1 132 ? 12 15.672 8.125 1 97.69 132 THR B C 1
ATOM 2596 O O . THR B 1 132 ? 12.367 14.562 7.723 1 97.69 132 THR B O 1
ATOM 2599 N N . TYR B 1 133 ? 11.336 15.875 9.219 1 96.69 133 TYR B N 1
ATOM 2600 C CA . TYR B 1 133 ? 10.914 14.805 10.109 1 96.69 133 TYR B CA 1
ATOM 2601 C C . TYR B 1 133 ? 9.477 15.008 10.578 1 96.69 133 TYR B C 1
ATOM 2603 O O . TYR B 1 133 ? 8.945 16.125 10.5 1 96.69 133 TYR B O 1
ATOM 2611 N N . SER B 1 134 ? 8.82 13.93 11.031 1 91.69 134 SER B N 1
ATOM 2612 C CA . SER B 1 134 ? 7.469 14.023 11.57 1 91.69 134 SER B CA 1
ATOM 2613 C C . SER B 1 134 ? 7.465 14.695 12.938 1 91.69 134 SER B C 1
ATOM 2615 O O . SER B 1 134 ? 6.402 15.031 13.461 1 91.69 134 SER B O 1
ATOM 2617 N N . GLN B 1 135 ? 8.648 15.008 13.484 1 84.75 135 GLN B N 1
ATOM 2618 C CA . GLN B 1 135 ? 8.859 15.672 14.766 1 84.75 135 GLN B CA 1
ATOM 2619 C C . GLN B 1 135 ? 8.734 14.688 15.93 1 84.75 135 GLN B C 1
ATOM 2621 O O . GLN B 1 135 ? 9.562 13.789 16.062 1 84.75 135 GLN B O 1
ATOM 2626 N N . GLN B 1 136 ? 7.562 14.641 16.594 1 86.31 136 GLN B N 1
ATOM 2627 C CA . GLN B 1 136 ? 7.453 13.797 17.766 1 86.31 136 GLN B CA 1
ATOM 2628 C C . GLN B 1 136 ? 6.781 12.469 17.438 1 86.31 136 GLN B C 1
ATOM 2630 O O . GLN B 1 136 ? 5.988 12.391 16.5 1 86.31 136 GLN B O 1
ATOM 2635 N N . SER B 1 137 ? 7.184 11.516 18.25 1 90.31 137 SER B N 1
ATOM 2636 C CA . SER B 1 137 ? 6.52 10.227 18.094 1 90.31 137 SER B CA 1
ATOM 2637 C C . SER B 1 137 ? 5.039 10.312 18.453 1 90.31 137 SER B C 1
ATOM 2639 O O . SER B 1 137 ? 4.656 11.094 19.328 1 90.31 137 SER B O 1
ATOM 2641 N N . TYR B 1 138 ? 4.301 9.547 17.734 1 87.62 138 TYR B N 1
ATOM 2642 C CA . TYR B 1 138 ? 2.869 9.438 17.984 1 87.62 138 TYR B CA 1
ATOM 2643 C C . TYR B 1 138 ? 2.369 8.023 17.719 1 87.62 138 TYR B C 1
ATOM 2645 O O . TYR B 1 138 ? 3.119 7.176 17.234 1 87.62 138 TYR B O 1
ATOM 2653 N N . SER B 1 139 ? 1.225 7.758 18.203 1 88.75 139 SER B N 1
ATOM 2654 C CA . SER B 1 139 ? 0.598 6.453 17.984 1 88.75 139 SER B CA 1
ATOM 2655 C C . SER B 1 139 ? -0.877 6.602 17.641 1 88.75 139 SER B C 1
ATOM 2657 O O . SER B 1 139 ? -1.483 7.645 17.891 1 88.75 139 SER B O 1
ATOM 2659 N N . HIS B 1 140 ? -1.414 5.656 17.016 1 86.5 140 HIS B N 1
ATOM 2660 C CA . HIS B 1 140 ? -2.828 5.57 16.672 1 86.5 140 HIS B CA 1
ATOM 2661 C C . HIS B 1 140 ? -3.236 4.129 16.375 1 86.5 140 HIS B C 1
ATOM 2663 O O . HIS B 1 140 ? -2.387 3.236 16.328 1 86.5 140 HIS B O 1
ATOM 2669 N N . ASP B 1 141 ? -4.422 3.906 16.281 1 86.25 141 ASP B N 1
ATOM 2670 C CA . ASP B 1 141 ? -4.891 2.549 16.031 1 86.25 141 ASP B CA 1
ATOM 2671 C C . ASP B 1 141 ? -4.555 2.109 14.602 1 86.25 141 ASP B C 1
ATOM 2673 O O . ASP B 1 141 ? -4.461 2.939 13.695 1 86.25 141 ASP B O 1
ATOM 2677 N N . GLY B 1 142 ? -4.375 0.772 14.578 1 89.56 142 GLY B N 1
ATOM 2678 C CA . GLY B 1 142 ? -4.23 0.192 13.25 1 89.56 142 GLY B CA 1
ATOM 2679 C C . GLY B 1 142 ? -2.816 -0.277 12.953 1 89.56 142 GLY B C 1
ATOM 2680 O O . GLY B 1 142 ? -2.039 -0.542 13.875 1 89.56 142 GLY B O 1
ATOM 2681 N N . GLU B 1 143 ? -2.629 -0.529 11.656 1 92.88 143 GLU B N 1
ATOM 2682 C CA . GLU B 1 143 ? -1.339 -0.96 11.133 1 92.88 143 GLU B CA 1
ATOM 2683 C C . GLU B 1 143 ? -0.912 -0.1 9.945 1 92.88 143 GLU B C 1
ATOM 2685 O O . GLU B 1 143 ? -1.755 0.377 9.18 1 92.88 143 GLU B O 1
ATOM 2690 N N . GLU B 1 144 ? 0.379 0.046 9.867 1 94.69 144 GLU B N 1
ATOM 2691 C CA . GLU B 1 144 ? 0.929 0.834 8.773 1 94.69 144 GLU B CA 1
ATOM 2692 C C . GLU B 1 144 ? 2.037 0.074 8.047 1 94.69 144 GLU B C 1
ATOM 2694 O O . GLU B 1 144 ? 2.709 -0.771 8.641 1 94.69 144 GLU B O 1
ATOM 2699 N N . ALA B 1 145 ? 2.129 0.36 6.812 1 96.31 145 ALA B N 1
ATOM 2700 C CA . ALA B 1 145 ? 3.221 -0.128 5.977 1 96.31 145 ALA B CA 1
ATOM 2701 C C . ALA B 1 145 ? 3.65 0.93 4.965 1 96.31 145 ALA B C 1
ATOM 2703 O O . ALA B 1 145 ? 2.902 1.869 4.684 1 96.31 145 ALA B O 1
ATOM 2704 N N . GLY B 1 146 ? 4.875 0.771 4.465 1 97.94 146 GLY B N 1
ATOM 2705 C CA . GLY B 1 146 ? 5.367 1.729 3.488 1 97.94 146 GLY B CA 1
ATOM 2706 C C . GLY B 1 146 ? 6.422 1.15 2.564 1 97.94 146 GLY B C 1
ATOM 2707 O O . GLY B 1 146 ? 7.113 0.193 2.924 1 97.94 146 GLY B O 1
ATOM 2708 N N . TYR B 1 147 ? 6.496 1.631 1.418 1 98.75 147 TYR B N 1
ATOM 2709 C CA . TYR B 1 147 ? 7.488 1.346 0.391 1 98.75 147 TYR B CA 1
ATOM 2710 C C . TYR B 1 147 ? 8.219 2.615 -0.026 1 98.75 147 TYR B C 1
ATOM 2712 O O . TYR B 1 147 ? 7.598 3.592 -0.447 1 98.75 147 TYR B O 1
ATOM 2720 N N . LEU B 1 148 ? 9.57 2.607 0.139 1 98.88 148 LEU B N 1
ATOM 2721 C CA . LEU B 1 148 ? 10.344 3.793 -0.209 1 98.88 148 LEU B CA 1
ATOM 2722 C C . LEU B 1 148 ? 10.594 3.859 -1.712 1 98.88 148 LEU B C 1
ATOM 2724 O O . LEU B 1 148 ? 11.414 3.104 -2.244 1 98.88 148 LEU B O 1
ATOM 2728 N N . LEU B 1 149 ? 9.906 4.75 -2.355 1 98.56 149 LEU B N 1
ATOM 2729 C CA . LEU B 1 149 ? 9.969 4.91 -3.805 1 98.56 149 LEU B CA 1
ATOM 2730 C C . LEU B 1 149 ? 11.289 5.555 -4.227 1 98.56 149 LEU B C 1
ATOM 2732 O O . LEU B 1 149 ? 11.859 5.184 -5.254 1 98.56 149 LEU B O 1
ATOM 2736 N N . SER B 1 150 ? 11.695 6.535 -3.453 1 98.38 150 SER B N 1
ATOM 2737 C CA . SER B 1 150 ? 12.938 7.242 -3.736 1 98.38 150 SER B CA 1
ATOM 2738 C C . SER B 1 150 ? 13.492 7.914 -2.482 1 98.38 150 SER B C 1
ATOM 2740 O O . SER B 1 150 ? 12.742 8.203 -1.546 1 98.38 150 SER B O 1
ATOM 2742 N N . GLY B 1 151 ? 14.828 8.086 -2.479 1 98.5 151 GLY B N 1
ATOM 2743 C CA . GLY B 1 151 ? 15.492 8.797 -1.396 1 98.5 151 GLY B CA 1
ATOM 2744 C C . GLY B 1 151 ? 15.922 7.883 -0.264 1 98.5 151 GLY B C 1
ATOM 2745 O O . GLY B 1 151 ? 16.188 6.699 -0.478 1 98.5 151 GLY B O 1
ATOM 2746 N N . THR B 1 152 ? 16.203 8.516 0.861 1 98.62 152 THR B N 1
ATOM 2747 C CA . THR B 1 152 ? 16.562 7.836 2.098 1 98.62 152 THR B CA 1
ATOM 2748 C C . THR B 1 152 ? 15.586 8.188 3.219 1 98.62 152 THR B C 1
ATOM 2750 O O . THR B 1 152 ? 14.969 9.258 3.199 1 98.62 152 THR B O 1
ATOM 2753 N N . PHE B 1 153 ? 15.461 7.242 4.109 1 98.69 153 PHE B N 1
ATOM 2754 C CA . PHE B 1 153 ? 14.406 7.406 5.109 1 98.69 153 PHE B CA 1
ATOM 2755 C C . PHE B 1 153 ? 14.828 6.789 6.438 1 98.69 153 PHE B C 1
ATOM 2757 O O . PHE B 1 153 ? 15.453 5.727 6.469 1 98.69 153 PHE B O 1
ATOM 2764 N N . GLU B 1 154 ? 14.562 7.484 7.484 1 98.69 154 GLU B N 1
ATOM 2765 C CA . GLU B 1 154 ? 14.758 6.969 8.836 1 98.69 154 GLU B CA 1
ATOM 2766 C C . GLU B 1 154 ? 13.422 6.707 9.523 1 98.69 154 GLU B C 1
ATOM 2768 O O . GLU B 1 154 ? 12.484 7.5 9.398 1 98.69 154 GLU B O 1
ATOM 2773 N N . LEU B 1 155 ? 13.367 5.598 10.203 1 98.44 155 LEU B N 1
ATOM 2774 C CA . LEU B 1 155 ? 12.148 5.188 10.891 1 98.44 155 LEU B CA 1
ATOM 2775 C C . LEU B 1 155 ? 12.453 4.715 12.305 1 98.44 155 LEU B C 1
ATOM 2777 O O . LEU B 1 155 ? 13.367 3.91 12.516 1 98.44 155 LEU B O 1
ATOM 2781 N N . TRP B 1 156 ? 11.797 5.293 13.211 1 97.94 156 TRP B N 1
ATOM 2782 C CA . TRP B 1 156 ? 11.789 4.82 14.594 1 97.94 156 TRP B CA 1
ATOM 2783 C C . TRP B 1 156 ? 10.438 4.203 14.953 1 97.94 156 TRP B C 1
ATOM 2785 O O . TRP B 1 156 ? 9.391 4.812 14.727 1 97.94 156 TRP B O 1
ATOM 2795 N N . VAL B 1 157 ? 10.469 3.016 15.5 1 96.94 157 VAL B N 1
ATOM 2796 C CA . VAL B 1 157 ? 9.289 2.346 16.031 1 96.94 157 VAL B CA 1
ATOM 2797 C C . VAL B 1 157 ? 9.594 1.791 17.422 1 96.94 157 VAL B C 1
ATOM 2799 O O . VAL B 1 157 ? 10.352 0.833 17.562 1 96.94 157 VAL B O 1
ATOM 2802 N N . GLY B 1 158 ? 8.867 2.35 18.406 1 95.88 158 GLY B N 1
ATOM 2803 C CA . GLY B 1 158 ? 9.297 2.027 19.75 1 95.88 158 GLY B CA 1
ATOM 2804 C C . GLY B 1 158 ? 10.766 2.32 20 1 95.88 158 GLY B C 1
ATOM 2805 O O . GLY B 1 158 ? 11.219 3.449 19.797 1 95.88 158 GLY B O 1
ATOM 2806 N N . GLU B 1 159 ? 11.492 1.271 20.328 1 94.25 159 GLU B N 1
ATOM 2807 C CA . GLU B 1 159 ? 12.914 1.443 20.609 1 94.25 159 GLU B CA 1
ATOM 2808 C C . GLU B 1 159 ? 13.773 1.068 19.406 1 94.25 159 GLU B C 1
ATOM 2810 O O . GLU B 1 159 ? 15 1.114 19.469 1 94.25 159 GLU B O 1
ATOM 2815 N N . ARG B 1 160 ? 13.141 0.779 18.344 1 95.62 160 ARG B N 1
ATOM 2816 C CA . ARG B 1 160 ? 13.859 0.316 17.156 1 95.62 160 ARG B CA 1
ATOM 2817 C C . ARG B 1 160 ? 14.109 1.465 16.188 1 95.62 160 ARG B C 1
ATOM 2819 O O . ARG B 1 160 ? 13.297 2.385 16.078 1 95.62 160 ARG B O 1
ATOM 2826 N N . TYR B 1 161 ? 15.258 1.338 15.617 1 97.44 161 TYR B N 1
ATOM 2827 C CA . TYR B 1 161 ? 15.672 2.318 14.617 1 97.44 161 TYR B CA 1
ATOM 2828 C C . TYR B 1 161 ? 16.047 1.639 13.312 1 97.44 161 TYR B C 1
ATOM 2830 O O . TYR B 1 161 ? 16.766 0.637 13.312 1 97.44 161 TYR B O 1
ATOM 2838 N N . PHE B 1 162 ? 15.617 2.215 12.133 1 98.31 162 PHE B N 1
ATOM 2839 C CA . PHE B 1 162 ? 15.898 1.646 10.82 1 98.31 162 PHE B CA 1
ATOM 2840 C C . PHE B 1 162 ? 16.312 2.736 9.836 1 98.31 162 PHE B C 1
ATOM 2842 O O . PHE B 1 162 ? 15.672 3.789 9.766 1 98.31 162 PHE B O 1
ATOM 2849 N N . GLN B 1 163 ? 17.344 2.506 9.148 1 98.38 163 GLN B N 1
ATOM 2850 C CA . GLN B 1 163 ? 17.688 3.291 7.969 1 98.38 163 GLN B CA 1
ATOM 2851 C C . GLN B 1 163 ? 17.234 2.584 6.691 1 98.38 163 GLN B C 1
ATOM 2853 O O . GLN B 1 163 ? 17.609 1.432 6.453 1 98.38 163 GLN B O 1
ATOM 2858 N N . LEU B 1 164 ? 16.531 3.316 5.879 1 98.56 164 LEU B N 1
ATOM 2859 C CA . LEU B 1 164 ? 15.961 2.703 4.688 1 98.56 164 LEU B CA 1
ATOM 2860 C C . LEU B 1 164 ? 16.453 3.398 3.424 1 98.56 164 LEU B C 1
ATOM 2862 O O . LEU B 1 164 ? 16.688 4.609 3.43 1 98.56 164 LEU B O 1
ATOM 2866 N N . SER B 1 165 ? 16.547 2.639 2.412 1 98.38 165 SER B N 1
ATOM 2867 C CA . SER B 1 165 ? 16.906 3.133 1.087 1 98.38 165 SER B CA 1
ATOM 2868 C C . SER B 1 165 ? 15.836 2.773 0.058 1 98.38 165 SER B C 1
ATOM 2870 O O . SER B 1 165 ? 14.945 1.971 0.337 1 98.38 165 SER B O 1
ATOM 2872 N N . GLU B 1 166 ? 15.984 3.436 -1.092 1 98.44 166 GLU B N 1
ATOM 2873 C CA . GLU B 1 166 ? 15.039 3.199 -2.176 1 98.44 166 GLU B CA 1
ATOM 2874 C C . GLU B 1 166 ? 14.797 1.707 -2.387 1 98.44 166 GLU B C 1
ATOM 2876 O O . GLU B 1 166 ? 15.75 0.929 -2.484 1 98.44 166 GLU B O 1
ATOM 2881 N N . GLY B 1 167 ? 13.539 1.33 -2.396 1 98.38 167 GLY B N 1
ATOM 2882 C CA . GLY B 1 167 ? 13.18 -0.059 -2.635 1 98.38 167 GLY B CA 1
ATOM 2883 C C . GLY B 1 167 ? 12.93 -0.838 -1.356 1 98.38 167 GLY B C 1
ATOM 2884 O O . GLY B 1 167 ? 12.344 -1.921 -1.388 1 98.38 167 GLY B O 1
ATOM 2885 N N . ASP B 1 168 ? 13.422 -0.331 -0.211 1 98.5 168 ASP B N 1
ATOM 2886 C CA . ASP B 1 168 ? 13.102 -0.949 1.071 1 98.5 168 ASP B CA 1
ATOM 2887 C C . ASP B 1 168 ? 11.648 -0.682 1.46 1 98.5 168 ASP B C 1
ATOM 2889 O O . ASP B 1 168 ? 11.047 0.297 1.011 1 98.5 168 ASP B O 1
ATOM 2893 N N . SER B 1 169 ? 11.078 -1.579 2.24 1 98.38 169 SER B N 1
ATOM 2894 C CA . SER B 1 169 ? 9.727 -1.414 2.768 1 98.38 169 SER B CA 1
ATOM 2895 C C . SER B 1 169 ? 9.68 -1.72 4.262 1 98.38 169 SER B C 1
ATOM 2897 O O . SER B 1 169 ? 10.633 -2.254 4.824 1 98.38 169 SER B O 1
ATOM 2899 N N . PHE B 1 170 ? 8.625 -1.293 4.895 1 97.44 170 PHE B N 1
ATOM 2900 C CA . PHE B 1 170 ? 8.469 -1.472 6.332 1 97.44 170 PHE B CA 1
ATOM 2901 C C . PHE B 1 170 ? 7.012 -1.697 6.699 1 97.44 170 PHE B C 1
ATOM 2903 O O . PHE B 1 170 ? 6.113 -1.374 5.922 1 97.44 170 PHE B O 1
ATOM 2910 N N . SER B 1 171 ? 6.754 -2.242 7.812 1 96.69 171 SER B N 1
ATOM 2911 C CA . SER B 1 171 ? 5.426 -2.41 8.391 1 96.69 171 SER B CA 1
ATOM 2912 C C . SER B 1 171 ? 5.496 -2.531 9.914 1 96.69 171 SER B C 1
ATOM 2914 O O . SER B 1 171 ? 6.449 -3.094 10.453 1 96.69 171 SER B O 1
ATOM 2916 N N . PHE B 1 172 ? 4.5 -2.012 10.602 1 95.31 172 PHE B N 1
ATOM 2917 C CA . PHE B 1 172 ? 4.469 -2.07 12.062 1 95.31 172 PHE B CA 1
ATOM 2918 C C . PHE B 1 172 ? 3.072 -1.765 12.586 1 95.31 172 PHE B C 1
ATOM 2920 O O . PHE B 1 172 ? 2.221 -1.271 11.844 1 95.31 172 PHE B O 1
ATOM 2927 N N . SER B 1 173 ? 2.834 -2.123 13.797 1 93.75 173 SER B N 1
ATOM 2928 C CA . SER B 1 173 ? 1.62 -1.69 14.484 1 93.75 173 SER B CA 1
ATOM 2929 C C . SER B 1 173 ? 1.658 -0.196 14.789 1 93.75 173 SER B C 1
ATOM 2931 O O . SER B 1 173 ? 2.604 0.292 15.406 1 93.75 173 SER B O 1
ATOM 2933 N N . SER B 1 174 ? 0.648 0.483 14.406 1 91.94 174 SER B N 1
ATOM 2934 C CA . SER B 1 174 ? 0.615 1.928 14.609 1 91.94 174 SER B CA 1
ATOM 2935 C C . SER B 1 174 ? 0.45 2.273 16.078 1 91.94 174 SER B C 1
ATOM 2937 O O . SER B 1 174 ? 0.582 3.438 16.469 1 91.94 174 SER B O 1
ATOM 2939 N N . GLN B 1 175 ? 0.116 1.283 16.859 1 92.44 175 GLN B N 1
ATOM 2940 C CA . GLN B 1 175 ? -0.002 1.517 18.297 1 92.44 175 GLN B CA 1
ATOM 2941 C C . GLN B 1 175 ? 1.367 1.736 18.938 1 92.44 175 GLN B C 1
ATOM 2943 O O . GLN B 1 175 ? 1.466 2.285 20.031 1 92.44 175 GLN B O 1
ATOM 2948 N N . GLU B 1 176 ? 2.332 1.258 18.297 1 94.56 176 GLU B N 1
ATOM 2949 C CA . GLU B 1 176 ? 3.682 1.575 18.734 1 94.56 176 GLU B CA 1
ATOM 2950 C C . GLU B 1 176 ? 4.059 3.014 18.391 1 94.56 176 GLU B C 1
ATOM 2952 O O . GLU B 1 176 ? 3.867 3.453 17.266 1 94.56 176 GLU B O 1
ATOM 2957 N N . PRO B 1 177 ? 4.582 3.717 19.438 1 96.06 177 PRO B N 1
ATOM 2958 C CA . PRO B 1 177 ? 5.059 5.051 19.062 1 96.06 177 PRO B CA 1
ATOM 2959 C C . PRO B 1 177 ? 6.055 5.016 17.906 1 96.06 177 PRO B C 1
ATOM 2961 O O . PRO B 1 177 ? 6.934 4.152 17.859 1 96.06 177 PRO B O 1
ATOM 2964 N N . HIS B 1 178 ? 5.895 5.949 16.969 1 97.19 178 HIS B N 1
ATOM 2965 C CA . HIS B 1 178 ? 6.77 5.938 15.797 1 97.19 178 HIS B CA 1
ATOM 2966 C C . HIS B 1 178 ? 7.02 7.348 15.281 1 97.19 178 HIS B C 1
ATOM 2968 O O . HIS B 1 178 ? 6.227 8.258 15.547 1 97.19 178 HIS B O 1
ATOM 2974 N N . ARG B 1 179 ? 8.078 7.539 14.656 1 96.81 179 ARG B N 1
ATOM 2975 C CA . ARG B 1 179 ? 8.469 8.766 13.969 1 96.81 179 ARG B CA 1
ATOM 2976 C C . ARG B 1 179 ? 9.391 8.453 12.789 1 96.81 179 ARG B C 1
ATOM 2978 O O . ARG B 1 179 ? 9.977 7.371 12.719 1 96.81 179 ARG B O 1
ATOM 2985 N N . TYR B 1 180 ? 9.516 9.383 11.938 1 98.31 180 TYR B N 1
ATOM 2986 C CA . TYR B 1 180 ? 10.281 9.156 10.719 1 98.31 180 TYR B CA 1
ATOM 2987 C C . TYR B 1 180 ? 10.742 10.469 10.109 1 98.31 180 TYR B C 1
ATOM 2989 O O . TYR B 1 180 ? 10.266 11.539 10.492 1 98.31 180 TYR B O 1
ATOM 2997 N N . GLY B 1 181 ? 11.648 10.359 9.219 1 98.06 181 GLY B N 1
ATOM 2998 C CA . GLY B 1 181 ? 12.141 11.539 8.523 1 98.06 181 GLY B CA 1
ATOM 2999 C C . GLY B 1 181 ? 13.102 11.219 7.398 1 98.06 181 GLY B C 1
ATOM 3000 O O . GLY B 1 181 ? 13.398 10.047 7.145 1 98.06 181 GLY B O 1
ATOM 3001 N N . ASN B 1 182 ? 13.5 12.258 6.684 1 98.75 182 ASN B N 1
ATOM 3002 C CA . ASN B 1 182 ? 14.406 12.203 5.543 1 98.75 182 ASN B CA 1
ATOM 3003 C C . ASN B 1 182 ? 15.758 12.844 5.875 1 98.75 182 ASN B C 1
ATOM 3005 O O . ASN B 1 182 ? 15.891 14.07 5.84 1 98.75 182 ASN B O 1
ATOM 3009 N N . PRO B 1 183 ? 16.719 12 6.105 1 98.19 183 PRO B N 1
ATOM 3010 C CA . PRO B 1 183 ? 18.047 12.562 6.406 1 98.19 183 PRO B CA 1
ATOM 3011 C C . PRO B 1 183 ? 18.812 12.961 5.148 1 98.19 183 PRO B C 1
ATOM 3013 O O . PRO B 1 183 ? 19.922 13.484 5.242 1 98.19 183 PRO B O 1
ATOM 3016 N N . GLY B 1 184 ? 18.312 12.664 3.98 1 98.12 184 GLY B N 1
ATOM 3017 C CA . GLY B 1 184 ? 19.047 12.789 2.734 1 98.12 184 GLY B CA 1
ATOM 3018 C C . GLY B 1 184 ? 19 14.18 2.143 1 98.12 184 GLY B C 1
ATOM 3019 O O . GLY B 1 184 ? 18.547 15.125 2.801 1 98.12 184 GLY B O 1
ATOM 3020 N N . GLU B 1 185 ? 19.484 14.305 0.86 1 98.12 185 GLU B N 1
ATOM 3021 C CA . GLU B 1 185 ? 19.609 15.594 0.194 1 98.12 185 GLU B CA 1
ATOM 3022 C C . GLU B 1 185 ? 18.594 15.742 -0.93 1 98.12 185 GLU B C 1
ATOM 3024 O O . GLU B 1 185 ? 18.516 16.797 -1.573 1 98.12 185 GLU B O 1
ATOM 3029 N N . VAL B 1 186 ? 17.891 14.688 -1.157 1 98.56 186 VAL B N 1
ATOM 3030 C CA . VAL B 1 186 ? 16.812 14.719 -2.146 1 98.56 186 VAL B CA 1
ATOM 3031 C C . VAL B 1 186 ? 15.492 14.32 -1.49 1 98.56 186 VAL B C 1
ATOM 3033 O O . VAL B 1 186 ? 15.484 13.789 -0.379 1 98.56 186 VAL B O 1
ATOM 3036 N N . ASP B 1 187 ? 14.414 14.562 -2.146 1 98.81 187 ASP B N 1
ATOM 3037 C CA . ASP B 1 187 ? 13.109 14.188 -1.608 1 98.81 187 ASP B CA 1
ATOM 3038 C C . ASP B 1 187 ? 13.031 12.68 -1.362 1 98.81 187 ASP B C 1
ATOM 3040 O O . ASP B 1 187 ? 13.469 11.883 -2.197 1 98.81 187 ASP B O 1
ATOM 3044 N N . ALA B 1 188 ? 12.578 12.32 -0.164 1 98.88 188 ALA B N 1
ATOM 3045 C CA . ALA B 1 188 ? 12.133 10.953 0.063 1 98.88 188 ALA B CA 1
ATOM 3046 C C . ALA B 1 188 ? 10.648 10.797 -0.262 1 98.88 188 ALA B C 1
ATOM 3048 O O . ALA B 1 188 ? 9.82 11.609 0.168 1 98.88 188 ALA B O 1
ATOM 3049 N N . VAL B 1 189 ? 10.312 9.82 -1.066 1 98.88 189 VAL B N 1
ATOM 3050 C CA . VAL B 1 189 ? 8.922 9.555 -1.431 1 98.88 189 VAL B CA 1
ATOM 3051 C C . VAL B 1 189 ? 8.516 8.156 -0.968 1 98.88 189 VAL B C 1
ATOM 3053 O O . VAL B 1 189 ? 9.211 7.18 -1.259 1 98.88 189 VAL B O 1
ATOM 3056 N N . VAL B 1 190 ? 7.453 8.109 -0.192 1 98.81 190 VAL B N 1
ATOM 3057 C CA . VAL B 1 190 ? 6.98 6.859 0.389 1 98.81 190 VAL B CA 1
ATOM 3058 C C . VAL B 1 190 ? 5.547 6.59 -0.06 1 98.81 190 VAL B C 1
ATOM 3060 O O . VAL B 1 190 ? 4.699 7.48 -0.019 1 98.81 190 VAL B O 1
ATOM 3063 N N . ILE B 1 191 ? 5.254 5.395 -0.6 1 98.69 191 ILE B N 1
ATOM 3064 C CA . ILE B 1 191 ? 3.879 4.906 -0.651 1 98.69 191 ILE B CA 1
ATOM 3065 C C . ILE B 1 191 ? 3.473 4.363 0.717 1 98.69 191 ILE B C 1
ATOM 3067 O O . ILE B 1 191 ? 4.012 3.355 1.178 1 98.69 191 ILE B O 1
ATOM 3071 N N . TRP B 1 192 ? 2.6 5.023 1.343 1 97.31 192 TRP B N 1
ATOM 3072 C CA . TRP B 1 192 ? 2.205 4.738 2.719 1 97.31 192 TRP B CA 1
ATOM 3073 C C . TRP B 1 192 ? 0.818 4.105 2.77 1 97.31 192 TRP B C 1
ATOM 3075 O O . TRP B 1 192 ? -0.094 4.539 2.061 1 97.31 192 TRP B O 1
ATOM 3085 N N . VAL B 1 193 ? 0.687 3.064 3.572 1 95.75 193 VAL B N 1
ATOM 3086 C CA . VAL B 1 193 ? -0.57 2.33 3.666 1 95.75 193 VAL B CA 1
ATOM 3087 C C . VAL B 1 193 ? -0.996 2.217 5.129 1 95.75 193 VAL B C 1
ATOM 3089 O O . VAL B 1 193 ? -0.17 1.944 6 1 95.75 193 VAL B O 1
ATOM 3092 N N . ILE B 1 194 ? -2.275 2.406 5.344 1 93 194 ILE B N 1
ATOM 3093 C CA . ILE B 1 194 ? -2.818 2.357 6.695 1 93 194 ILE B CA 1
ATOM 3094 C C . ILE B 1 194 ? -4.113 1.548 6.703 1 93 194 ILE B C 1
ATOM 3096 O O . ILE B 1 194 ? -4.961 1.712 5.824 1 93 194 ILE B O 1
ATOM 3100 N N . THR B 1 195 ? -4.293 0.651 7.629 1 90.56 195 THR B N 1
ATOM 3101 C CA . THR B 1 195 ? -5.551 -0.057 7.832 1 90.56 195 THR B CA 1
ATOM 3102 C C . THR B 1 195 ? -5.844 -0.226 9.32 1 90.56 195 THR B C 1
ATOM 3104 O O . THR B 1 195 ? -4.969 -0.63 10.086 1 90.56 195 THR B O 1
ATOM 3107 N N . PRO B 1 196 ? -7.156 -0.027 9.828 1 86.69 196 PRO B N 1
ATOM 3108 C CA . PRO B 1 196 ? -8.164 0.748 9.102 1 86.69 196 PRO B CA 1
ATOM 3109 C C . PRO B 1 196 ? -7.762 2.205 8.906 1 86.69 196 PRO B C 1
ATOM 3111 O O . PRO B 1 196 ? -6.75 2.65 9.453 1 86.69 196 PRO B O 1
ATOM 3114 N N . PRO B 1 197 ? -8.508 2.855 8.062 1 75.75 197 PRO B N 1
ATOM 3115 C CA . PRO B 1 197 ? -8.141 4.25 7.793 1 75.75 197 PRO B CA 1
ATOM 3116 C C . PRO B 1 197 ? -8.258 5.137 9.031 1 75.75 197 PRO B C 1
ATOM 3118 O O . PRO B 1 197 ? -9.367 5.547 9.391 1 75.75 197 PRO B O 1
ATOM 3121 N N . THR B 1 198 ? -7.297 5.18 9.852 1 67.62 198 THR B N 1
ATOM 3122 C CA . THR B 1 198 ? -7.332 5.953 11.086 1 67.62 198 THR B CA 1
ATOM 3123 C C . THR B 1 198 ? -6.48 7.215 10.961 1 67.62 198 THR B C 1
ATOM 3125 O O . THR B 1 198 ? -6.344 7.977 11.914 1 67.62 198 THR B O 1
ATOM 3128 N N . PHE B 1 199 ? -5.957 7.234 9.75 1 65.94 199 PHE B N 1
ATOM 3129 C CA . PHE B 1 199 ? -5.242 8.469 9.461 1 65.94 199 PHE B CA 1
ATOM 3130 C C . PHE B 1 199 ? -6.156 9.477 8.773 1 65.94 199 PHE B C 1
ATOM 3132 O O . PHE B 1 199 ? -6.961 9.109 7.914 1 65.94 199 PHE B O 1
#

InterPro domains:
  IPR001387 Cro/C1-type, helix-turn-helix domain [PF01381] (24-78)
  IPR001387 Cro/C1-type, helix-turn-helix domain [PS50943] (24-78)
  IPR001387 Cro/C1-type, helix-turn-helix domain [SM00530] (23-78)
  IPR001387 Cro/C1-type, helix-turn-helix domain [cd00093] (21-78)
  IPR010982 Lambda repressor-like, DNA-binding domain superfamily [G3DSA:1.10.260.40] (14-86)
  IPR010982 Lambda repressor-like, DNA-binding domain superfamily [SSF47413] (18-82)
  IPR011051 RmlC-like cupin domain superfamily [SSF51182] (86-197)
  IPR013096 Cupin 2, conserved barrel [PF07883] (126-193)
  IPR014710 RmlC-like jelly roll fold [G3DSA:2.60.120.10] (108-198)
  IPR050807 Transcriptional regulator/dioxygenase, bacterial-type [PTHR46797] (19-196)

Organism: Pseudomonas putida (strain ATCC 47054 / DSM 6125 / CFBP 8728 / NCIMB 11950 / KT2440) (NCBI:txid160488)